Protein AF-0000000073786577 (afdb_homodimer)

Organism: Schistosoma haematobium (NCBI:txid6185)

Sequence (598 aa):
MIIGRLKIETNVPTWDSLMEKYTSSPSQRKIILSKGGNYSQPSLNPVVIHNESISSHNYTDSSEKYVGLWRPNVCDPTEKLAVIVPYRNRDIHLRMFLGHMHAFLRNQLLMYTIFIINQDGETHFNRALLLNVGFIESKRVTNFDCFIFHDVDLLPEDDRNSYRCANHPRHLSVAVDKFNYRLPYLTIFGGAVAFTKKQFEKVGGFSNMYFGWGGEDDDLYARVVYHNYSVMRYPEEIARYRMISHKKDPSNPVNPKRNELLKDASSRFKTDGYWNVNYTLLESYPAHNGLFYWVSITPMIIGRLKIETNVPTWDSLMEKYTSSPSQRKIILSKGGNYSQPSLNPVVIHNESISSHNYTDSSEKYVGLWRPNVCDPTEKLAVIVPYRNRDIHLRMFLGHMHAFLRNQLLMYTIFIINQDGETHFNRALLLNVGFIESKRVTNFDCFIFHDVDLLPEDDRNSYRCANHPRHLSVAVDKFNYRLPYLTIFGGAVAFTKKQFEKVGGFSNMYFGWGGEDDDLYARVVYHNYSVMRYPEEIARYRMISHKKDPSNPVNPKRNELLKDASSRFKTDGYWNVNYTLLESYPAHNGLFYWVSITP

Secondary structure (DSSP, 8-state):
----B-PPP-S---HHHHHHHHTS----------SSS--------------S---SS---SSS---TT-B--SSEEESSEEEEEEEESS-HHHHHHHHHHHHHHHHHTT-EEEEEEEEE-SSSPP-HHHHHHHHHHHHHTT---SEEEEE-TTEEE-BTTS-----SS-EE---EEGGGTTB---TT---SEEEEEHHHHHHHT---TT--SBSSHHHHHHHHHHHTT---EE--TTTSEEEEPP----TTS-B-TTHHHHHHTGGGGTTTSSGGG---EEEEEEEETTTTEEEEEEE-/----B-PPP-SPPPHHHHHHHHTS----------SSS--------------S---SS---SS----TT-B--SSEEESSEEEEEEEESS-HHHHHHHHHHHHHHHHHTT-EEEEEEEEE-SSSPP-HHHHHHHHHHHHHTT---SEEEEE-TTEEE-BTTS-----SS-EE---EEGGGTTB---TT---SEEEEEHHHHHHHT---TT--SBSSHHHHHHHHHHHTT---EE--TTTSEEEEPP----TTS-B-TTHHHHHHTGGGGTTTSSGGG---EEEEEEEETTTTEEEEEEE-

Structure (mmCIF, N/CA/C/O backbone):
data_AF-0000000073786577-model_v1
#
loop_
_entity.id
_entity.type
_entity.pdbx_description
1 polymer 'Beta-1,4-galactosyltransferase 3, variant 2'
#
loop_
_atom_site.group_PDB
_atom_site.id
_atom_site.type_symbol
_atom_site.label_atom_id
_atom_site.label_alt_id
_atom_site.label_comp_id
_atom_site.label_asym_id
_atom_site.label_entity_id
_atom_site.label_seq_id
_atom_site.pdbx_PDB_ins_code
_atom_site.Cartn_x
_atom_site.Cartn_y
_atom_site.Cartn_z
_atom_site.occupancy
_atom_site.B_iso_or_equiv
_atom_site.auth_seq_id
_atom_site.auth_comp_id
_atom_site.auth_asym_id
_atom_site.auth_atom_id
_atom_site.pdbx_PDB_model_num
ATOM 1 N N . MET A 1 1 ? -11.789 7.363 -8.102 1 28.36 1 MET A N 1
ATOM 2 C CA . MET A 1 1 ? -10.344 7.562 -8.07 1 28.36 1 MET A CA 1
ATOM 3 C C . MET A 1 1 ? -9.625 6.375 -8.695 1 28.36 1 MET A C 1
ATOM 5 O O . MET A 1 1 ? -9.906 5.223 -8.359 1 28.36 1 MET A O 1
ATOM 9 N N . ILE A 1 2 ? -9.406 6.387 -10.133 1 38 2 ILE A N 1
ATOM 10 C CA . ILE A 1 2 ? -8.82 5.219 -10.781 1 38 2 ILE A CA 1
ATOM 11 C C . ILE A 1 2 ? -7.402 4.992 -10.258 1 38 2 ILE A C 1
ATOM 13 O O . ILE A 1 2 ? -6.52 5.836 -10.453 1 38 2 ILE A O 1
ATOM 17 N N . ILE A 1 3 ? -7.207 4.324 -9.047 1 46.53 3 ILE A N 1
ATOM 18 C CA . ILE A 1 3 ? -6.004 3.834 -8.383 1 46.53 3 ILE A CA 1
ATOM 19 C C . ILE A 1 3 ? -5.598 2.486 -8.977 1 46.53 3 ILE A C 1
ATOM 21 O O . ILE A 1 3 ? -6.453 1.702 -9.398 1 46.53 3 ILE A O 1
ATOM 25 N N . GLY A 1 4 ? -4.312 2.402 -9.711 1 54.47 4 GLY A N 1
ATOM 26 C CA . GLY A 1 4 ? -3.863 1.019 -9.734 1 54.47 4 GLY A CA 1
ATOM 27 C C . GLY A 1 4 ? -3.213 0.625 -11.047 1 54.47 4 GLY A C 1
ATOM 28 O O . GLY A 1 4 ? -2.561 -0.417 -11.141 1 54.47 4 GLY A O 1
ATOM 29 N N . ARG A 1 5 ? -3.275 1.494 -12.102 1 65.25 5 ARG A N 1
ATOM 30 C CA . ARG A 1 5 ? -2.699 0.991 -13.344 1 65.25 5 ARG A CA 1
ATOM 31 C C . ARG A 1 5 ? -1.18 1.109 -13.336 1 65.25 5 ARG A C 1
ATOM 33 O O . ARG A 1 5 ? -0.633 2.104 -12.852 1 65.25 5 ARG A O 1
ATOM 40 N N . LEU A 1 6 ? -0.546 0.028 -13.805 1 74.88 6 LEU A N 1
ATOM 41 C CA . LEU A 1 6 ? 0.911 -0.05 -13.82 1 74.88 6 LEU A CA 1
ATOM 42 C C . LEU A 1 6 ? 1.441 0.004 -15.25 1 74.88 6 LEU A C 1
ATOM 44 O O . LEU A 1 6 ? 0.846 -0.578 -16.156 1 74.88 6 LEU A O 1
ATOM 48 N N . LYS A 1 7 ? 2.377 0.832 -15.398 1 72.62 7 LYS A N 1
ATOM 49 C CA . LYS A 1 7 ? 3.074 0.816 -16.688 1 72.62 7 LYS A CA 1
ATOM 50 C C . LYS A 1 7 ? 4.062 -0.345 -16.75 1 72.62 7 LYS A C 1
ATOM 52 O O . LYS A 1 7 ? 4.891 -0.521 -15.859 1 72.62 7 LYS A O 1
ATOM 57 N N . ILE A 1 8 ? 3.91 -1.159 -17.828 1 80.38 8 ILE A N 1
ATOM 58 C CA . ILE A 1 8 ? 4.84 -2.262 -18.031 1 80.38 8 ILE A CA 1
ATOM 59 C C . ILE A 1 8 ? 6.035 -1.778 -18.859 1 80.38 8 ILE A C 1
ATOM 61 O O . ILE A 1 8 ? 5.863 -1.253 -19.969 1 80.38 8 ILE A O 1
ATOM 65 N N . GLU A 1 9 ? 7.16 -1.923 -18.281 1 76.31 9 GLU A N 1
ATOM 66 C CA . GLU A 1 9 ? 8.375 -1.517 -18.984 1 76.31 9 GLU A CA 1
ATOM 67 C C . GLU A 1 9 ? 8.703 -2.48 -20.125 1 76.31 9 GLU A C 1
ATOM 69 O O . GLU A 1 9 ? 8.57 -3.697 -19.969 1 76.31 9 GLU A O 1
ATOM 74 N N . THR A 1 10 ? 9.094 -1.938 -21.234 1 80.56 10 THR A N 1
ATOM 75 C CA . THR A 1 10 ? 9.398 -2.777 -22.391 1 80.56 10 THR A CA 1
ATOM 76 C C . THR A 1 10 ? 10.891 -3.088 -22.469 1 80.56 10 THR A C 1
ATOM 78 O O . THR A 1 10 ? 11.297 -4.066 -23.094 1 80.56 10 THR A O 1
ATOM 81 N N . ASN A 1 11 ? 11.633 -2.26 -21.812 1 87.88 11 ASN A N 1
ATOM 82 C CA . ASN A 1 11 ? 13.07 -2.512 -21.812 1 87.88 11 ASN A CA 1
ATOM 83 C C . ASN A 1 11 ? 13.438 -3.678 -20.906 1 87.88 11 ASN A C 1
ATOM 85 O O . ASN A 1 11 ? 12.883 -3.818 -19.812 1 87.88 11 ASN A O 1
ATOM 89 N N . VAL A 1 12 ? 14.359 -4.488 -21.422 1 92.94 12 VAL A N 1
ATOM 90 C CA . VAL A 1 12 ? 14.836 -5.621 -20.641 1 92.94 12 VAL A CA 1
ATOM 91 C C . VAL A 1 12 ? 15.938 -5.168 -19.672 1 92.94 12 VAL A C 1
ATOM 93 O O . VAL A 1 12 ? 17 -4.738 -20.109 1 92.94 12 VAL A O 1
ATOM 96 N N . PRO A 1 13 ? 15.734 -5.25 -18.438 1 94.25 13 PRO A N 1
ATOM 97 C CA . PRO A 1 13 ? 16.781 -4.832 -17.5 1 94.25 13 PRO A CA 1
ATOM 98 C C . PRO A 1 13 ? 17.969 -5.793 -17.469 1 94.25 13 PRO A C 1
ATOM 100 O O . PRO A 1 13 ? 17.844 -6.953 -17.875 1 94.25 13 PRO A O 1
ATOM 103 N N . THR A 1 14 ? 19.125 -5.301 -17.078 1 96.69 14 THR A N 1
ATOM 104 C CA . THR A 1 14 ? 20.281 -6.152 -16.828 1 96.69 14 THR A CA 1
ATOM 105 C C . THR A 1 14 ? 20.25 -6.715 -15.414 1 96.69 14 THR A C 1
ATOM 107 O O . THR A 1 14 ? 19.562 -6.18 -14.539 1 96.69 14 THR A O 1
ATOM 110 N N . TRP A 1 15 ? 20.969 -7.805 -15.266 1 96.56 15 TRP A N 1
ATOM 111 C CA . TRP A 1 15 ? 21.078 -8.375 -13.922 1 96.56 15 TRP A CA 1
ATOM 112 C C . TRP A 1 15 ? 21.656 -7.363 -12.945 1 96.56 15 TRP A C 1
ATOM 114 O O . TRP A 1 15 ? 21.188 -7.238 -11.812 1 96.56 15 TRP A O 1
ATOM 124 N N . ASP A 1 16 ? 22.625 -6.598 -13.359 1 95.19 16 ASP A N 1
ATOM 125 C CA . ASP A 1 16 ? 23.281 -5.594 -12.508 1 95.19 16 ASP A CA 1
ATOM 126 C C . ASP A 1 16 ? 22.281 -4.504 -12.102 1 95.19 16 ASP A C 1
ATOM 128 O O . ASP A 1 16 ? 22.266 -4.078 -10.945 1 95.19 16 ASP A O 1
ATOM 132 N N . SER A 1 17 ? 21.562 -4.105 -13.047 1 94.19 17 SER A N 1
ATOM 133 C CA . SER A 1 17 ? 20.594 -3.051 -12.75 1 94.19 17 SER A CA 1
ATOM 134 C C . SER A 1 17 ? 19.531 -3.535 -11.766 1 94.19 17 SER A C 1
ATOM 136 O O . SER A 1 17 ? 19.109 -2.787 -10.891 1 94.19 17 SER A O 1
ATOM 138 N N . LEU A 1 18 ? 19.125 -4.781 -11.883 1 94.69 18 LEU A N 1
ATOM 139 C CA . LEU A 1 18 ? 18.141 -5.355 -10.977 1 94.69 18 LEU A CA 1
ATOM 140 C C . LEU A 1 18 ? 18.703 -5.457 -9.562 1 94.69 18 LEU A C 1
ATOM 142 O O . LEU A 1 18 ? 18.031 -5.094 -8.594 1 94.69 18 LEU A O 1
ATOM 146 N N . MET A 1 19 ? 19.922 -5.945 -9.484 1 93.12 19 MET A N 1
ATOM 147 C CA . MET A 1 19 ? 20.547 -6.086 -8.172 1 93.12 19 MET A CA 1
ATOM 148 C C . MET A 1 19 ? 20.734 -4.727 -7.516 1 93.12 19 MET A C 1
ATOM 150 O O . MET A 1 19 ? 20.484 -4.57 -6.316 1 93.12 19 MET A O 1
ATOM 154 N N . GLU A 1 20 ? 21.141 -3.766 -8.266 1 90.5 20 GLU A N 1
ATOM 155 C CA . GLU A 1 20 ? 21.312 -2.412 -7.742 1 90.5 20 GLU A CA 1
ATOM 156 C C . GLU A 1 20 ? 19.984 -1.861 -7.219 1 90.5 20 GLU A C 1
ATOM 158 O O . GLU A 1 20 ? 19.953 -1.226 -6.164 1 90.5 20 GLU A O 1
ATOM 163 N N . LYS A 1 21 ? 19.031 -2.203 -7.914 1 88.31 21 LYS A N 1
ATOM 164 C CA . LYS A 1 21 ? 17.719 -1.635 -7.602 1 88.31 21 LYS A CA 1
ATOM 165 C C . LYS A 1 21 ? 17.078 -2.348 -6.414 1 88.31 21 LYS A C 1
ATOM 167 O O . LYS A 1 21 ? 16.422 -1.715 -5.586 1 88.31 21 LYS A O 1
ATOM 172 N N . TYR A 1 22 ? 17.312 -3.66 -6.277 1 90.06 22 TYR A N 1
ATOM 173 C CA . TYR A 1 22 ? 16.438 -4.387 -5.359 1 90.06 22 TYR A CA 1
ATOM 174 C C . TYR A 1 22 ? 17.25 -5.066 -4.266 1 90.06 22 TYR A C 1
ATOM 176 O O . TYR A 1 22 ? 16.688 -5.527 -3.264 1 90.06 22 TYR A O 1
ATOM 184 N N . THR A 1 23 ? 18.5 -5.211 -4.375 1 85.44 23 THR A N 1
ATOM 185 C CA . THR A 1 23 ? 19.25 -5.957 -3.365 1 85.44 23 THR A CA 1
ATOM 186 C C . THR A 1 23 ? 20.344 -5.094 -2.76 1 85.44 23 THR A C 1
ATOM 188 O O . THR A 1 23 ? 21.031 -5.512 -1.82 1 85.44 23 THR A O 1
ATOM 191 N N . SER A 1 24 ? 20.719 -4.055 -3.396 1 69.31 24 SER A N 1
ATOM 192 C CA . SER A 1 24 ? 21.766 -3.191 -2.838 1 69.31 24 SER A CA 1
ATOM 193 C C . SER A 1 24 ? 21.312 -2.57 -1.52 1 69.31 24 SER A C 1
ATOM 195 O O . SER A 1 24 ? 20.109 -2.352 -1.307 1 69.31 24 SER A O 1
ATOM 197 N N . SER A 1 25 ? 22.125 -2.832 -0.408 1 54.91 25 SER A N 1
ATOM 198 C CA . SER A 1 25 ? 21.906 -2.377 0.961 1 54.91 25 SER A CA 1
ATOM 199 C C . SER A 1 25 ? 21.219 -1.017 0.989 1 54.91 25 SER A C 1
ATOM 201 O O . SER A 1 25 ? 21.562 -0.123 0.214 1 54.91 25 SER A O 1
ATOM 203 N N . PRO A 1 26 ? 20.141 -1.048 1.488 1 44.19 26 PRO A N 1
ATOM 204 C CA . PRO A 1 26 ? 19.516 0.269 1.651 1 44.19 26 PRO A CA 1
ATOM 205 C C . PRO A 1 26 ? 20.516 1.336 2.113 1 44.19 26 PRO A C 1
ATOM 207 O O . PRO A 1 26 ? 21.047 1.244 3.217 1 44.19 26 PRO A O 1
ATOM 210 N N . SER A 1 27 ? 21.734 1.631 1.584 1 34.19 27 SER A N 1
ATOM 211 C CA . SER A 1 27 ? 22.188 2.92 2.107 1 34.19 27 SER A CA 1
ATOM 212 C C . SER A 1 27 ? 21 3.795 2.494 1 34.19 27 SER A C 1
ATOM 214 O O . SER A 1 27 ? 19.906 3.68 1.91 1 34.19 27 SER A O 1
ATOM 216 N N . GLN A 1 28 ? 20.984 4.289 3.764 1 30.88 28 GLN A N 1
ATOM 217 C CA . GLN A 1 28 ? 20.141 5.363 4.297 1 30.88 28 GLN A CA 1
ATOM 218 C C . GLN A 1 28 ? 19.719 6.328 3.193 1 30.88 28 GLN A C 1
ATOM 220 O O . GLN A 1 28 ? 20.562 6.973 2.568 1 30.88 28 GLN A O 1
ATOM 225 N N . ARG A 1 29 ? 19.062 5.973 2.312 1 29.94 29 ARG A N 1
ATOM 226 C CA . ARG A 1 29 ? 18.625 6.996 1.369 1 29.94 29 ARG A CA 1
ATOM 227 C C . ARG A 1 29 ? 18.531 8.359 2.043 1 29.94 29 ARG A C 1
ATOM 229 O O . ARG A 1 29 ? 17.766 8.547 2.984 1 29.94 29 ARG A O 1
ATOM 236 N N . LYS A 1 30 ? 19.547 9.039 2.109 1 28.81 30 LYS A N 1
ATOM 237 C CA . LYS A 1 30 ? 19.516 10.5 2.117 1 28.81 30 LYS A CA 1
ATOM 238 C C . LYS A 1 30 ? 18.516 11.031 1.092 1 28.81 30 LYS A C 1
ATOM 240 O O . LYS A 1 30 ? 18.609 10.727 -0.097 1 28.81 30 LYS A O 1
ATOM 245 N N . ILE A 1 31 ? 17.312 11.102 1.429 1 28.06 31 ILE A N 1
ATOM 246 C CA . ILE A 1 31 ? 16.438 12.008 0.696 1 28.06 31 ILE A CA 1
ATOM 247 C C . ILE A 1 31 ? 17.25 13.156 0.111 1 28.06 31 ILE A C 1
ATOM 249 O O . ILE A 1 31 ? 17.797 13.984 0.851 1 28.06 31 ILE A O 1
ATOM 253 N N . ILE A 1 32 ? 18.234 12.891 -0.726 1 25.98 32 ILE A N 1
ATOM 254 C CA . ILE A 1 32 ? 18.875 14.039 -1.341 1 25.98 32 ILE A CA 1
ATOM 255 C C . ILE A 1 32 ? 17.859 14.844 -2.146 1 25.98 32 ILE A C 1
ATOM 257 O O . ILE A 1 32 ? 17.25 14.32 -3.082 1 25.98 32 ILE A O 1
ATOM 261 N N . LEU A 1 33 ? 17.359 15.883 -1.616 1 27.36 33 LEU A N 1
ATOM 262 C CA . LEU A 1 33 ? 16.688 17.094 -2.068 1 27.36 33 LEU A CA 1
ATOM 263 C C . LEU A 1 33 ? 17.375 17.688 -3.295 1 27.36 33 LEU A C 1
ATOM 265 O O . LEU A 1 33 ? 17.172 18.844 -3.631 1 27.36 33 LEU A O 1
ATOM 269 N N . SER A 1 34 ? 18.375 17.078 -4.062 1 25.03 34 SER A N 1
ATOM 270 C CA . SER A 1 34 ? 18.922 18 -5.055 1 25.03 34 SER A CA 1
ATOM 271 C C . SER A 1 34 ? 17.906 18.266 -6.164 1 25.03 34 SER A C 1
ATOM 273 O O . SER A 1 34 ? 16.984 17.484 -6.375 1 25.03 34 SER A O 1
ATOM 275 N N . LYS A 1 35 ? 18.203 19.266 -7.195 1 26.5 35 LYS A N 1
ATOM 276 C CA . LYS A 1 35 ? 17.547 19.859 -8.359 1 26.5 35 LYS A CA 1
ATOM 277 C C . LYS A 1 35 ? 16.969 18.781 -9.273 1 26.5 35 LYS A C 1
ATOM 279 O O . LYS A 1 35 ? 16.094 19.062 -10.102 1 26.5 35 LYS A O 1
ATOM 284 N N . GLY A 1 36 ? 17.781 17.906 -9.906 1 25.39 36 GLY A N 1
ATOM 285 C CA . GLY A 1 36 ? 17.484 17.156 -11.125 1 25.39 36 GLY A CA 1
ATOM 286 C C . GLY A 1 36 ? 16.406 16.109 -10.938 1 25.39 36 GLY A C 1
ATOM 287 O O . GLY A 1 36 ? 16.016 15.82 -9.805 1 25.39 36 GLY A O 1
ATOM 288 N N . GLY A 1 37 ? 15.93 15.273 -12.117 1 25.36 37 GLY A N 1
ATOM 289 C CA . GLY A 1 37 ? 14.859 14.445 -12.664 1 25.36 37 GLY A CA 1
ATOM 290 C C . GLY A 1 37 ? 14.602 13.188 -11.859 1 25.36 37 GLY A C 1
ATOM 291 O O . GLY A 1 37 ? 13.555 12.555 -12.008 1 25.36 37 GLY A O 1
ATOM 292 N N . ASN A 1 38 ? 15.602 12.336 -11.586 1 25.12 38 ASN A N 1
ATOM 293 C CA . ASN A 1 38 ? 15.234 10.93 -11.453 1 25.12 38 ASN A CA 1
ATOM 294 C C . ASN A 1 38 ? 14.562 10.648 -10.109 1 25.12 38 ASN A C 1
ATOM 296 O O . ASN A 1 38 ? 15.164 10.852 -9.055 1 25.12 38 ASN A O 1
ATOM 300 N N . TYR A 1 39 ? 13.344 10.945 -9.961 1 27.14 39 TYR A N 1
ATOM 301 C CA . TYR A 1 39 ? 12.438 10.727 -8.844 1 27.14 39 TYR A CA 1
ATOM 302 C C . TYR A 1 39 ? 12.586 9.32 -8.281 1 27.14 39 TYR A C 1
ATOM 304 O O . TYR A 1 39 ? 12.219 8.336 -8.93 1 27.14 39 TYR A O 1
ATOM 312 N N . SER A 1 40 ? 13.789 9.078 -7.621 1 26.58 40 SER A N 1
ATOM 313 C CA . SER A 1 40 ? 13.844 7.754 -7.016 1 26.58 40 SER A CA 1
ATOM 314 C C . SER A 1 40 ? 12.633 7.5 -6.129 1 26.58 40 SER A C 1
ATOM 316 O O . SER A 1 40 ? 12.148 8.414 -5.457 1 26.58 40 SER A O 1
ATOM 318 N N . GLN A 1 41 ? 11.766 6.641 -6.457 1 27.81 41 GLN A N 1
ATOM 319 C CA . GLN A 1 41 ? 10.672 6.023 -5.707 1 27.81 41 GLN A CA 1
ATOM 320 C C . GLN A 1 41 ? 11.023 5.906 -4.227 1 27.81 41 GLN A C 1
ATOM 322 O O . GLN A 1 41 ? 12.195 5.727 -3.871 1 27.81 41 GLN A O 1
ATOM 327 N N . PRO A 1 42 ? 10.266 6.496 -3.383 1 29.98 42 PRO A N 1
ATOM 328 C CA . PRO A 1 42 ? 10.555 6.25 -1.968 1 29.98 42 PRO A CA 1
ATOM 329 C C . PRO A 1 42 ? 11.172 4.875 -1.724 1 29.98 42 PRO A C 1
ATOM 331 O O . PRO A 1 42 ? 10.68 3.869 -2.242 1 29.98 42 PRO A O 1
ATOM 334 N N . SER A 1 43 ? 12.492 4.875 -1.702 1 28.11 43 SER A N 1
ATOM 335 C CA . SER A 1 43 ? 13.258 3.662 -1.418 1 28.11 43 SER A CA 1
ATOM 336 C C . SER A 1 43 ? 12.68 2.918 -0.218 1 28.11 43 SER A C 1
ATOM 338 O O . SER A 1 43 ? 12.664 3.445 0.896 1 28.11 43 SER A O 1
ATOM 340 N N . LEU A 1 44 ? 11.539 2.338 -0.375 1 28.33 44 LEU A N 1
ATOM 341 C CA . LEU A 1 44 ? 11.242 1.25 0.5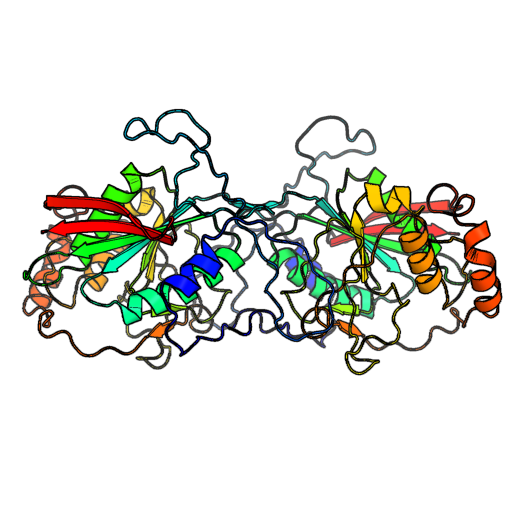51 1 28.33 44 LEU A CA 1
ATOM 342 C C . LEU A 1 44 ? 12.484 0.397 0.802 1 28.33 44 LEU A C 1
ATOM 344 O O . LEU A 1 44 ? 12.883 -0.396 -0.055 1 28.33 44 LEU A O 1
ATOM 348 N N . ASN A 1 45 ? 13.484 1.068 1.351 1 27.14 45 ASN A N 1
ATOM 349 C CA . ASN A 1 45 ? 14.711 0.298 1.542 1 27.14 45 ASN A CA 1
ATOM 350 C C . ASN A 1 45 ? 14.438 -1.002 2.295 1 27.14 45 ASN A C 1
ATOM 352 O O . ASN A 1 45 ? 13.773 -0.999 3.33 1 27.14 45 ASN A O 1
ATOM 356 N N . PRO A 1 46 ? 14.672 -2.062 1.58 1 25.2 46 PRO A N 1
ATOM 357 C CA . PRO A 1 46 ? 14.734 -3.318 2.332 1 25.2 46 PRO A CA 1
ATOM 358 C C . PRO A 1 46 ? 15.812 -3.309 3.412 1 25.2 46 PRO A C 1
ATOM 360 O O . PRO A 1 46 ? 16.922 -2.848 3.17 1 25.2 46 PRO A O 1
ATOM 363 N N . VAL A 1 47 ? 15.531 -2.953 4.566 1 25.97 47 VAL A N 1
ATOM 364 C CA . VAL A 1 47 ? 16.562 -3.297 5.531 1 25.97 47 VAL A CA 1
ATOM 365 C C . VAL A 1 47 ? 17.016 -4.738 5.309 1 25.97 47 VAL A C 1
ATOM 367 O O . VAL A 1 47 ? 16.234 -5.676 5.48 1 25.97 47 VAL A O 1
ATOM 370 N N . VAL A 1 48 ? 17.969 -4.762 4.305 1 26.75 48 VAL A N 1
ATOM 371 C CA . VAL A 1 48 ? 18.609 -6.07 4.234 1 26.75 48 VAL A CA 1
ATOM 372 C C . VAL A 1 48 ? 19.438 -6.305 5.492 1 26.75 48 VAL A C 1
ATOM 374 O O . VAL A 1 48 ? 20.328 -5.516 5.816 1 26.75 48 VAL A O 1
ATOM 377 N N . ILE A 1 49 ? 18.922 -6.969 6.434 1 26.03 49 ILE A N 1
ATOM 378 C CA . ILE A 1 49 ? 19.75 -7.445 7.527 1 26.03 49 ILE A CA 1
ATOM 379 C C . ILE A 1 49 ? 20.828 -8.383 6.98 1 26.03 49 ILE A C 1
ATOM 381 O O . ILE A 1 49 ? 20.516 -9.414 6.387 1 26.03 49 ILE A O 1
ATOM 385 N N . HIS A 1 50 ? 21.891 -7.746 6.676 1 25.98 50 HIS A N 1
ATOM 386 C CA . HIS A 1 50 ? 23.031 -8.586 6.348 1 25.98 50 HIS A CA 1
ATOM 387 C C . HIS A 1 50 ? 23.469 -9.422 7.547 1 25.98 50 HIS A C 1
ATOM 389 O O . HIS A 1 50 ? 23.891 -8.883 8.57 1 25.98 50 HIS A O 1
ATOM 395 N N . ASN A 1 51 ? 22.75 -10.438 7.93 1 26.2 51 ASN A N 1
ATOM 396 C CA . ASN A 1 51 ? 23.469 -11.344 8.805 1 26.2 51 ASN A CA 1
ATOM 397 C C . ASN A 1 51 ? 24.672 -11.977 8.094 1 26.2 51 ASN A C 1
ATOM 399 O O . ASN A 1 51 ? 24.516 -12.555 7.016 1 26.2 51 ASN A O 1
ATOM 403 N N . GLU A 1 52 ? 25.844 -11.523 8.406 1 26.84 52 GLU A N 1
ATOM 404 C CA . GLU A 1 52 ? 27.094 -12.18 8.016 1 26.84 52 GLU A CA 1
ATOM 405 C C . GLU A 1 52 ? 26.969 -13.695 8.078 1 26.84 52 GLU A C 1
ATOM 407 O O . GLU A 1 52 ? 27.422 -14.398 7.168 1 26.84 52 GLU A O 1
ATOM 412 N N . SER A 1 53 ? 26.938 -14.305 9.422 1 25.66 53 SER A N 1
ATOM 413 C CA . SER A 1 53 ? 27.406 -15.672 9.602 1 25.66 53 SER A CA 1
ATOM 414 C C . SER A 1 53 ? 26.344 -16.672 9.172 1 25.66 53 SER A C 1
ATOM 416 O O . SER A 1 53 ? 25.797 -17.406 10.008 1 25.66 53 SER A O 1
ATOM 418 N N . ILE A 1 54 ? 25.266 -16.5 8.469 1 29.02 54 ILE A N 1
ATOM 419 C CA . ILE A 1 54 ? 24.438 -17.688 8.344 1 29.02 54 ILE A CA 1
ATOM 420 C C . ILE A 1 54 ? 25.219 -18.797 7.645 1 29.02 54 ILE A C 1
ATOM 422 O O . ILE A 1 54 ? 25.594 -18.656 6.477 1 29.02 54 ILE A O 1
ATOM 426 N N . SER A 1 55 ? 25.875 -19.672 8.414 1 27.23 55 SER A N 1
ATOM 427 C CA . SER A 1 55 ? 26.25 -21.031 8 1 27.23 55 SER A CA 1
ATOM 428 C C . SER A 1 55 ? 25.094 -21.719 7.27 1 27.23 55 SER A C 1
ATOM 430 O O . SER A 1 55 ? 23.953 -21.281 7.355 1 27.23 55 SER A O 1
ATOM 432 N N . SER A 1 56 ? 25.156 -23.156 6.805 1 28.33 56 SER A N 1
ATOM 433 C CA . SER A 1 56 ? 24.391 -24.25 6.199 1 28.33 56 SER A CA 1
ATOM 434 C C . SER A 1 56 ? 22.969 -24.297 6.758 1 28.33 56 SER A C 1
ATOM 436 O O . SER A 1 56 ? 22 -24.141 6.016 1 28.33 56 SER A O 1
ATOM 438 N N . HIS A 1 57 ? 22.344 -25.641 7.328 1 29.86 57 HIS A N 1
ATOM 439 C CA . HIS A 1 57 ? 21.047 -26.25 7.582 1 29.86 57 HIS A CA 1
ATOM 440 C C . HIS A 1 57 ? 20.312 -25.547 8.719 1 29.86 57 HIS A C 1
ATOM 442 O O . HIS A 1 57 ? 19.078 -25.562 8.766 1 29.86 57 HIS A O 1
ATOM 448 N N . ASN A 1 58 ? 20.766 -25.547 9.961 1 31.05 58 ASN A N 1
ATOM 449 C CA . ASN A 1 58 ? 20 -25.641 11.203 1 31.05 58 ASN A CA 1
ATOM 450 C C . ASN A 1 58 ? 19.203 -24.359 11.469 1 31.05 58 ASN A C 1
ATOM 452 O O . ASN A 1 58 ? 19.719 -23.406 12.07 1 31.05 58 ASN A O 1
ATOM 456 N N . TYR A 1 59 ? 18.156 -24.047 10.688 1 32.91 59 TYR A N 1
ATOM 457 C CA . TYR A 1 59 ? 17.312 -22.859 10.766 1 32.91 59 TYR A CA 1
ATOM 458 C C . TYR A 1 59 ? 16.656 -22.734 12.133 1 32.91 59 TYR A C 1
ATOM 460 O O . TYR A 1 59 ? 15.438 -22.875 12.258 1 32.91 59 TYR A O 1
ATOM 468 N N . THR A 1 60 ? 17.156 -23.328 13.188 1 31.77 60 THR A N 1
ATOM 469 C CA . THR A 1 60 ? 16.438 -23.391 14.453 1 31.77 60 THR A CA 1
ATOM 470 C C . THR A 1 60 ? 16.016 -22 14.922 1 31.77 60 THR A C 1
ATOM 472 O O . THR A 1 60 ? 14.984 -21.859 15.578 1 31.77 60 THR A O 1
ATOM 475 N N . ASP A 1 61 ? 16.953 -21.125 15.5 1 32.75 61 ASP A N 1
ATOM 476 C CA . ASP A 1 61 ? 16.75 -20.25 16.656 1 32.75 61 ASP A CA 1
ATOM 477 C C . ASP A 1 61 ? 15.719 -19.172 16.375 1 32.75 61 ASP A C 1
ATOM 479 O O . ASP A 1 61 ? 14.781 -18.984 17.156 1 32.75 61 ASP A O 1
ATOM 483 N N . SER A 1 62 ? 16.125 -17.797 15.992 1 35.44 62 SER A N 1
ATOM 484 C CA . SER A 1 62 ? 16.359 -16.359 15.891 1 35.44 62 SER A CA 1
ATOM 485 C C . SER A 1 62 ? 15.445 -15.719 14.859 1 35.44 62 SER A C 1
ATOM 487 O O . SER A 1 62 ? 14.867 -16.406 14.023 1 35.44 62 SER A O 1
ATOM 489 N N . SER A 1 63 ? 15.367 -14.18 14.531 1 40.31 63 SER A N 1
ATOM 490 C CA . SER A 1 63 ? 14.742 -13.266 13.586 1 40.31 63 SER A CA 1
ATOM 491 C C . SER A 1 63 ? 14.812 -13.812 12.164 1 40.31 63 SER A C 1
ATOM 493 O O . SER A 1 63 ? 15.891 -14.148 11.672 1 40.31 63 SER A O 1
ATOM 495 N N . GLU A 1 64 ? 13.977 -14.688 11.672 1 47.78 64 GLU A N 1
ATOM 496 C CA . GLU A 1 64 ? 13.781 -15.383 10.406 1 47.78 64 GLU A CA 1
ATOM 497 C C . GLU A 1 64 ? 14.352 -14.578 9.242 1 47.78 64 GLU A C 1
ATOM 499 O O . GLU A 1 64 ? 13.609 -13.953 8.484 1 47.78 64 GLU A O 1
ATOM 504 N N . LYS A 1 65 ? 15.555 -13.945 9.312 1 54.88 65 LYS A N 1
ATOM 505 C CA . LYS A 1 65 ? 16.219 -13.125 8.305 1 54.88 65 LYS A CA 1
ATOM 506 C C . LYS A 1 65 ? 16.984 -13.992 7.312 1 54.88 65 LYS A C 1
ATOM 508 O O . LYS A 1 65 ? 17.953 -14.664 7.68 1 54.88 65 LYS A O 1
ATOM 513 N N . TYR A 1 66 ? 16.359 -14.688 6.398 1 61.47 66 TYR A N 1
ATOM 514 C CA . TYR A 1 66 ? 17.156 -15.312 5.348 1 61.47 66 TYR A CA 1
ATOM 515 C C . TYR A 1 66 ? 17.328 -14.367 4.164 1 61.47 66 TYR A C 1
ATOM 517 O O . TYR A 1 66 ? 16.547 -13.438 3.986 1 61.47 66 TYR A O 1
ATOM 525 N N . VAL A 1 67 ? 18.469 -14.547 3.551 1 70.69 67 VAL A N 1
ATOM 526 C CA . VAL A 1 67 ? 18.719 -13.82 2.311 1 70.69 67 VAL A CA 1
ATOM 527 C C . VAL A 1 67 ? 17.625 -14.148 1.29 1 70.69 67 VAL A C 1
ATOM 529 O O . VAL A 1 67 ? 17.297 -15.32 1.081 1 70.69 67 VAL A O 1
ATOM 532 N N . GLY A 1 68 ? 16.938 -13.102 0.934 1 80.62 68 GLY A N 1
ATOM 533 C CA . GLY A 1 68 ? 15.945 -13.289 -0.111 1 80.62 68 GLY A CA 1
ATOM 534 C C . GLY A 1 68 ? 14.531 -13.016 0.358 1 80.62 68 GLY A C 1
ATOM 535 O O . GLY A 1 68 ? 13.609 -12.891 -0.458 1 80.62 68 GLY A O 1
ATOM 536 N N . LEU A 1 69 ? 14.445 -12.977 1.678 1 87.56 69 LEU A N 1
ATOM 537 C CA . LEU A 1 69 ? 13.141 -12.562 2.18 1 87.56 69 LEU A CA 1
ATOM 538 C C . LEU A 1 69 ? 13.047 -11.039 2.264 1 87.56 69 LEU A C 1
ATOM 540 O O . LEU A 1 69 ? 13.812 -10.406 2.988 1 87.56 69 LEU A O 1
ATOM 544 N N . TRP A 1 70 ? 12.18 -10.516 1.479 1 90.25 70 TRP A N 1
ATOM 545 C CA . TRP A 1 70 ? 11.953 -9.078 1.553 1 90.25 70 TRP A CA 1
ATOM 546 C C . TRP A 1 70 ? 10.789 -8.758 2.486 1 90.25 70 TRP A C 1
ATOM 548 O O . TRP A 1 70 ? 9.773 -9.461 2.484 1 90.25 70 TRP A O 1
ATOM 558 N N . ARG A 1 71 ? 10.953 -7.711 3.236 1 89.56 71 ARG A N 1
ATOM 559 C CA . ARG A 1 71 ? 9.906 -7.195 4.117 1 89.56 71 ARG A CA 1
ATOM 560 C C . ARG A 1 71 ? 9.922 -5.672 4.152 1 89.56 71 ARG A C 1
ATOM 562 O O . ARG A 1 71 ? 10.992 -5.055 4.117 1 89.56 71 ARG A O 1
ATOM 569 N N . PRO A 1 72 ? 8.688 -5.09 4.168 1 87.94 72 PRO A N 1
ATOM 570 C CA . PRO A 1 72 ? 8.664 -3.631 4.305 1 87.94 72 PRO A CA 1
ATOM 571 C C . PRO A 1 72 ? 9.148 -3.156 5.672 1 87.94 72 PRO A C 1
ATOM 573 O O . PRO A 1 72 ? 9.078 -3.904 6.648 1 87.94 72 PRO A O 1
ATOM 576 N N . ASN A 1 73 ? 9.625 -1.953 5.738 1 84 73 ASN A N 1
ATOM 577 C CA . ASN A 1 73 ? 10.102 -1.401 7 1 84 73 ASN A CA 1
ATOM 578 C C . ASN A 1 73 ? 9.062 -0.498 7.648 1 84 73 ASN A C 1
ATOM 580 O O . ASN A 1 73 ? 9.227 -0.065 8.789 1 84 73 ASN A O 1
ATOM 584 N N . VAL A 1 74 ? 7.953 -0.273 6.941 1 87.38 74 VAL A N 1
ATOM 585 C CA . VAL A 1 74 ? 6.988 0.694 7.453 1 87.38 74 VAL A CA 1
ATOM 586 C C . VAL A 1 74 ? 5.75 -0.035 7.969 1 87.38 74 VAL A C 1
ATOM 588 O O . VAL A 1 74 ? 4.852 0.583 8.547 1 87.38 74 VAL A O 1
ATOM 591 N N . CYS A 1 75 ? 5.707 -1.308 7.688 1 88.19 75 CYS A N 1
ATOM 592 C CA . CYS A 1 75 ? 4.566 -2.127 8.086 1 88.19 75 CYS A CA 1
ATOM 593 C C . CYS A 1 75 ? 4.961 -3.594 8.195 1 88.19 75 CYS A C 1
ATOM 595 O O . CYS A 1 75 ? 5.773 -4.086 7.406 1 88.19 75 CYS A O 1
ATOM 597 N N . ASP A 1 76 ? 4.375 -4.293 9.164 1 90.25 76 ASP A N 1
ATOM 598 C CA . ASP A 1 76 ? 4.621 -5.727 9.312 1 90.25 76 ASP A CA 1
ATOM 599 C C . ASP A 1 76 ? 3.461 -6.543 8.75 1 90.25 76 ASP A C 1
ATOM 601 O O . ASP A 1 76 ? 2.393 -6.621 9.367 1 90.25 76 ASP A O 1
ATOM 605 N N . PRO A 1 77 ? 3.646 -7.113 7.562 1 90.56 77 PRO A N 1
ATOM 606 C CA . PRO A 1 77 ? 2.557 -7.875 6.949 1 90.56 77 PRO A CA 1
ATOM 607 C C . PRO A 1 77 ? 2.125 -9.07 7.797 1 90.56 77 PRO A C 1
ATOM 609 O O . PRO A 1 77 ? 2.938 -9.633 8.531 1 90.56 77 PRO A O 1
ATOM 612 N N . THR A 1 78 ? 0.882 -9.477 7.641 1 90.44 78 THR A N 1
ATOM 613 C CA . THR A 1 78 ? 0.33 -10.57 8.438 1 90.44 78 THR A CA 1
ATOM 614 C C . THR A 1 78 ? 0.636 -11.914 7.789 1 90.44 78 THR A C 1
ATOM 616 O O . THR A 1 78 ? 0.484 -12.961 8.422 1 90.44 78 THR A O 1
ATOM 619 N N . GLU A 1 79 ? 1.077 -11.883 6.586 1 93.88 79 GLU A N 1
ATOM 620 C CA . GLU A 1 79 ? 1.383 -13.141 5.91 1 93.88 79 GLU A CA 1
ATOM 621 C C . GLU A 1 79 ? 2.729 -13.07 5.195 1 93.88 79 GLU A C 1
ATOM 623 O O . GLU A 1 79 ? 3.168 -11.992 4.793 1 93.88 79 GLU A O 1
ATOM 628 N N . LYS A 1 80 ? 3.336 -14.25 5.094 1 94.69 80 LYS A N 1
ATOM 629 C CA . LYS A 1 80 ? 4.547 -14.461 4.305 1 94.69 80 LYS A CA 1
ATOM 630 C C . LYS A 1 80 ? 4.23 -15.156 2.986 1 94.69 80 LYS A C 1
ATOM 632 O O . LYS A 1 80 ? 3.586 -16.203 2.971 1 94.69 80 LYS A O 1
ATOM 637 N N . LEU A 1 81 ? 4.723 -14.539 1.94 1 97.56 81 LEU A N 1
ATOM 638 C CA . LEU A 1 81 ? 4.32 -14.984 0.612 1 97.56 81 LEU A CA 1
ATOM 639 C C . LEU A 1 81 ? 5.473 -15.68 -0.102 1 97.56 81 LEU A C 1
ATOM 641 O O . LEU A 1 81 ? 6.602 -15.18 -0.095 1 97.56 81 LEU A O 1
ATOM 645 N N . ALA A 1 82 ? 5.219 -16.859 -0.645 1 98.5 82 ALA A N 1
ATOM 646 C CA . ALA A 1 82 ? 6.117 -17.5 -1.6 1 98.5 82 ALA A CA 1
ATOM 647 C C . ALA A 1 82 ? 5.594 -17.375 -3.025 1 98.5 82 ALA A C 1
ATOM 649 O O . ALA A 1 82 ? 4.516 -17.875 -3.346 1 98.5 82 ALA A O 1
ATOM 650 N N . VAL A 1 83 ? 6.289 -16.656 -3.824 1 98.81 83 VAL A N 1
ATOM 651 C CA . VAL A 1 83 ? 5.98 -16.625 -5.25 1 98.81 83 VAL A CA 1
ATOM 652 C C . VAL A 1 83 ? 6.805 -17.688 -5.984 1 98.81 83 VAL A C 1
ATOM 654 O O . VAL A 1 83 ? 8.031 -17.594 -6.023 1 98.81 83 VAL A O 1
ATOM 657 N N . ILE A 1 84 ? 6.148 -18.656 -6.559 1 98.88 84 ILE A N 1
ATOM 658 C CA . ILE A 1 84 ? 6.809 -19.812 -7.16 1 98.88 84 ILE A CA 1
ATOM 659 C C . ILE A 1 84 ? 6.66 -19.75 -8.68 1 98.88 84 ILE A C 1
ATOM 661 O O . ILE A 1 84 ? 5.543 -19.75 -9.203 1 98.88 84 ILE A O 1
ATOM 665 N N . VAL A 1 85 ? 7.781 -19.812 -9.383 1 98.81 85 VAL A N 1
ATOM 666 C CA . VAL A 1 85 ? 7.809 -19.594 -10.82 1 98.81 85 VAL A CA 1
ATOM 667 C C . VAL A 1 85 ? 8.516 -20.766 -11.508 1 98.81 85 VAL A C 1
ATOM 669 O O . VAL A 1 85 ? 9.719 -20.953 -11.328 1 98.81 85 VAL A O 1
ATOM 672 N N . PRO A 1 86 ? 7.766 -21.547 -12.258 1 97.81 86 PRO A N 1
ATOM 673 C CA . PRO A 1 86 ? 8.445 -22.547 -13.094 1 97.81 86 PRO A CA 1
ATOM 674 C C . PRO A 1 86 ? 9.266 -21.922 -14.211 1 97.81 86 PRO A C 1
ATOM 676 O O . PRO A 1 86 ? 8.867 -20.922 -14.789 1 97.81 86 PRO A O 1
ATOM 679 N N . TYR A 1 87 ? 10.352 -22.562 -14.531 1 96.69 87 TYR A N 1
ATOM 680 C CA . TYR A 1 87 ? 11.289 -21.844 -15.391 1 96.69 87 TYR A CA 1
ATOM 681 C C . TYR A 1 87 ? 12.125 -22.828 -16.203 1 96.69 87 TYR A C 1
ATOM 683 O O . TYR A 1 87 ? 12.531 -23.875 -15.711 1 96.69 87 TYR A O 1
ATOM 691 N N . ARG A 1 88 ? 12.344 -22.5 -17.422 1 94.38 88 ARG A N 1
ATOM 692 C CA . ARG A 1 88 ? 13.344 -23.172 -18.25 1 94.38 88 ARG A CA 1
ATOM 693 C C . ARG A 1 88 ? 13.75 -22.281 -19.422 1 94.38 88 ARG A C 1
ATOM 695 O O . ARG A 1 88 ? 12.93 -21.969 -20.297 1 94.38 88 ARG A O 1
ATOM 702 N N . ASN A 1 89 ? 14.914 -21.828 -19.469 1 90.56 89 ASN A N 1
ATOM 703 C CA . ASN A 1 89 ? 15.555 -21.141 -20.578 1 90.56 89 ASN A CA 1
ATOM 704 C C . ASN A 1 89 ? 14.758 -19.922 -21.031 1 90.56 89 ASN A C 1
ATOM 706 O O . ASN A 1 89 ? 14.438 -19.781 -22.219 1 90.56 89 ASN A O 1
ATOM 710 N N . ARG A 1 90 ? 14.477 -19.016 -20.172 1 92 90 ARG A N 1
ATOM 711 C CA . ARG A 1 90 ? 13.711 -17.797 -20.422 1 92 90 ARG A CA 1
ATOM 712 C C . ARG A 1 90 ? 14.336 -16.594 -19.719 1 92 90 ARG A C 1
ATOM 714 O O . ARG A 1 90 ? 13.648 -15.859 -19.016 1 92 90 ARG A O 1
ATOM 721 N N . ASP A 1 91 ? 15.523 -16.375 -20.078 1 94.5 91 ASP A N 1
ATOM 722 C CA . ASP A 1 91 ? 16.297 -15.375 -19.344 1 94.5 91 ASP A CA 1
ATOM 723 C C . ASP A 1 91 ? 15.68 -13.984 -19.469 1 94.5 91 ASP A C 1
ATOM 725 O O . ASP A 1 91 ? 15.508 -13.281 -18.469 1 94.5 91 ASP A O 1
ATOM 729 N N . ILE A 1 92 ? 15.328 -13.617 -20.703 1 93.56 92 ILE A N 1
ATOM 730 C CA . ILE A 1 92 ? 14.75 -12.305 -20.938 1 93.56 92 ILE A CA 1
ATOM 731 C C . ILE A 1 92 ? 13.453 -12.156 -20.141 1 93.56 92 ILE A C 1
ATOM 733 O O . ILE A 1 92 ? 13.25 -11.148 -19.469 1 93.56 92 ILE A O 1
ATOM 737 N N . HIS A 1 93 ? 12.617 -13.172 -20.188 1 95 93 HIS A N 1
ATOM 738 C CA . HIS A 1 93 ? 11.352 -13.156 -19.469 1 95 93 HIS A CA 1
ATOM 739 C C . HIS A 1 93 ? 11.57 -13.062 -17.969 1 95 93 HIS A C 1
ATOM 741 O O . HIS A 1 93 ? 10.852 -12.328 -17.266 1 95 93 HIS A O 1
ATOM 747 N N . LEU A 1 94 ? 12.562 -13.773 -17.531 1 97.56 94 LEU A N 1
ATOM 748 C CA . LEU A 1 94 ? 12.828 -13.789 -16.094 1 97.56 94 LEU A CA 1
ATOM 749 C C . LEU A 1 94 ? 13.258 -12.406 -15.602 1 97.56 94 LEU A C 1
ATOM 751 O O . LEU A 1 94 ? 12.758 -11.922 -14.578 1 97.56 94 LEU A O 1
ATOM 755 N N . ARG A 1 95 ? 14.117 -11.789 -16.328 1 96.81 95 ARG A N 1
ATOM 756 C CA . ARG A 1 95 ? 14.594 -10.469 -15.93 1 96.81 95 ARG A CA 1
ATOM 757 C C . ARG A 1 95 ? 13.461 -9.453 -15.953 1 96.81 95 ARG A C 1
ATOM 759 O O . ARG A 1 95 ? 13.344 -8.625 -15.039 1 96.81 95 ARG A O 1
ATOM 766 N N . MET A 1 96 ? 12.656 -9.5 -16.938 1 95.31 96 MET A N 1
ATOM 767 C CA . MET A 1 96 ? 11.508 -8.609 -17.016 1 95.31 96 MET A CA 1
ATOM 768 C C . MET A 1 96 ? 10.531 -8.883 -15.875 1 95.31 96 MET A C 1
ATOM 770 O O . MET A 1 96 ? 10.016 -7.949 -15.25 1 95.31 96 MET A O 1
ATOM 774 N N . PHE A 1 97 ? 10.32 -10.148 -15.68 1 97 97 PHE A N 1
ATOM 775 C CA . PHE A 1 97 ? 9.438 -10.578 -14.602 1 97 97 PHE A CA 1
ATOM 776 C C . PHE A 1 97 ? 9.922 -10.039 -13.258 1 97 97 PHE A C 1
ATOM 778 O O . PHE A 1 97 ? 9.156 -9.406 -12.523 1 97 97 PHE A O 1
ATOM 785 N N . LEU A 1 98 ? 11.156 -10.25 -12.945 1 96.81 98 LEU A N 1
ATOM 786 C CA . LEU A 1 98 ? 11.711 -9.828 -11.664 1 96.81 98 LEU A CA 1
ATOM 787 C C . LEU A 1 98 ? 11.664 -8.312 -11.531 1 96.81 98 LEU A C 1
ATOM 789 O O . LEU A 1 98 ? 11.312 -7.789 -10.469 1 96.81 98 LEU A O 1
ATOM 793 N N . GLY A 1 99 ? 12.016 -7.652 -12.594 1 93.62 99 GLY A N 1
ATOM 794 C CA . GLY A 1 99 ? 11.961 -6.199 -12.57 1 93.62 99 GLY A CA 1
ATOM 795 C C . GLY A 1 99 ? 10.578 -5.664 -12.25 1 93.62 99 GLY A C 1
ATOM 796 O O . GLY A 1 99 ? 10.438 -4.715 -11.477 1 93.62 99 GLY A O 1
ATOM 797 N N . HIS A 1 100 ? 9.625 -6.258 -12.781 1 92.94 100 HIS A N 1
ATOM 798 C CA . HIS A 1 100 ? 8.25 -5.82 -12.602 1 92.94 100 HIS A CA 1
ATOM 799 C C . HIS A 1 100 ? 7.688 -6.285 -11.266 1 92.94 100 HIS A C 1
ATOM 801 O O . HIS A 1 100 ? 7.102 -5.492 -10.523 1 92.94 100 HIS A O 1
ATOM 807 N N . MET A 1 101 ? 7.953 -7.492 -10.906 1 95.88 101 MET A N 1
ATOM 808 C CA . MET A 1 101 ? 7.273 -8.109 -9.773 1 95.88 101 MET A CA 1
ATOM 809 C C . MET A 1 101 ? 7.824 -7.578 -8.453 1 95.88 101 MET A C 1
ATOM 811 O O . MET A 1 101 ? 7.078 -7.418 -7.484 1 95.88 101 MET A O 1
ATOM 815 N N . HIS A 1 102 ? 9.102 -7.352 -8.367 1 93.44 102 HIS A N 1
ATOM 816 C CA . HIS A 1 102 ? 9.625 -6.766 -7.141 1 93.44 102 HIS A CA 1
ATOM 817 C C . HIS A 1 102 ? 8.984 -5.414 -6.855 1 93.44 102 HIS A C 1
ATOM 819 O O . HIS A 1 102 ? 8.578 -5.141 -5.727 1 93.44 102 HIS A O 1
ATOM 825 N N . ALA A 1 103 ? 8.891 -4.613 -7.863 1 88.06 103 ALA A N 1
ATOM 826 C CA . ALA A 1 103 ? 8.242 -3.316 -7.68 1 88.06 103 ALA A CA 1
ATOM 827 C C . ALA A 1 103 ? 6.781 -3.486 -7.277 1 88.06 103 ALA A C 1
ATOM 829 O O . ALA A 1 103 ? 6.305 -2.83 -6.352 1 88.06 103 ALA A O 1
ATOM 830 N N . PHE A 1 104 ? 6.156 -4.336 -7.949 1 90.12 104 PHE A N 1
ATOM 831 C CA . PHE A 1 104 ? 4.734 -4.598 -7.754 1 90.12 104 PHE A CA 1
ATOM 832 C C . PHE A 1 104 ? 4.465 -5.094 -6.34 1 90.12 104 PHE A C 1
ATOM 834 O O . PHE A 1 104 ? 3.58 -4.578 -5.652 1 90.12 104 PHE A O 1
ATOM 841 N N . LEU A 1 105 ? 5.215 -6.066 -5.891 1 93.44 105 LEU A N 1
ATOM 842 C CA . LEU A 1 105 ? 5.023 -6.676 -4.578 1 93.44 105 LEU A CA 1
ATOM 843 C C . LEU A 1 105 ? 5.402 -5.699 -3.467 1 93.44 105 LEU A C 1
ATOM 845 O O . LEU A 1 105 ? 4.723 -5.625 -2.441 1 93.44 105 LEU A O 1
ATOM 849 N N . ARG A 1 106 ? 6.426 -4.984 -3.648 1 87.88 106 ARG A N 1
ATOM 850 C CA . ARG A 1 106 ? 6.887 -4.043 -2.637 1 87.88 106 ARG A CA 1
ATOM 851 C C . ARG A 1 106 ? 5.91 -2.881 -2.484 1 87.88 106 ARG A C 1
ATOM 853 O O . ARG A 1 106 ? 5.707 -2.375 -1.378 1 87.88 106 ARG A O 1
ATOM 860 N N . ASN A 1 107 ? 5.336 -2.508 -3.553 1 83.69 107 ASN A N 1
ATOM 861 C CA . ASN A 1 107 ? 4.336 -1.445 -3.498 1 83.69 107 ASN A CA 1
ATOM 862 C C . ASN A 1 107 ? 3.135 -1.847 -2.646 1 83.69 107 ASN A C 1
ATOM 864 O O . ASN A 1 107 ? 2.484 -0.993 -2.043 1 83.69 107 ASN A O 1
ATOM 868 N N . GLN A 1 108 ? 2.885 -3.084 -2.578 1 88.38 108 GLN A N 1
ATOM 869 C CA . GLN A 1 108 ? 1.764 -3.584 -1.79 1 88.38 108 GLN A CA 1
ATOM 870 C C . GLN A 1 108 ? 2.189 -3.877 -0.354 1 88.38 108 GLN A C 1
ATOM 872 O O . GLN A 1 108 ? 1.396 -4.383 0.443 1 88.38 108 GLN A O 1
ATOM 877 N N . LEU A 1 109 ? 3.451 -3.621 -0.036 1 88.88 109 LEU A N 1
ATOM 878 C CA . LEU A 1 109 ? 4.02 -3.811 1.294 1 88.88 109 LEU A CA 1
ATOM 879 C C . LEU A 1 109 ? 3.881 -5.262 1.742 1 88.88 109 LEU A C 1
ATOM 881 O O . LEU A 1 109 ? 3.451 -5.531 2.865 1 88.88 109 LEU A O 1
ATOM 885 N N . LEU A 1 110 ? 4.234 -6.148 0.845 1 92.69 110 LEU A N 1
ATOM 886 C CA . LEU A 1 110 ? 4.168 -7.574 1.135 1 92.69 110 LEU A CA 1
ATOM 887 C C . LEU A 1 110 ? 5.508 -8.086 1.649 1 92.69 110 LEU A C 1
ATOM 889 O O . LEU A 1 110 ? 6.551 -7.477 1.401 1 92.69 110 LEU A O 1
ATOM 893 N N . MET A 1 111 ? 5.48 -9.109 2.461 1 93.88 111 MET A N 1
ATOM 894 C CA . MET A 1 111 ? 6.645 -9.914 2.811 1 93.88 111 MET A CA 1
ATOM 895 C C . MET A 1 111 ? 6.727 -11.164 1.933 1 93.88 111 MET A C 1
ATOM 897 O O . MET A 1 111 ? 5.809 -11.984 1.924 1 93.88 111 MET A O 1
ATOM 901 N N . TYR A 1 112 ? 7.902 -11.242 1.172 1 96.5 112 TYR A N 1
ATOM 902 C CA . TYR A 1 112 ? 7.84 -12.297 0.161 1 96.5 112 TYR A CA 1
ATOM 903 C C . TYR A 1 112 ? 9.234 -12.789 -0.204 1 96.5 112 TYR A C 1
ATOM 905 O O . TYR A 1 112 ? 10.234 -12.117 0.091 1 96.5 112 TYR A O 1
ATOM 913 N N . THR A 1 113 ? 9.273 -13.969 -0.78 1 96.94 113 THR A N 1
ATOM 914 C CA . THR A 1 113 ? 10.391 -14.531 -1.531 1 96.94 113 THR A CA 1
ATOM 915 C C . THR A 1 113 ? 9.93 -15.039 -2.895 1 96.94 113 THR A C 1
ATOM 917 O O . THR A 1 113 ? 8.867 -15.664 -3.002 1 96.94 113 THR A O 1
ATOM 920 N N . ILE A 1 114 ? 10.695 -14.703 -3.924 1 98.44 114 ILE A N 1
ATOM 921 C CA . ILE A 1 114 ? 10.43 -15.266 -5.246 1 98.44 114 ILE A CA 1
ATOM 922 C C . ILE A 1 114 ? 11.312 -16.484 -5.469 1 98.44 114 ILE A C 1
ATOM 924 O O . ILE A 1 114 ? 12.539 -16.406 -5.363 1 98.44 114 ILE A O 1
ATOM 928 N N . PHE A 1 115 ? 10.664 -17.609 -5.746 1 98.56 115 PHE A N 1
ATOM 929 C CA . PHE A 1 115 ? 11.352 -18.875 -6.047 1 98.56 115 PHE A CA 1
ATOM 930 C C . PHE A 1 115 ? 11.312 -19.172 -7.539 1 98.56 115 PHE A C 1
ATOM 932 O O . PHE A 1 115 ? 10.242 -19.172 -8.148 1 98.56 115 PHE A O 1
ATOM 939 N N . ILE A 1 116 ? 12.469 -19.375 -8.094 1 98.75 116 ILE A N 1
ATOM 940 C CA . ILE A 1 116 ? 12.562 -19.812 -9.477 1 98.75 116 ILE A CA 1
ATOM 941 C C . ILE A 1 116 ? 12.922 -21.297 -9.523 1 98.75 116 ILE A C 1
ATOM 943 O O . ILE A 1 116 ? 14 -21.688 -9.07 1 98.75 116 ILE A O 1
ATOM 947 N N . ILE A 1 117 ? 11.984 -22.094 -9.992 1 98.69 117 ILE A N 1
ATOM 948 C CA . ILE A 1 117 ? 12.172 -23.531 -10.055 1 98.69 117 ILE A CA 1
ATOM 949 C C . ILE A 1 117 ? 12.57 -23.953 -11.469 1 98.69 117 ILE A C 1
ATOM 951 O O . ILE A 1 117 ? 11.719 -24.078 -12.352 1 98.69 117 ILE A O 1
ATOM 955 N N . ASN A 1 118 ? 13.812 -24.219 -11.664 1 98.12 118 ASN A N 1
ATOM 956 C CA . ASN A 1 118 ? 14.383 -24.531 -12.969 1 98.12 118 ASN A CA 1
ATOM 957 C C . ASN A 1 118 ? 14.359 -26.031 -13.258 1 98.12 118 ASN A C 1
ATOM 959 O O . ASN A 1 118 ? 14.781 -26.828 -12.43 1 98.12 118 ASN A O 1
ATOM 963 N N . GLN A 1 119 ? 13.797 -26.359 -14.391 1 96.31 119 GLN A N 1
ATOM 964 C CA . GLN A 1 119 ? 13.914 -27.734 -14.883 1 96.31 119 GLN A CA 1
ATOM 965 C C . GLN A 1 119 ? 15.188 -27.906 -15.719 1 96.31 119 GLN A C 1
ATOM 967 O O . GLN A 1 119 ? 15.266 -27.406 -16.844 1 96.31 119 GLN A O 1
ATOM 972 N N . ASP A 1 120 ? 16.062 -28.609 -15.148 1 94.69 120 ASP A N 1
ATOM 973 C CA . ASP A 1 120 ? 17.297 -28.906 -15.867 1 94.69 120 ASP A CA 1
ATOM 974 C C . ASP A 1 120 ? 17.125 -30.109 -16.781 1 94.69 120 ASP A C 1
ATOM 976 O O . ASP A 1 120 ? 16.172 -30.875 -16.625 1 94.69 120 ASP A O 1
ATOM 980 N N . GLY A 1 121 ? 17.953 -30.203 -17.812 1 88.06 121 GLY A N 1
ATOM 981 C CA . GLY A 1 121 ? 17.938 -31.344 -18.719 1 88.06 121 GLY A CA 1
ATOM 982 C C . GLY A 1 121 ? 17.109 -31.109 -19.969 1 88.06 121 GLY A C 1
ATOM 983 O O . GLY A 1 121 ? 16.766 -29.953 -20.281 1 88.06 121 GLY A O 1
ATOM 984 N N . GLU A 1 122 ? 16.766 -32.219 -20.688 1 83.69 122 GLU A N 1
ATOM 985 C CA . GLU A 1 122 ? 16.125 -32.094 -22 1 83.69 122 GLU A CA 1
ATOM 986 C C . GLU A 1 122 ? 14.75 -32.75 -22 1 83.69 122 GLU A C 1
ATOM 988 O O . GLU A 1 122 ? 14.086 -32.781 -23.031 1 83.69 122 GLU A O 1
ATOM 993 N N . THR A 1 123 ? 14.398 -33.25 -20.859 1 83.19 123 THR A N 1
ATOM 994 C CA . THR A 1 123 ? 13.07 -33.844 -20.781 1 83.19 123 THR A CA 1
ATOM 995 C C . THR A 1 123 ? 11.984 -32.812 -21.031 1 83.19 123 THR A C 1
ATOM 997 O O . THR A 1 123 ? 12.234 -31.609 -20.922 1 83.19 123 THR A O 1
ATOM 1000 N N . HIS A 1 124 ? 10.812 -33.281 -21.422 1 87.12 124 HIS A N 1
ATOM 1001 C CA . HIS A 1 124 ? 9.703 -32.375 -21.688 1 87.12 124 HIS A CA 1
ATOM 1002 C C . HIS A 1 124 ? 9.383 -31.547 -20.438 1 87.12 124 HIS A C 1
ATOM 1004 O O . HIS A 1 124 ? 9.43 -32.062 -19.312 1 87.12 124 HIS A O 1
ATOM 1010 N N . PHE A 1 125 ? 9.102 -30.391 -20.703 1 90.44 125 PHE A N 1
ATOM 1011 C CA . PHE A 1 125 ? 8.781 -29.453 -19.641 1 90.44 125 PHE A CA 1
ATOM 1012 C C . PHE A 1 125 ? 7.508 -29.859 -18.906 1 90.44 125 PHE A C 1
ATOM 1014 O O . PHE A 1 125 ? 6.508 -30.203 -19.547 1 90.44 125 PHE A O 1
ATOM 1021 N N . ASN A 1 126 ? 7.531 -29.969 -17.609 1 92.69 126 ASN A N 1
ATOM 1022 C CA . ASN A 1 126 ? 6.367 -30.25 -16.781 1 92.69 126 ASN A CA 1
ATOM 1023 C C . ASN A 1 126 ? 6.098 -29.125 -15.781 1 92.69 126 ASN A C 1
ATOM 1025 O O . ASN A 1 126 ? 6.605 -29.156 -14.656 1 92.69 126 ASN A O 1
ATOM 1029 N N . ARG A 1 127 ? 5.312 -28.188 -16.172 1 94.81 127 ARG A N 1
ATOM 1030 C CA . ARG A 1 127 ? 4.988 -27 -15.383 1 94.81 127 ARG A CA 1
ATOM 1031 C C . ARG A 1 127 ? 4.398 -27.375 -14.031 1 94.81 127 ARG A C 1
ATOM 1033 O O . ARG A 1 127 ? 4.828 -26.859 -12.992 1 94.81 127 ARG A O 1
ATOM 1040 N N . ALA A 1 128 ? 3.447 -28.25 -14.016 1 96.25 128 ALA A N 1
ATOM 1041 C CA . ALA A 1 128 ? 2.732 -28.641 -12.805 1 96.25 128 ALA A CA 1
ATOM 1042 C C . ALA A 1 128 ? 3.678 -29.297 -11.797 1 96.25 128 ALA A C 1
ATOM 1044 O O . ALA A 1 128 ? 3.627 -28.984 -10.602 1 96.25 128 ALA A O 1
ATOM 1045 N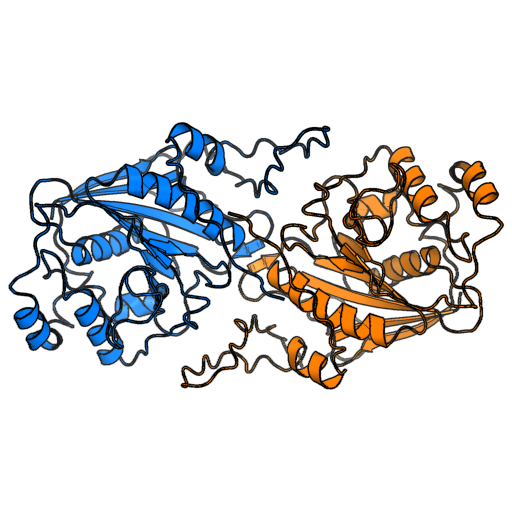 N . LEU A 1 129 ? 4.508 -30.156 -12.289 1 96.31 129 LEU A N 1
ATOM 1046 C CA . LEU A 1 129 ? 5.504 -30.797 -11.445 1 96.31 129 LEU A CA 1
ATOM 1047 C C . LEU A 1 129 ? 6.426 -29.766 -10.805 1 96.31 129 LEU A C 1
ATOM 1049 O O . LEU A 1 129 ? 6.707 -29.844 -9.602 1 96.31 129 LEU A O 1
ATOM 1053 N N . LEU A 1 130 ? 6.875 -28.812 -11.523 1 97.81 130 LEU A N 1
ATOM 1054 C CA . LEU A 1 130 ? 7.77 -27.781 -11.016 1 97.81 130 LEU A CA 1
ATOM 1055 C C . LEU A 1 130 ? 7.09 -26.969 -9.922 1 97.81 130 LEU A C 1
ATOM 1057 O O . LEU A 1 130 ? 7.73 -26.578 -8.945 1 97.81 130 LEU A O 1
ATOM 1061 N N . LEU A 1 131 ? 5.836 -26.672 -10.117 1 98.56 131 LEU A N 1
ATOM 1062 C CA . LEU A 1 131 ? 5.098 -25.891 -9.133 1 98.56 131 LEU A CA 1
ATOM 1063 C C . LEU A 1 131 ? 4.938 -26.656 -7.832 1 98.56 131 LEU A C 1
ATOM 1065 O O . LEU A 1 131 ? 5.062 -26.094 -6.742 1 98.56 131 LEU A O 1
ATOM 1069 N N . ASN A 1 132 ? 4.715 -27.953 -7.938 1 98.56 132 ASN A N 1
ATOM 1070 C CA . ASN A 1 132 ? 4.719 -28.812 -6.754 1 98.56 132 ASN A CA 1
ATOM 1071 C C . ASN A 1 132 ? 6.07 -28.797 -6.051 1 98.56 132 ASN A C 1
ATOM 1073 O O . ASN A 1 132 ? 6.137 -28.672 -4.824 1 98.56 132 ASN A O 1
ATOM 1077 N N . VAL A 1 133 ? 7.117 -28.891 -6.824 1 98.38 133 VAL A N 1
ATOM 1078 C CA . VAL A 1 133 ? 8.469 -28.844 -6.27 1 98.38 133 VAL A CA 1
ATOM 1079 C C . VAL A 1 133 ? 8.695 -27.516 -5.555 1 98.38 133 VAL A C 1
ATOM 1081 O O . VAL A 1 133 ? 9.258 -27.484 -4.461 1 98.38 133 VAL A O 1
ATOM 1084 N N . GLY A 1 134 ? 8.281 -26.469 -6.219 1 98.75 134 GLY A N 1
ATOM 1085 C CA . GLY A 1 134 ? 8.398 -25.172 -5.59 1 98.75 134 GLY A CA 1
ATOM 1086 C C . GLY A 1 134 ? 7.727 -25.094 -4.23 1 98.75 134 GLY A C 1
ATOM 1087 O O . GLY A 1 134 ? 8.273 -24.516 -3.293 1 98.75 134 GLY A O 1
ATOM 1088 N N . PHE A 1 135 ? 6.566 -25.672 -4.137 1 98.69 135 PHE A N 1
ATOM 1089 C CA . PHE A 1 135 ? 5.855 -25.719 -2.865 1 98.69 135 PHE A CA 1
ATOM 1090 C C . PHE A 1 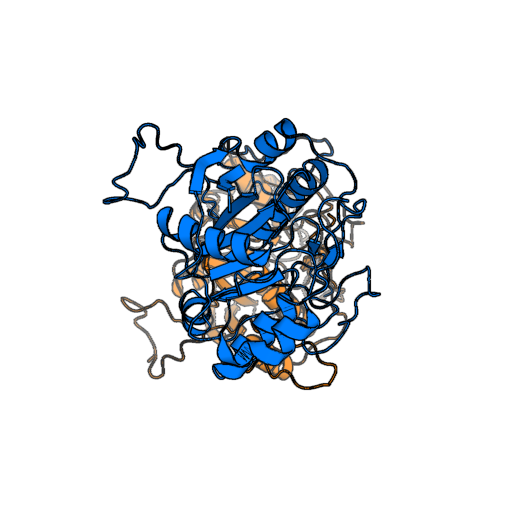135 ? 6.672 -26.438 -1.81 1 98.69 135 PHE A C 1
ATOM 1092 O O . PHE A 1 135 ? 6.852 -25.938 -0.696 1 98.69 135 PHE A O 1
ATOM 1099 N N . ILE A 1 136 ? 7.207 -27.531 -2.174 1 97.75 136 ILE A N 1
ATOM 1100 C CA . ILE A 1 136 ? 7.965 -28.359 -1.25 1 97.75 136 ILE A CA 1
ATOM 1101 C C . ILE A 1 136 ? 9.258 -27.656 -0.847 1 97.75 136 ILE A C 1
ATOM 1103 O O . ILE A 1 136 ? 9.547 -27.516 0.343 1 97.75 136 ILE A O 1
ATOM 1107 N N . GLU A 1 137 ? 10 -27.203 -1.782 1 96.5 137 GLU A N 1
ATOM 1108 C CA . GLU A 1 137 ? 11.32 -26.641 -1.525 1 96.5 137 GLU A CA 1
ATOM 1109 C C . GLU A 1 137 ? 11.211 -25.297 -0.795 1 96.5 137 GLU A C 1
ATOM 1111 O O . GLU A 1 137 ? 12.078 -24.953 0.012 1 96.5 137 GLU A O 1
ATOM 1116 N N . SER A 1 138 ? 10.148 -24.531 -1.085 1 96.31 138 SER A N 1
ATOM 1117 C CA . SER A 1 138 ? 9.977 -23.266 -0.381 1 96.31 138 SER A CA 1
ATOM 1118 C C . SER A 1 138 ? 9.758 -23.484 1.111 1 96.31 138 SER A C 1
ATOM 1120 O O . SER A 1 138 ? 10.195 -22.672 1.936 1 96.31 138 SER A O 1
ATOM 1122 N N . LYS A 1 139 ? 9.109 -24.562 1.459 1 93.44 139 LYS A N 1
ATOM 1123 C CA . LYS A 1 139 ? 8.836 -24.875 2.859 1 93.44 139 LYS A CA 1
ATOM 1124 C C . LYS A 1 139 ? 10.117 -25.172 3.623 1 93.44 139 LYS A C 1
ATOM 1126 O O . LYS A 1 139 ? 10.148 -25.109 4.855 1 93.44 139 LYS A O 1
ATOM 1131 N N . ARG A 1 140 ? 11.102 -25.516 2.873 1 90.19 140 ARG A N 1
ATOM 1132 C CA . ARG A 1 140 ? 12.391 -25.797 3.498 1 90.19 140 ARG A CA 1
ATOM 1133 C C . ARG A 1 140 ? 13.109 -24.5 3.854 1 90.19 140 ARG A C 1
ATOM 1135 O O . ARG A 1 140 ? 14.062 -24.5 4.637 1 90.19 140 ARG A O 1
ATOM 1142 N N . VAL A 1 141 ? 12.75 -23.453 3.242 1 89.62 141 VAL A N 1
ATOM 1143 C CA . VAL A 1 141 ? 13.391 -22.172 3.461 1 89.62 141 VAL A CA 1
ATOM 1144 C C . VAL A 1 141 ? 12.766 -21.469 4.664 1 89.62 141 VAL A C 1
ATOM 1146 O O . VAL A 1 141 ? 13.469 -21.047 5.586 1 89.62 141 VAL A O 1
ATOM 1149 N N . THR A 1 142 ? 11.484 -21.312 4.734 1 89.5 142 THR A N 1
ATOM 1150 C CA . THR A 1 142 ? 10.734 -20.75 5.852 1 89.5 142 THR A CA 1
ATOM 1151 C C . THR A 1 142 ? 9.266 -21.156 5.77 1 89.5 142 THR A C 1
ATOM 1153 O O . THR A 1 142 ? 8.836 -21.781 4.793 1 89.5 142 THR A O 1
ATOM 1156 N N . ASN A 1 143 ? 8.617 -20.844 6.852 1 92.19 143 ASN A N 1
ATOM 1157 C CA . ASN A 1 143 ? 7.184 -21.125 6.867 1 92.19 143 ASN A CA 1
ATOM 1158 C C . ASN A 1 143 ? 6.387 -20.016 6.176 1 92.19 143 ASN A C 1
ATOM 1160 O O . ASN A 1 143 ? 6.207 -18.938 6.734 1 92.19 143 ASN A O 1
ATOM 1164 N N . PHE A 1 144 ? 5.965 -20.312 5.027 1 96.38 144 PHE A N 1
ATOM 1165 C CA . PHE A 1 144 ? 5.137 -19.375 4.281 1 96.38 144 PHE A CA 1
ATOM 1166 C C . PHE A 1 144 ? 3.656 -19.641 4.527 1 96.38 144 PHE A C 1
ATOM 1168 O O . PHE A 1 144 ? 3.262 -20.766 4.801 1 96.38 144 PHE A O 1
ATOM 1175 N N . ASP A 1 145 ? 2.861 -18.562 4.41 1 96.94 145 ASP A N 1
ATOM 1176 C CA . ASP A 1 145 ? 1.424 -18.641 4.652 1 96.94 145 ASP A CA 1
ATOM 1177 C C . ASP A 1 145 ? 0.648 -18.688 3.338 1 96.94 145 ASP A C 1
ATOM 1179 O O . ASP A 1 145 ? -0.432 -19.281 3.271 1 96.94 145 ASP A O 1
ATOM 1183 N N . CYS A 1 146 ? 1.159 -18.062 2.387 1 98.12 146 CYS A N 1
ATOM 1184 C CA . CYS A 1 146 ? 0.5 -17.875 1.098 1 98.12 146 CYS A CA 1
ATOM 1185 C C . CYS A 1 146 ? 1.443 -18.234 -0.047 1 98.12 146 CYS A C 1
ATOM 1187 O O . CYS A 1 146 ? 2.602 -17.812 -0.054 1 98.12 146 CYS A O 1
ATOM 1189 N N . PHE A 1 147 ? 0.937 -19.031 -0.959 1 98.81 147 PHE A N 1
ATOM 1190 C CA . PHE A 1 147 ? 1.706 -19.484 -2.113 1 98.81 147 PHE A CA 1
ATOM 1191 C C . PHE A 1 147 ? 1.071 -18.984 -3.41 1 98.81 147 PHE A C 1
ATOM 1193 O O . PHE A 1 147 ? -0.099 -19.266 -3.678 1 98.81 147 PHE A O 1
ATOM 1200 N N . ILE A 1 148 ? 1.858 -18.25 -4.152 1 98.81 148 ILE A N 1
ATOM 1201 C CA . ILE A 1 148 ? 1.404 -17.797 -5.461 1 98.81 148 ILE A CA 1
ATOM 1202 C C . ILE A 1 148 ? 2.203 -18.484 -6.562 1 98.81 148 ILE A C 1
ATOM 1204 O O . ILE A 1 148 ? 3.422 -18.328 -6.648 1 98.81 148 ILE A O 1
ATOM 1208 N N . PHE A 1 149 ? 1.52 -19.266 -7.32 1 98.81 149 PHE A N 1
ATOM 1209 C CA . PHE A 1 149 ? 2.1 -19.953 -8.469 1 98.81 149 PHE A CA 1
ATOM 1210 C C . PHE A 1 149 ? 1.935 -19.125 -9.734 1 98.81 149 PHE A C 1
ATOM 1212 O O . PHE A 1 149 ? 0.812 -18.797 -10.133 1 98.81 149 PHE A O 1
ATOM 1219 N N . HIS A 1 150 ? 3.012 -18.797 -10.344 1 98.62 150 HIS A N 1
ATOM 1220 C CA . HIS A 1 150 ? 2.988 -17.672 -11.273 1 98.62 150 HIS A CA 1
ATOM 1221 C C . HIS A 1 150 ? 3.836 -17.953 -12.508 1 98.62 150 HIS A C 1
ATOM 1223 O O . HIS A 1 150 ? 5.027 -18.266 -12.391 1 98.62 150 HIS A O 1
ATOM 1229 N N . ASP A 1 151 ? 3.242 -17.828 -13.695 1 96.81 151 ASP A N 1
ATOM 1230 C CA . ASP A 1 151 ? 4.008 -17.953 -14.93 1 96.81 151 ASP A CA 1
ATOM 1231 C C . ASP A 1 151 ? 4.977 -16.781 -15.102 1 96.81 151 ASP A C 1
ATOM 1233 O O . ASP A 1 151 ? 4.629 -15.641 -14.805 1 96.81 151 ASP A O 1
ATOM 1237 N N . VAL A 1 152 ? 6.113 -17.062 -15.656 1 97.25 152 VAL A N 1
ATOM 1238 C CA . VAL A 1 152 ? 7.195 -16.094 -15.727 1 97.25 152 VAL A CA 1
ATOM 1239 C C . VAL A 1 152 ? 6.859 -15.023 -16.766 1 97.25 152 VAL A C 1
ATOM 1241 O O . VAL A 1 152 ? 7.383 -13.906 -16.719 1 97.25 152 VAL A O 1
ATOM 1244 N N . ASP A 1 153 ? 5.949 -15.328 -17.672 1 95.06 153 ASP A N 1
ATOM 1245 C CA . ASP A 1 153 ? 5.727 -14.414 -18.797 1 95.06 153 ASP A CA 1
ATOM 1246 C C . ASP A 1 153 ? 4.461 -13.586 -18.578 1 95.06 153 ASP A C 1
ATOM 1248 O O . ASP A 1 153 ? 3.98 -12.93 -19.516 1 95.06 153 ASP A O 1
ATOM 1252 N N . LEU A 1 154 ? 3.898 -13.617 -17.438 1 96.44 154 LEU A N 1
ATOM 1253 C CA . LEU A 1 154 ? 2.713 -12.82 -17.141 1 96.44 154 LEU A CA 1
ATOM 1254 C C . LEU A 1 154 ? 3.043 -11.711 -16.141 1 96.44 154 LEU A C 1
ATOM 1256 O O . LEU A 1 154 ? 3.664 -11.953 -15.109 1 96.44 154 LEU A O 1
ATOM 1260 N N . LEU A 1 155 ? 2.631 -10.516 -16.484 1 95.69 155 LEU A N 1
ATOM 1261 C CA . LEU A 1 155 ? 2.867 -9.359 -15.633 1 95.69 155 LEU A CA 1
ATOM 1262 C C . LEU A 1 155 ? 1.556 -8.664 -15.281 1 95.69 155 LEU A C 1
ATOM 1264 O O . LEU A 1 155 ? 0.801 -8.273 -16.172 1 95.69 155 LEU A O 1
ATOM 1268 N N . PRO A 1 156 ? 1.271 -8.547 -13.984 1 95 156 PRO A N 1
ATOM 1269 C CA . PRO A 1 156 ? 0.059 -7.816 -13.617 1 95 156 PRO A CA 1
ATOM 1270 C C . PRO A 1 156 ? 0.12 -6.34 -14.008 1 95 156 PRO A C 1
ATOM 1272 O O . PRO A 1 156 ? 1.182 -5.719 -13.922 1 95 156 PRO A O 1
ATOM 1275 N N . GLU A 1 157 ? -1.09 -5.77 -14.344 1 91.12 157 GLU A N 1
ATOM 1276 C CA . GLU A 1 157 ? -1.129 -4.41 -14.875 1 91.12 157 GLU A CA 1
ATOM 1277 C C . GLU A 1 157 ? -1.856 -3.467 -13.914 1 91.12 157 GLU A C 1
ATOM 1279 O O . GLU A 1 157 ? -1.995 -2.275 -14.195 1 91.12 157 GLU A O 1
ATOM 1284 N N . ASP A 1 158 ? -2.326 -4 -12.82 1 85.69 158 ASP A N 1
ATOM 1285 C CA . ASP A 1 158 ? -3.123 -3.207 -11.891 1 85.69 158 ASP A CA 1
ATOM 1286 C C . ASP A 1 158 ? -2.777 -3.543 -10.445 1 85.69 158 ASP A C 1
ATOM 1288 O O . ASP A 1 158 ? -2.893 -4.695 -10.023 1 85.69 158 ASP A O 1
ATOM 1292 N N . ASP A 1 159 ? -2.402 -2.586 -9.664 1 82 159 ASP A N 1
ATOM 1293 C CA . ASP A 1 159 ? -1.917 -2.824 -8.312 1 82 159 ASP A CA 1
ATOM 1294 C C . ASP A 1 159 ? -3.076 -3.047 -7.34 1 82 159 ASP A C 1
ATOM 1296 O O . ASP A 1 159 ? -2.865 -3.41 -6.184 1 82 159 ASP A O 1
ATOM 1300 N N . ARG A 1 160 ? -4.316 -2.869 -7.797 1 82.88 160 ARG A N 1
ATOM 1301 C CA . ARG A 1 160 ? -5.469 -3.229 -6.98 1 82.88 160 ARG A CA 1
ATOM 1302 C C . ARG A 1 160 ? -5.625 -4.742 -6.887 1 82.88 160 ARG A C 1
ATOM 1304 O O . ARG A 1 160 ? -6.359 -5.242 -6.035 1 82.88 160 ARG A O 1
ATOM 1311 N N . ASN A 1 161 ? -4.945 -5.391 -7.844 1 90.06 161 ASN A N 1
ATOM 1312 C CA . ASN A 1 161 ? -4.887 -6.848 -7.742 1 90.06 161 ASN A CA 1
ATOM 1313 C C . ASN A 1 161 ? -4.016 -7.293 -6.57 1 90.06 161 ASN A C 1
ATOM 1315 O O . ASN A 1 161 ? -2.801 -7.438 -6.715 1 90.06 161 ASN A O 1
ATOM 1319 N N . SER A 1 162 ? -4.609 -7.582 -5.492 1 89.44 162 SER A N 1
ATOM 1320 C CA . SER A 1 162 ? -3.891 -7.891 -4.262 1 89.44 162 SER A CA 1
ATOM 1321 C C . SER A 1 162 ? -3.236 -9.266 -4.336 1 89.44 162 SER A C 1
ATOM 1323 O O . SER A 1 162 ? -3.9 -10.266 -4.637 1 89.44 162 SER A O 1
ATOM 1325 N N . TYR A 1 163 ? -1.978 -9.258 -4.098 1 95.12 163 TYR A N 1
ATOM 1326 C CA . TYR A 1 163 ? -1.258 -10.531 -4.082 1 95.12 163 TYR A CA 1
ATOM 1327 C C . TYR A 1 163 ? -1.238 -11.125 -2.68 1 95.12 163 TYR A C 1
ATOM 1329 O O . TYR A 1 163 ? -0.171 -11.305 -2.088 1 95.12 163 TYR A O 1
ATOM 1337 N N . ARG A 1 164 ? -2.355 -11.398 -2.195 1 94 164 ARG A N 1
ATOM 1338 C CA . ARG A 1 164 ? -2.611 -12.047 -0.912 1 94 164 ARG A CA 1
ATOM 1339 C C . ARG A 1 164 ? -3.572 -13.219 -1.072 1 94 164 ARG A C 1
ATOM 1341 O O . ARG A 1 164 ? -4.301 -13.297 -2.062 1 94 164 ARG A O 1
ATOM 1348 N N . CYS A 1 165 ? -3.459 -14.133 -0.148 1 96.25 165 CYS A N 1
ATOM 1349 C CA . CYS A 1 165 ? -4.375 -15.266 -0.161 1 96.25 165 CYS A CA 1
ATOM 1350 C C . CYS A 1 165 ? -5.703 -14.898 0.493 1 96.25 165 CYS A C 1
ATOM 1352 O O . CYS A 1 165 ? -5.809 -13.867 1.16 1 96.25 165 CYS A O 1
ATOM 1354 N N . ALA A 1 166 ? -6.703 -15.672 0.146 1 93 166 ALA A N 1
ATOM 1355 C CA . ALA A 1 166 ? -8.047 -15.484 0.681 1 93 166 ALA A CA 1
ATOM 1356 C C . ALA A 1 166 ? -8.602 -16.797 1.238 1 93 166 ALA A C 1
ATOM 1358 O O . ALA A 1 166 ? -7.863 -17.766 1.408 1 93 166 ALA A O 1
ATOM 1359 N N . ASN A 1 167 ? -9.906 -16.703 1.579 1 91.88 167 ASN A N 1
ATOM 1360 C CA . ASN A 1 167 ? -10.531 -17.875 2.18 1 91.88 167 ASN A CA 1
ATOM 1361 C C . ASN A 1 167 ? -10.75 -18.984 1.156 1 91.88 167 ASN A C 1
ATOM 1363 O O . ASN A 1 167 ? -10.984 -20.141 1.523 1 91.88 167 ASN A O 1
ATOM 1367 N N . HIS A 1 168 ? -10.633 -18.641 -0.099 1 95.94 168 HIS A N 1
ATOM 1368 C CA . HIS A 1 168 ? -10.641 -19.578 -1.218 1 95.94 168 HIS A CA 1
ATOM 1369 C C . HIS A 1 168 ? -9.477 -19.312 -2.164 1 95.94 168 HIS A C 1
ATOM 137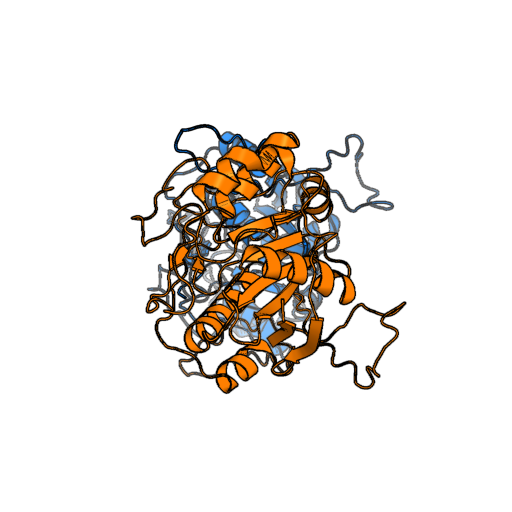1 O O . HIS A 1 168 ? -8.914 -18.219 -2.176 1 95.94 168 HIS A O 1
ATOM 1377 N N . PRO A 1 169 ? -9.117 -20.391 -2.895 1 97.81 169 PRO A N 1
ATOM 1378 C CA . PRO A 1 169 ? -8.07 -20.156 -3.893 1 97.81 169 PRO A CA 1
ATOM 1379 C C . PRO A 1 169 ? -8.422 -19.031 -4.859 1 97.81 169 PRO A C 1
ATOM 1381 O O . PRO A 1 169 ? -9.586 -18.875 -5.238 1 97.81 169 PRO A O 1
ATOM 1384 N N . ARG A 1 170 ? -7.383 -18.266 -5.25 1 97.94 170 ARG A N 1
ATOM 1385 C CA . ARG A 1 170 ? -7.625 -17.094 -6.082 1 97.94 170 ARG A CA 1
ATOM 1386 C C . ARG A 1 170 ? -7.004 -17.266 -7.465 1 97.94 170 ARG A C 1
ATOM 1388 O O . ARG A 1 170 ? -5.867 -17.719 -7.586 1 97.94 170 ARG A O 1
ATOM 1395 N N . HIS A 1 171 ? -7.816 -17 -8.43 1 97.94 171 HIS A N 1
ATOM 1396 C CA . HIS A 1 171 ? -7.309 -16.812 -9.781 1 97.94 171 HIS A CA 1
ATOM 1397 C C . HIS A 1 171 ? -6.891 -15.367 -10.031 1 97.94 171 HIS A C 1
ATOM 1399 O O . HIS A 1 171 ? -7.738 -14.508 -10.273 1 97.94 171 HIS A O 1
ATOM 1405 N N . LEU A 1 172 ? -5.656 -15.102 -10.008 1 97.69 172 LEU A N 1
ATOM 1406 C CA . LEU A 1 172 ? -5.16 -13.734 -10.07 1 97.69 172 LEU A CA 1
ATOM 1407 C C . LEU A 1 172 ? -5.16 -13.219 -11.508 1 97.69 172 LEU A C 1
ATOM 1409 O O . LEU A 1 172 ? -5.547 -12.078 -11.766 1 97.69 172 LEU A O 1
ATOM 1413 N N . SER A 1 173 ? -4.711 -14.07 -12.406 1 97.38 173 SER A N 1
ATOM 1414 C CA . SER A 1 173 ? -4.605 -13.664 -13.812 1 97.38 173 SER A CA 1
ATOM 1415 C C . SER A 1 173 ? -5.867 -14.031 -14.586 1 97.38 173 SER A C 1
ATOM 1417 O O . SER A 1 173 ? -5.809 -14.789 -15.555 1 97.38 173 SER A O 1
ATOM 1419 N N . VAL A 1 174 ? -6.93 -13.32 -14.289 1 95.69 174 VAL A N 1
ATOM 1420 C CA . VAL A 1 174 ? -8.242 -13.594 -14.852 1 95.69 174 VAL A CA 1
ATOM 1421 C C . VAL A 1 174 ? -8.273 -13.172 -16.312 1 95.69 174 VAL A C 1
ATOM 1423 O O . VAL A 1 174 ? -8.781 -13.898 -17.172 1 95.69 174 VAL A O 1
ATOM 1426 N N . ALA A 1 175 ? -7.727 -12.023 -16.578 1 95.19 175 ALA A N 1
ATOM 1427 C CA . ALA A 1 175 ? -7.762 -11.422 -17.922 1 95.19 175 ALA A CA 1
ATOM 1428 C C . ALA A 1 175 ? -6.352 -11.164 -18.438 1 95.19 175 ALA A C 1
ATOM 1430 O O . ALA A 1 175 ? -5.586 -10.414 -17.828 1 95.19 175 ALA A O 1
ATOM 1431 N N . VAL A 1 176 ? -6.137 -11.766 -19.578 1 94.88 176 VAL A N 1
ATOM 1432 C CA . VAL A 1 176 ? -4.816 -11.633 -20.188 1 94.88 176 VAL A CA 1
ATOM 1433 C C . VAL A 1 176 ? -4.949 -10.961 -21.562 1 94.88 176 VAL A C 1
ATOM 1435 O O . VAL A 1 176 ? -5.91 -11.211 -22.297 1 94.88 176 VAL A O 1
ATOM 1438 N N . ASP A 1 177 ? -4.043 -10.148 -21.891 1 92.81 177 ASP A N 1
ATOM 1439 C CA . ASP A 1 177 ? -4.102 -9.367 -23.125 1 92.81 177 ASP A CA 1
ATOM 1440 C C . ASP A 1 177 ? -4.238 -10.273 -24.344 1 92.81 177 ASP A C 1
ATOM 1442 O O . ASP A 1 177 ? -4.977 -9.961 -25.281 1 92.81 177 ASP A O 1
ATOM 1446 N N . LYS A 1 178 ? -3.59 -11.375 -24.328 1 90.44 178 LYS A N 1
ATOM 1447 C CA . LYS A 1 178 ? -3.643 -12.328 -25.438 1 90.44 178 LYS A CA 1
ATOM 1448 C C . LYS A 1 178 ? -5.078 -12.766 -25.719 1 90.44 178 LYS A C 1
ATOM 1450 O O . LYS A 1 178 ? -5.41 -13.133 -26.844 1 90.44 178 LYS A O 1
ATOM 1455 N N . PHE A 1 179 ? -5.871 -12.672 -24.766 1 92 179 PHE A N 1
ATOM 1456 C CA . PHE A 1 179 ? -7.273 -13.055 -24.906 1 92 179 PHE A CA 1
ATOM 1457 C C . PHE A 1 179 ? -8.18 -11.836 -24.797 1 92 179 PHE A C 1
ATOM 1459 O O . PHE A 1 179 ? -9.289 -11.922 -24.266 1 92 179 PHE A O 1
ATOM 1466 N N . ASN A 1 180 ? -7.652 -10.719 -25.094 1 92.75 180 ASN A N 1
ATOM 1467 C CA . ASN A 1 180 ? -8.375 -9.453 -25.109 1 92.75 180 ASN A CA 1
ATOM 1468 C C . ASN A 1 180 ? -8.867 -9.062 -23.719 1 92.75 180 ASN A C 1
ATOM 1470 O O . ASN A 1 180 ? -9.977 -8.531 -23.578 1 92.75 180 ASN A O 1
ATOM 1474 N N . TYR A 1 181 ? -8.164 -9.547 -22.797 1 94.44 181 TYR A N 1
ATOM 1475 C CA . TYR A 1 181 ? -8.43 -9.195 -21.406 1 94.44 181 TYR A CA 1
ATOM 1476 C C . TYR A 1 181 ? -9.805 -9.688 -20.969 1 94.44 181 TYR A C 1
ATOM 1478 O O . TYR A 1 181 ? -10.555 -8.953 -20.328 1 94.44 181 TYR A O 1
ATOM 1486 N N . ARG A 1 182 ? -10.023 -10.898 -21.406 1 93.12 182 ARG A N 1
ATOM 1487 C CA . ARG A 1 182 ? -11.219 -11.617 -20.984 1 93.12 182 ARG A CA 1
ATOM 1488 C C . ARG A 1 182 ? -10.875 -13.016 -20.484 1 93.12 182 ARG A C 1
ATOM 1490 O O . ARG A 1 182 ? -9.891 -13.609 -20.938 1 93.12 182 ARG A O 1
ATOM 1497 N N . LEU A 1 183 ? -11.695 -13.438 -19.594 1 92.31 183 LEU A N 1
ATOM 1498 C CA . LEU A 1 183 ? -11.555 -14.828 -19.188 1 92.31 183 LEU A CA 1
ATOM 1499 C C . LEU A 1 183 ? -11.859 -15.766 -20.344 1 92.31 183 LEU A C 1
ATOM 1501 O O . LEU A 1 183 ? -12.953 -15.727 -20.922 1 92.31 183 LEU A O 1
ATOM 1505 N N . PRO A 1 184 ? -10.961 -16.609 -20.656 1 90.38 184 PRO A N 1
ATOM 1506 C CA . PRO A 1 184 ? -11.188 -17.453 -21.828 1 90.38 184 PRO A CA 1
ATOM 1507 C C . PRO A 1 184 ? -12.344 -18.438 -21.641 1 90.38 184 PRO A C 1
ATOM 1509 O O . PRO A 1 184 ? -13.164 -18.625 -22.531 1 90.38 184 PRO A O 1
ATOM 1512 N N . TYR A 1 185 ? -12.328 -19.156 -20.547 1 90.88 185 TYR A N 1
ATOM 1513 C CA . TYR A 1 185 ? -13.406 -20.062 -20.172 1 90.88 185 TYR A CA 1
ATOM 1514 C C . TYR A 1 185 ? -13.43 -20.281 -18.656 1 90.88 185 TYR A C 1
ATOM 1516 O O . TYR A 1 185 ? -12.43 -20.062 -17.969 1 90.88 185 TYR A O 1
ATOM 1524 N N . LEU A 1 186 ? -14.398 -20.703 -18.125 1 90 186 LEU A N 1
ATOM 1525 C CA . LEU A 1 186 ? -14.703 -20.656 -16.703 1 90 186 LEU A CA 1
ATOM 1526 C C . LEU A 1 186 ? -13.75 -21.562 -15.922 1 90 186 LEU A C 1
ATOM 1528 O O . LEU A 1 186 ? -13.391 -21.25 -14.781 1 90 186 LEU A O 1
ATOM 1532 N N . THR A 1 187 ? -13.344 -22.656 -16.484 1 92.94 187 THR A N 1
ATOM 1533 C CA . THR A 1 187 ? -12.617 -23.656 -15.703 1 92.94 187 THR A CA 1
ATOM 1534 C C . THR A 1 187 ? -11.117 -23.422 -15.789 1 92.94 187 THR A C 1
ATOM 1536 O O . THR A 1 187 ? -10.328 -24.156 -15.18 1 92.94 187 THR A O 1
ATOM 1539 N N . ILE A 1 188 ? -10.773 -22.375 -16.484 1 93.56 188 ILE A N 1
ATOM 1540 C CA . ILE A 1 188 ? -9.344 -22.078 -16.562 1 93.56 188 ILE A CA 1
ATOM 1541 C C . ILE A 1 188 ? -8.844 -21.594 -15.203 1 93.56 188 ILE A C 1
ATOM 1543 O O . ILE A 1 188 ? -9.422 -20.672 -14.609 1 93.56 188 ILE A O 1
ATOM 1547 N N . PHE A 1 189 ? -7.863 -22.219 -14.672 1 95.88 189 PHE A N 1
ATOM 1548 C CA . PHE A 1 189 ? -7.262 -21.875 -13.383 1 95.88 189 PHE A CA 1
ATOM 1549 C C . PHE A 1 189 ? -5.746 -22.047 -13.438 1 95.88 189 PHE A C 1
ATOM 1551 O O . PHE A 1 189 ? -5.211 -23.031 -12.922 1 95.88 189 PHE A O 1
ATOM 1558 N N . GLY A 1 190 ? -5.137 -21.062 -14.031 1 95.69 190 GLY A N 1
ATOM 1559 C CA . GLY A 1 190 ? -3.697 -21.047 -14.234 1 95.69 190 GLY A CA 1
ATOM 1560 C C . GLY A 1 190 ? -3.135 -19.656 -14.461 1 95.69 190 GLY A C 1
ATOM 1561 O O . GLY A 1 190 ? -3.777 -18.656 -14.125 1 95.69 190 GLY A O 1
ATOM 1562 N N . GLY A 1 191 ? -1.868 -19.594 -14.922 1 96.19 191 GLY A N 1
ATOM 1563 C CA . GLY A 1 191 ? -1.191 -18.312 -15.078 1 96.19 191 GLY A CA 1
ATOM 1564 C C . GLY A 1 191 ? -0.626 -17.766 -13.781 1 96.19 191 GLY A C 1
ATOM 1565 O O . GLY A 1 191 ? 0.583 -17.828 -13.555 1 96.19 191 GLY A O 1
ATOM 1566 N N . ALA A 1 192 ? -1.473 -17.234 -12.977 1 98.38 192 ALA A N 1
ATOM 1567 C CA . ALA A 1 192 ? -1.172 -16.844 -11.602 1 98.38 192 ALA A CA 1
ATOM 1568 C C . ALA A 1 192 ? -2.32 -17.203 -10.664 1 98.38 192 ALA A C 1
ATOM 1570 O O . ALA A 1 192 ? -3.451 -16.75 -10.852 1 98.38 192 ALA A O 1
ATOM 1571 N N . VAL A 1 193 ? -2.018 -18.078 -9.742 1 98.62 193 VAL A N 1
ATOM 1572 C CA . VAL A 1 193 ? -3.039 -18.531 -8.805 1 98.62 193 VAL A CA 1
ATOM 1573 C C . VAL A 1 193 ? -2.484 -18.5 -7.383 1 98.62 193 VAL A C 1
ATOM 1575 O O . VAL A 1 193 ? -1.275 -18.625 -7.18 1 98.62 193 VAL A O 1
ATOM 1578 N N . ALA A 1 194 ? -3.371 -18.297 -6.445 1 98.69 194 ALA A N 1
ATOM 1579 C CA . ALA A 1 194 ? -2.959 -18.172 -5.051 1 98.69 194 ALA A CA 1
ATOM 1580 C C . ALA A 1 194 ? -3.674 -19.188 -4.172 1 98.69 194 ALA A C 1
ATOM 1582 O O . ALA A 1 194 ? -4.871 -19.438 -4.336 1 98.69 194 ALA A O 1
ATOM 1583 N N . PHE A 1 195 ? -2.883 -19.828 -3.291 1 98.69 195 PHE A N 1
ATOM 1584 C CA . PHE A 1 195 ? -3.377 -20.766 -2.281 1 98.69 195 PHE A CA 1
ATOM 1585 C C . PHE A 1 195 ? -2.76 -20.469 -0.921 1 98.69 195 PHE A C 1
ATOM 1587 O O . PHE A 1 195 ? -1.563 -20.188 -0.825 1 98.69 195 PHE A O 1
ATOM 1594 N N . THR A 1 196 ? -3.586 -20.547 0.088 1 98.31 196 THR A N 1
ATOM 1595 C CA . THR A 1 196 ? -2.969 -20.734 1.397 1 98.31 196 THR A CA 1
ATOM 1596 C C . THR A 1 196 ? -2.287 -22.094 1.495 1 98.31 196 THR A C 1
ATOM 1598 O O . THR A 1 196 ? -2.566 -22.984 0.7 1 98.31 196 THR A O 1
ATOM 1601 N N . LYS A 1 197 ? -1.445 -22.188 2.469 1 98.12 197 LYS A N 1
ATOM 1602 C CA . LYS A 1 197 ? -0.792 -23.469 2.717 1 98.12 197 LYS A CA 1
ATOM 1603 C C . LYS A 1 197 ? -1.819 -24.578 2.914 1 98.12 197 LYS A C 1
ATOM 1605 O O . LYS A 1 197 ? -1.735 -25.625 2.273 1 98.12 197 LYS A O 1
ATOM 1610 N N . LYS A 1 198 ? -2.803 -24.328 3.699 1 98 198 LYS A N 1
ATOM 1611 C CA . LYS A 1 198 ? -3.83 -25.312 4.016 1 98 198 LYS A CA 1
ATOM 1612 C C . LYS A 1 198 ? -4.637 -25.688 2.775 1 98 198 LYS A C 1
ATOM 1614 O O . LYS A 1 198 ? -4.91 -26.859 2.537 1 98 198 LYS A O 1
ATOM 1619 N N . GLN A 1 199 ? -4.988 -24.719 2.043 1 98.56 199 GLN A N 1
ATOM 1620 C CA . GLN A 1 199 ? -5.758 -24.953 0.826 1 98.56 199 GLN A CA 1
ATOM 1621 C C . GLN A 1 199 ? -4.98 -25.844 -0.146 1 98.56 199 GLN A C 1
ATOM 1623 O O . GLN A 1 199 ? -5.527 -26.812 -0.685 1 98.56 199 GLN A O 1
ATOM 1628 N N . PHE A 1 200 ? -3.744 -25.5 -0.349 1 98.75 200 PHE A N 1
ATOM 1629 C CA . PHE A 1 200 ? -2.936 -26.25 -1.312 1 98.75 200 PHE A CA 1
ATOM 1630 C C . PHE A 1 200 ? -2.736 -27.688 -0.861 1 98.75 200 PHE A C 1
ATOM 1632 O O . PHE A 1 200 ? -2.836 -28.609 -1.667 1 98.75 200 PHE A O 1
ATOM 1639 N N . GLU A 1 201 ? -2.498 -27.844 0.395 1 98.25 201 GLU A N 1
ATOM 1640 C CA . GLU A 1 201 ? -2.346 -29.188 0.951 1 98.25 201 GLU A CA 1
ATOM 1641 C C . GLU A 1 201 ? -3.639 -29.984 0.82 1 98.25 201 GLU A C 1
ATOM 1643 O O . GLU A 1 201 ? -3.609 -31.172 0.467 1 98.25 201 GLU A O 1
ATOM 1648 N N . LYS A 1 202 ? -4.672 -29.328 1.038 1 97.94 202 LYS A N 1
ATOM 1649 C CA . LYS A 1 202 ? -5.969 -30 0.984 1 97.94 202 LYS A CA 1
ATOM 1650 C C . LYS A 1 202 ? -6.281 -30.484 -0.431 1 97.94 202 LYS A C 1
ATOM 1652 O O . LYS A 1 202 ? -6.758 -31.594 -0.624 1 97.94 202 LYS A O 1
ATOM 1657 N N . VAL A 1 203 ? -5.984 -29.688 -1.419 1 97.94 203 VAL A N 1
ATOM 1658 C CA . VAL A 1 203 ? -6.355 -30.047 -2.785 1 97.94 203 VAL A CA 1
ATOM 1659 C C . VAL A 1 203 ? -5.297 -30.969 -3.387 1 97.94 203 VAL A C 1
ATOM 1661 O O . VAL A 1 203 ? -5.473 -31.484 -4.492 1 97.94 203 VAL A O 1
ATOM 1664 N N . GLY A 1 204 ? -4.168 -31.078 -2.76 1 97.69 204 GLY A N 1
ATOM 1665 C CA . GLY A 1 204 ? -3.123 -32 -3.193 1 97.69 204 GLY A CA 1
ATOM 1666 C C . GLY A 1 204 ? -2.18 -31.391 -4.215 1 97.69 204 GLY A C 1
ATOM 1667 O O . GLY A 1 204 ? -1.38 -32.094 -4.828 1 97.69 204 GLY A O 1
ATOM 1668 N N . GLY A 1 205 ? -2.35 -30.109 -4.441 1 98.06 205 GLY A N 1
ATOM 1669 C CA . GLY A 1 205 ? -1.497 -29.438 -5.398 1 98.06 205 GLY A CA 1
ATOM 1670 C C . GLY A 1 205 ? -1.827 -29.766 -6.84 1 98.06 205 GLY A C 1
ATOM 1671 O O . GLY A 1 205 ? -2.996 -29.953 -7.191 1 98.06 205 GLY A O 1
ATOM 1672 N N . PHE A 1 206 ? -0.799 -29.719 -7.656 1 97.75 206 PHE A N 1
ATOM 1673 C CA . PHE A 1 206 ? -0.948 -29.984 -9.078 1 97.75 206 PHE A CA 1
ATOM 1674 C C . PHE A 1 206 ? -0.744 -31.469 -9.375 1 97.75 206 PHE A C 1
ATOM 1676 O O . PHE A 1 206 ? -0.179 -32.188 -8.562 1 97.75 206 PHE A O 1
ATOM 1683 N N . SER A 1 207 ? -1.253 -31.859 -10.555 1 96.38 207 SER A N 1
ATOM 1684 C CA . SER A 1 207 ? -0.94 -33.219 -11.039 1 96.38 207 SER A CA 1
ATOM 1685 C C . SER A 1 207 ? 0.465 -33.25 -11.625 1 96.38 207 SER A C 1
ATOM 1687 O O . SER A 1 207 ? 0.857 -32.375 -12.398 1 96.38 207 SER A O 1
ATOM 1689 N N . ASN A 1 208 ? 1.152 -34.281 -11.305 1 94.69 208 ASN A N 1
ATOM 1690 C CA . ASN A 1 208 ? 2.512 -34.469 -11.805 1 94.69 208 ASN A CA 1
ATOM 1691 C C . ASN A 1 208 ? 2.52 -35.094 -13.195 1 94.69 208 ASN A C 1
ATOM 1693 O O . ASN A 1 208 ? 3.582 -35.281 -13.789 1 94.69 208 ASN A O 1
ATOM 1697 N N . MET A 1 209 ? 1.419 -35.281 -13.773 1 91.38 209 MET A N 1
ATOM 1698 C CA . MET A 1 209 ? 1.32 -36.188 -14.914 1 91.38 209 MET A CA 1
ATOM 1699 C C . MET A 1 209 ? 1.347 -35.406 -16.234 1 91.38 209 MET A C 1
ATOM 1701 O O . MET A 1 209 ? 1.435 -36 -17.297 1 91.38 209 MET A O 1
ATOM 1705 N N . TYR A 1 210 ? 1.272 -34.156 -16.141 1 89.31 210 TYR A N 1
ATOM 1706 C CA . TYR A 1 210 ? 1.099 -33.375 -17.359 1 89.31 210 TYR A CA 1
ATOM 1707 C C . TYR A 1 210 ? 2.445 -32.938 -17.922 1 89.31 210 TYR A C 1
ATOM 1709 O O . TYR A 1 210 ? 2.932 -31.859 -17.594 1 89.31 210 TYR A O 1
ATOM 1717 N N . PHE A 1 211 ? 3.016 -33.719 -18.734 1 81.94 211 PHE A N 1
ATOM 1718 C CA . PHE A 1 211 ? 4.199 -33.344 -19.5 1 81.94 211 PHE A CA 1
ATOM 1719 C C . PHE A 1 211 ? 3.805 -32.688 -20.812 1 81.94 211 PHE A C 1
ATOM 1721 O O . PHE A 1 211 ? 3.008 -33.25 -21.578 1 81.94 211 PHE A O 1
ATOM 1728 N N . GLY A 1 212 ? 4.336 -31.516 -21.031 1 77.75 212 GLY A N 1
ATOM 1729 C CA . GLY A 1 212 ? 3.889 -30.703 -22.156 1 77.75 212 GLY A CA 1
ATOM 1730 C C . GLY A 1 212 ? 2.842 -29.672 -21.781 1 77.75 212 GLY A C 1
ATOM 1731 O O . GLY A 1 212 ? 2.51 -29.531 -20.594 1 77.75 212 GLY A O 1
ATOM 1732 N N . TRP A 1 213 ? 2.381 -28.969 -22.828 1 74.19 213 TRP A N 1
ATOM 1733 C CA . TRP A 1 213 ? 1.496 -27.859 -22.531 1 74.19 213 TRP A CA 1
ATOM 1734 C C . TRP A 1 213 ? 0.037 -28.297 -22.531 1 74.19 213 TRP A C 1
ATOM 1736 O O . TRP A 1 213 ? -0.391 -29.062 -23.406 1 74.19 213 TRP A O 1
ATOM 1746 N N . GLY A 1 214 ? -0.621 -27.969 -21.391 1 79.31 214 GLY A N 1
ATOM 1747 C CA . GLY A 1 214 ? -2.07 -28.062 -21.469 1 79.31 214 GLY A CA 1
ATOM 1748 C C . GLY A 1 214 ? -2.652 -29.047 -20.469 1 79.31 214 GLY A C 1
ATOM 1749 O O . GLY A 1 214 ? -2.051 -30.078 -20.188 1 79.31 214 GLY A O 1
ATOM 1750 N N . GLY A 1 215 ? -3.785 -28.672 -19.906 1 88.06 215 GLY A N 1
ATOM 1751 C CA . GLY A 1 215 ? -4.613 -29.562 -19.109 1 88.06 215 GLY A CA 1
ATOM 1752 C C . GLY A 1 215 ? -4.387 -29.406 -17.625 1 88.06 215 GLY A C 1
ATOM 1753 O O . GLY A 1 215 ? -5.277 -29.703 -16.828 1 88.06 215 GLY A O 1
ATOM 1754 N N . GLU A 1 216 ? -3.205 -29.062 -17.25 1 90.94 216 GLU A N 1
ATOM 1755 C CA . GLU A 1 216 ? -2.859 -28.984 -15.836 1 90.94 216 GLU A CA 1
ATOM 1756 C C . GLU A 1 216 ? -3.703 -27.938 -15.117 1 90.94 216 GLU A C 1
ATOM 1758 O O . GLU A 1 216 ? -4.031 -28.109 -13.938 1 90.94 216 GLU A O 1
ATOM 1763 N N . ASP A 1 217 ? -4.078 -26.891 -15.836 1 92.75 217 ASP A N 1
ATOM 1764 C CA . ASP A 1 217 ? -4.875 -25.828 -15.227 1 92.75 217 ASP A CA 1
ATOM 1765 C C . ASP A 1 217 ? -6.289 -26.312 -14.922 1 92.75 217 ASP A C 1
ATOM 1767 O O . ASP A 1 217 ? -6.828 -26.031 -13.844 1 92.75 217 ASP A O 1
ATOM 1771 N N . ASP A 1 218 ? -6.828 -27.016 -15.883 1 93.81 218 ASP A N 1
ATOM 1772 C CA . ASP A 1 218 ? -8.18 -27.531 -15.719 1 93.81 218 ASP A CA 1
ATOM 1773 C C . ASP A 1 218 ? -8.211 -28.625 -14.648 1 93.81 218 ASP A C 1
ATOM 1775 O O . ASP A 1 218 ? -9.195 -28.766 -13.922 1 93.81 218 ASP A O 1
ATOM 1779 N N . ASP A 1 219 ? -7.168 -29.391 -14.633 1 95.81 219 ASP A N 1
ATOM 1780 C CA . ASP A 1 219 ? -7.051 -30.391 -13.586 1 95.81 219 ASP A CA 1
ATOM 1781 C C . ASP A 1 219 ? -7.047 -29.75 -12.203 1 95.81 219 ASP A C 1
ATOM 1783 O O . ASP A 1 219 ? -7.777 -30.172 -11.305 1 95.81 219 ASP A O 1
ATOM 1787 N N . LEU A 1 220 ? -6.258 -28.688 -12.031 1 97.25 220 LEU A N 1
ATOM 1788 C CA . LEU A 1 220 ? -6.191 -27.984 -10.758 1 97.25 220 LEU A CA 1
ATOM 1789 C C . LEU A 1 220 ? -7.555 -27.422 -10.375 1 97.25 220 LEU A C 1
ATOM 1791 O O . LEU A 1 220 ? -7.957 -27.484 -9.211 1 97.25 220 LEU A O 1
ATOM 1795 N N . TYR A 1 221 ? -8.25 -26.859 -11.367 1 96.75 221 TYR A N 1
ATOM 1796 C CA . TYR A 1 221 ? -9.594 -26.344 -11.125 1 96.75 221 TYR A CA 1
ATOM 1797 C C . TYR A 1 221 ? -10.5 -27.438 -10.57 1 96.75 221 TYR A C 1
ATOM 1799 O O . TYR A 1 221 ? -11.211 -27.234 -9.586 1 96.75 221 TYR A O 1
ATOM 1807 N N . ALA A 1 222 ? -10.438 -28.562 -11.203 1 96.56 222 ALA A N 1
ATOM 1808 C CA . ALA A 1 222 ? -11.273 -29.688 -10.781 1 96.56 222 ALA A CA 1
ATOM 1809 C C . ALA A 1 222 ? -10.938 -30.125 -9.359 1 96.56 222 ALA A C 1
ATOM 1811 O O . ALA A 1 222 ? -11.836 -30.484 -8.586 1 96.56 222 ALA A O 1
ATOM 1812 N N . ARG A 1 223 ? -9.688 -30.125 -9.008 1 97.62 223 ARG A N 1
ATOM 1813 C CA . ARG A 1 223 ? -9.273 -30.469 -7.656 1 97.62 223 ARG A CA 1
ATOM 1814 C C . ARG A 1 223 ? -9.859 -29.484 -6.637 1 97.62 223 ARG A C 1
ATOM 1816 O O . ARG A 1 223 ? -10.32 -29.906 -5.574 1 97.62 223 ARG A O 1
ATOM 1823 N N . VAL A 1 224 ? -9.852 -28.234 -6.945 1 97.81 224 VAL A N 1
ATOM 1824 C CA . VAL A 1 224 ? -10.367 -27.188 -6.07 1 97.81 224 VAL A CA 1
ATOM 1825 C C . VAL A 1 224 ? -11.852 -27.406 -5.82 1 97.81 224 VAL A C 1
ATOM 1827 O O . VAL A 1 224 ? -12.305 -27.406 -4.672 1 97.81 224 VAL A O 1
ATOM 1830 N N . VAL A 1 225 ? -12.555 -27.688 -6.883 1 96.44 225 VAL A N 1
ATOM 1831 C CA . VAL A 1 225 ? -14 -27.891 -6.793 1 96.44 225 VAL A CA 1
ATOM 1832 C C . VAL A 1 225 ? -14.297 -29.188 -6.039 1 96.44 225 VAL A C 1
ATOM 1834 O O . VAL A 1 225 ? -15.195 -29.234 -5.195 1 96.44 225 VAL A O 1
ATOM 1837 N N . TYR A 1 226 ? -13.562 -30.141 -6.312 1 96.75 226 TYR A N 1
ATOM 1838 C CA . TYR A 1 226 ? -13.734 -31.453 -5.68 1 96.75 226 TYR A CA 1
ATOM 1839 C C . TYR A 1 226 ? -13.625 -31.344 -4.164 1 96.75 226 TYR A C 1
ATOM 1841 O O . TYR A 1 226 ? -14.328 -32.031 -3.43 1 96.75 226 TYR A O 1
ATOM 1849 N N . HIS A 1 227 ? -12.828 -30.5 -3.684 1 97 227 HIS A N 1
ATOM 1850 C CA . HIS A 1 227 ? -12.586 -30.359 -2.252 1 97 227 HIS A CA 1
ATOM 1851 C C . HIS A 1 227 ? -13.422 -29.234 -1.656 1 97 227 HIS A C 1
ATOM 1853 O O . HIS A 1 227 ? -13.07 -28.688 -0.607 1 97 227 HIS A O 1
ATOM 1859 N N . ASN A 1 228 ? -14.359 -28.766 -2.377 1 96.5 228 ASN A N 1
ATOM 1860 C CA . ASN A 1 228 ? -15.422 -27.891 -1.914 1 96.5 228 ASN A CA 1
ATOM 1861 C C . ASN A 1 228 ? -14.922 -26.453 -1.753 1 96.5 228 ASN A C 1
ATOM 1863 O O . ASN A 1 228 ? -15.352 -25.75 -0.838 1 96.5 228 ASN A O 1
ATOM 1867 N N . TYR A 1 229 ? -13.922 -26.172 -2.5 1 97.19 229 TYR A N 1
ATOM 1868 C CA . TYR A 1 229 ? -13.539 -24.781 -2.639 1 97.19 229 TYR A CA 1
ATOM 1869 C C . TYR A 1 229 ? -14.141 -24.172 -3.902 1 97.19 229 TYR A C 1
ATOM 1871 O O . TYR A 1 229 ? -14.586 -24.891 -4.793 1 97.19 229 TYR A O 1
ATOM 1879 N N . SER A 1 230 ? -14.234 -22.844 -3.885 1 95.81 230 SER A N 1
ATOM 1880 C CA . SER A 1 230 ? -14.523 -22.078 -5.09 1 95.81 230 SER A CA 1
ATOM 1881 C C . SER A 1 230 ? -13.328 -21.219 -5.5 1 95.81 230 SER A C 1
ATOM 1883 O O . SER A 1 230 ? -12.477 -20.906 -4.672 1 95.81 230 SER A O 1
ATOM 1885 N N . VAL A 1 231 ? -13.305 -20.984 -6.758 1 95.62 231 VAL A N 1
ATOM 1886 C CA . VAL A 1 231 ? -12.242 -20.125 -7.258 1 95.62 231 VAL A CA 1
ATOM 1887 C C . VAL A 1 231 ? -12.688 -18.656 -7.168 1 95.62 231 VAL A C 1
ATOM 1889 O O . VAL A 1 231 ? -13.742 -18.297 -7.68 1 95.62 231 VAL A O 1
ATOM 1892 N N . MET A 1 232 ? -11.891 -17.875 -6.484 1 94.12 232 MET A N 1
ATOM 1893 C CA . MET A 1 232 ? -12.172 -16.453 -6.367 1 94.12 232 MET A CA 1
ATOM 1894 C C . MET A 1 232 ? -11.461 -15.664 -7.461 1 94.12 232 MET A C 1
ATOM 1896 O O . MET A 1 232 ? -10.258 -15.82 -7.66 1 94.12 232 MET A O 1
ATOM 1900 N N . ARG A 1 233 ? -12.242 -14.781 -8.148 1 93.88 233 ARG A N 1
ATOM 1901 C CA . ARG A 1 233 ? -11.711 -13.953 -9.227 1 93.88 233 ARG A CA 1
ATOM 1902 C C . ARG A 1 233 ? -12.102 -12.492 -9.031 1 93.88 233 ARG A C 1
ATOM 1904 O O . ARG A 1 233 ? -13.273 -12.188 -8.781 1 93.88 233 ARG A O 1
ATOM 1911 N N . TYR A 1 234 ? -11.07 -11.609 -9.109 1 90.38 234 TYR A N 1
ATOM 1912 C CA . TYR A 1 234 ? -11.398 -10.188 -9.18 1 90.38 234 TYR A CA 1
ATOM 1913 C C . TYR A 1 234 ? -11.906 -9.82 -10.57 1 90.38 234 TYR A C 1
ATOM 1915 O O . TYR A 1 234 ? -11.734 -10.578 -11.523 1 90.38 234 TYR A O 1
ATOM 1923 N N . PRO A 1 235 ? -12.531 -8.602 -10.633 1 88 235 PRO A N 1
ATOM 1924 C CA . PRO A 1 235 ? -12.969 -8.148 -11.953 1 88 235 PRO A CA 1
ATOM 1925 C C . PRO A 1 235 ? -11.828 -8.07 -12.969 1 88 235 PRO A C 1
ATOM 1927 O O . PRO A 1 235 ? -10.688 -7.789 -12.594 1 88 235 PRO A O 1
ATOM 1930 N N . GLU A 1 236 ? -12.188 -8.297 -14.195 1 91.38 236 GLU A N 1
ATOM 1931 C CA . GLU A 1 236 ? -11.211 -8.352 -15.281 1 91.38 236 GLU A CA 1
ATOM 1932 C C . GLU A 1 236 ? -10.43 -7.043 -15.391 1 91.38 236 GLU A C 1
ATOM 1934 O O . GLU A 1 236 ? -9.273 -7.043 -15.805 1 91.38 236 GLU A O 1
ATOM 1939 N N . GLU A 1 237 ? -11.016 -5.98 -14.977 1 85.5 237 GLU A N 1
ATOM 1940 C CA . GLU A 1 237 ? -10.352 -4.68 -15.055 1 85.5 237 GLU A CA 1
ATOM 1941 C C . GLU A 1 237 ? -9.188 -4.594 -14.07 1 85.5 237 GLU A C 1
ATOM 1943 O O . GLU A 1 237 ? -8.258 -3.809 -14.273 1 85.5 237 GLU A O 1
ATOM 1948 N N . ILE A 1 238 ? -9.266 -5.441 -13.039 1 86.88 238 ILE A N 1
ATOM 1949 C CA . ILE A 1 238 ? -8.258 -5.426 -11.977 1 86.88 238 ILE A CA 1
ATOM 1950 C C . ILE A 1 238 ? -7.297 -6.594 -12.172 1 86.88 238 ILE A C 1
ATOM 1952 O O . ILE A 1 238 ? -6.078 -6.406 -12.18 1 86.88 238 ILE A O 1
ATOM 1956 N N . ALA A 1 239 ? -7.906 -7.738 -12.336 1 93.31 239 ALA A N 1
ATOM 1957 C CA . ALA A 1 239 ? -7.117 -8.961 -12.484 1 93.31 239 ALA A CA 1
ATOM 1958 C C . ALA A 1 239 ? -6.641 -9.133 -13.922 1 93.31 239 ALA A C 1
ATOM 1960 O O . ALA A 1 239 ? -6.867 -10.172 -14.539 1 93.31 239 ALA A O 1
ATOM 1961 N N . ARG A 1 240 ? -5.922 -8.125 -14.422 1 93.5 240 ARG A N 1
ATOM 1962 C CA . ARG A 1 240 ? -5.492 -8.117 -15.82 1 93.5 240 ARG A CA 1
ATOM 1963 C C . ARG A 1 240 ? -3.973 -8.211 -15.922 1 93.5 240 ARG A C 1
ATOM 1965 O O . ARG A 1 240 ? -3.25 -7.598 -15.133 1 93.5 240 ARG A O 1
ATOM 1972 N N . TYR A 1 241 ? -3.547 -8.93 -16.938 1 95.56 241 TYR A N 1
ATOM 1973 C CA . TYR A 1 241 ? -2.131 -9.234 -17.109 1 95.56 241 TYR A CA 1
ATOM 1974 C C . TYR A 1 241 ? -1.689 -9.031 -18.547 1 95.56 241 TYR A C 1
ATOM 1976 O O . TYR A 1 241 ? -2.471 -9.234 -19.484 1 95.56 241 TYR A O 1
ATOM 1984 N N . ARG A 1 242 ? -0.455 -8.633 -18.656 1 94.31 242 ARG A N 1
ATOM 1985 C CA . ARG A 1 242 ? 0.236 -8.625 -19.938 1 94.31 242 ARG A CA 1
ATOM 1986 C C . ARG A 1 242 ? 1.125 -9.852 -20.094 1 94.31 242 ARG A C 1
ATOM 1988 O O . ARG A 1 242 ? 1.887 -10.195 -19.188 1 94.31 242 ARG A O 1
ATOM 1995 N N . MET A 1 243 ? 0.999 -10.469 -21.188 1 94.06 243 MET A N 1
ATOM 1996 C CA . MET A 1 243 ? 1.873 -11.602 -21.5 1 94.06 243 MET A CA 1
ATOM 1997 C C . MET A 1 243 ? 3.07 -11.156 -22.328 1 94.06 243 MET A C 1
ATOM 1999 O O . MET A 1 243 ? 2.902 -10.547 -23.391 1 94.06 243 MET A O 1
ATOM 2003 N N . ILE A 1 244 ? 4.191 -11.406 -21.766 1 91 244 ILE A N 1
ATOM 2004 C CA . ILE A 1 244 ? 5.398 -11.148 -22.547 1 91 244 ILE A CA 1
ATOM 2005 C C . ILE A 1 244 ? 5.523 -12.188 -23.672 1 91 244 ILE A C 1
ATOM 2007 O O . ILE A 1 244 ? 5.5 -13.391 -23.406 1 91 244 ILE A O 1
ATOM 2011 N N . SER A 1 245 ? 5.633 -11.68 -24.859 1 83.31 245 SER A N 1
ATOM 2012 C CA . SER A 1 245 ? 5.676 -12.578 -26.016 1 83.31 245 SER A CA 1
ATOM 2013 C C . SER A 1 245 ? 6.945 -13.422 -26 1 83.31 245 SER A C 1
ATOM 2015 O O . SER A 1 245 ? 8 -12.961 -25.578 1 83.31 245 SER A O 1
ATOM 2017 N N . HIS A 1 246 ? 6.719 -14.617 -26.281 1 74.25 246 HIS A N 1
ATOM 2018 C CA . HIS A 1 246 ? 7.859 -15.508 -26.469 1 74.25 246 HIS A CA 1
ATOM 2019 C C . HIS A 1 246 ? 7.621 -16.484 -27.625 1 74.25 246 HIS A C 1
ATOM 2021 O O . HIS A 1 246 ? 6.477 -16.75 -27.984 1 74.25 246 HIS A O 1
ATOM 2027 N N . LYS A 1 247 ? 8.75 -16.844 -28.219 1 67.69 247 LYS A N 1
ATOM 2028 C CA . LYS A 1 247 ? 8.68 -17.875 -29.266 1 67.69 247 LYS A CA 1
ATOM 2029 C C . LYS A 1 247 ? 8.344 -19.234 -28.672 1 67.69 247 LYS A C 1
ATOM 2031 O O . LYS A 1 247 ? 8.688 -19.516 -27.516 1 67.69 247 LYS A O 1
ATOM 2036 N N . LYS A 1 248 ? 7.586 -19.953 -29.438 1 65.12 248 LYS A N 1
ATOM 2037 C CA . LYS A 1 248 ? 7.258 -21.312 -29 1 65.12 248 LYS A CA 1
ATOM 2038 C C . LYS A 1 248 ? 8.523 -22.141 -28.797 1 65.12 248 LYS A C 1
ATOM 2040 O O . LYS A 1 248 ? 9.469 -22.047 -29.578 1 65.12 248 LYS A O 1
ATOM 2045 N N . ASP A 1 249 ? 8.523 -22.672 -27.625 1 63.84 249 ASP A N 1
ATOM 2046 C CA . ASP A 1 249 ? 9.625 -23.578 -27.312 1 63.84 249 ASP A CA 1
ATOM 2047 C C . ASP A 1 249 ? 9.422 -24.938 -27.984 1 63.84 249 ASP A C 1
ATOM 2049 O O . ASP A 1 249 ? 8.477 -25.656 -27.672 1 63.84 249 ASP A O 1
ATOM 2053 N N . PRO A 1 250 ? 10.219 -25.234 -28.906 1 66.06 250 PRO A N 1
ATOM 2054 C CA . PRO A 1 250 ? 10.062 -26.531 -29.594 1 66.06 250 PRO A CA 1
ATOM 2055 C C . PRO A 1 250 ? 10.078 -27.703 -28.625 1 66.06 250 PRO A C 1
ATOM 2057 O O . PRO A 1 250 ? 9.516 -28.766 -28.922 1 66.06 250 PRO A O 1
ATOM 2060 N N . SER A 1 251 ? 10.656 -27.516 -27.562 1 65.25 251 SER A N 1
ATOM 2061 C CA . SER A 1 251 ? 10.789 -28.609 -26.609 1 65.25 251 SER A CA 1
ATOM 2062 C C . SER A 1 251 ? 9.562 -28.703 -25.703 1 65.25 251 SER A C 1
ATOM 2064 O O . SER A 1 251 ? 9.477 -29.609 -24.875 1 65.25 251 SER A O 1
ATOM 2066 N N . ASN A 1 252 ? 8.617 -27.906 -25.953 1 70 252 ASN A N 1
ATOM 2067 C CA . ASN A 1 252 ? 7.395 -27.938 -25.156 1 70 252 ASN A CA 1
ATOM 2068 C C . ASN A 1 252 ? 6.156 -28.016 -26.047 1 70 252 ASN A C 1
ATOM 2070 O O . ASN A 1 252 ? 5.363 -27.078 -26.109 1 70 252 ASN A O 1
ATOM 2074 N N . PRO A 1 253 ? 6.031 -29.188 -26.641 1 74.06 253 PRO A N 1
ATOM 2075 C CA . PRO A 1 253 ? 4.852 -29.359 -27.484 1 74.06 253 PRO A CA 1
ATOM 2076 C C . PRO A 1 253 ? 3.561 -29.516 -26.688 1 74.06 253 PRO A C 1
ATOM 2078 O O . PRO A 1 253 ? 3.605 -29.719 -25.484 1 74.06 253 PRO A O 1
ATOM 2081 N N . VAL A 1 254 ? 2.516 -29.359 -27.422 1 78.31 254 VAL A N 1
ATOM 2082 C CA . VAL A 1 254 ? 1.216 -29.625 -26.812 1 78.31 254 VAL A CA 1
ATOM 2083 C C . VAL A 1 254 ? 1.16 -31.078 -26.328 1 78.31 254 VAL A C 1
ATOM 2085 O O . VAL A 1 254 ? 1.61 -31.984 -27.031 1 78.31 254 VAL A O 1
ATOM 2088 N N . ASN A 1 255 ? 0.634 -31.266 -25.156 1 79.75 255 ASN A N 1
ATOM 2089 C CA . ASN A 1 255 ? 0.457 -32.594 -24.609 1 79.75 255 ASN A CA 1
ATOM 2090 C C . ASN A 1 255 ? -0.65 -33.375 -25.328 1 79.75 255 ASN A C 1
ATOM 2092 O O . ASN A 1 255 ? -1.83 -33.031 -25.188 1 79.75 255 ASN A O 1
ATOM 2096 N N . PRO A 1 256 ? -0.301 -34.312 -26.062 1 78.5 256 PRO A N 1
ATOM 2097 C CA . PRO A 1 256 ? -1.32 -35.031 -26.812 1 78.5 256 PRO A CA 1
ATOM 2098 C C . PRO A 1 256 ? -2.27 -35.812 -25.906 1 78.5 256 PRO A C 1
ATOM 2100 O O . PRO A 1 256 ? -3.373 -36.188 -26.328 1 78.5 256 PRO A O 1
ATOM 2103 N N . LYS A 1 257 ? -1.826 -36.094 -24.75 1 82.88 257 LYS A N 1
ATOM 2104 C CA . LYS A 1 257 ? -2.605 -36.938 -23.844 1 82.88 257 LYS A CA 1
ATOM 2105 C C . LYS A 1 257 ? -3.459 -36.094 -22.906 1 82.88 257 LYS A C 1
ATOM 2107 O O . LYS A 1 257 ? -4.121 -36.625 -22.016 1 82.88 257 LYS A O 1
ATOM 2112 N N . ARG A 1 258 ? -3.506 -34.875 -23.125 1 82.5 258 ARG A N 1
ATOM 2113 C CA . ARG A 1 258 ? -4.117 -33.969 -22.156 1 82.5 258 ARG A CA 1
ATOM 2114 C C . ARG A 1 258 ? -5.598 -34.281 -21.969 1 82.5 258 ARG A C 1
ATOM 2116 O O . ARG A 1 258 ? -6.109 -34.25 -20.844 1 82.5 258 ARG A O 1
ATOM 2123 N N . ASN A 1 259 ? -6.258 -34.562 -23.031 1 84.19 259 ASN A N 1
ATOM 2124 C CA . ASN A 1 259 ? -7.688 -34.812 -22.938 1 84.19 259 ASN A CA 1
ATOM 2125 C C . ASN A 1 259 ? -7.973 -36.125 -22.188 1 84.19 259 ASN A C 1
ATOM 2127 O O . ASN A 1 259 ? -8.906 -36.188 -21.391 1 84.19 259 ASN A O 1
ATOM 2131 N N . GLU A 1 260 ? -7.188 -37.062 -22.484 1 85.62 260 GLU A N 1
ATOM 2132 C CA . GLU A 1 260 ? -7.336 -38.312 -21.766 1 85.62 260 GLU A CA 1
ATOM 2133 C C . GLU A 1 260 ? -7.059 -38.156 -20.281 1 85.62 260 GLU A C 1
ATOM 2135 O O . GLU A 1 260 ? -7.793 -38.688 -19.438 1 85.62 260 GLU A O 1
ATOM 2140 N N . LEU A 1 261 ? -6.059 -37.5 -19.984 1 86.44 261 LEU A N 1
ATOM 2141 C CA . LEU A 1 261 ? -5.684 -37.25 -18.594 1 86.44 261 LEU A CA 1
ATOM 2142 C C . LEU A 1 261 ? -6.777 -36.5 -17.859 1 86.44 261 LEU A C 1
ATOM 2144 O O . LEU A 1 261 ? -7.062 -36.781 -16.688 1 86.44 261 LEU A O 1
ATOM 2148 N N . LEU A 1 262 ? -7.43 -35.594 -18.531 1 89.25 262 LEU A N 1
ATOM 2149 C CA . LEU A 1 262 ? -8.477 -34.781 -17.922 1 89.25 262 LEU A CA 1
ATOM 2150 C C . LEU A 1 262 ? -9.727 -35.625 -17.656 1 89.25 262 LEU A C 1
ATOM 2152 O O . LEU A 1 262 ? -10.391 -35.438 -16.641 1 89.25 262 LEU A O 1
ATOM 2156 N N . LYS A 1 263 ? -9.945 -36.469 -18.594 1 88 263 LYS A N 1
ATOM 2157 C CA . LYS A 1 263 ? -11.125 -37.312 -18.453 1 88 263 LYS A CA 1
ATOM 2158 C C . LYS A 1 263 ? -11.047 -38.156 -17.188 1 88 263 LYS A C 1
ATOM 2160 O O . LYS A 1 263 ? -12.062 -38.375 -16.5 1 88 263 LYS A O 1
ATOM 2165 N N . ASP A 1 264 ? -9.875 -38.562 -16.844 1 89.19 264 ASP A N 1
ATOM 2166 C CA . ASP A 1 264 ? -9.727 -39.438 -15.688 1 89.19 264 ASP A CA 1
ATOM 2167 C C . ASP A 1 264 ? -9.109 -38.688 -14.508 1 89.19 264 ASP A C 1
ATOM 2169 O O . ASP A 1 264 ? -8.555 -39.312 -13.594 1 89.19 264 ASP A O 1
ATOM 2173 N N . ALA A 1 265 ? -9.125 -37.469 -14.484 1 91.5 265 ALA A N 1
ATOM 2174 C CA . ALA A 1 265 ? -8.414 -36.656 -13.508 1 91.5 265 ALA A CA 1
ATOM 2175 C C . ALA A 1 265 ? -8.891 -36.969 -12.086 1 91.5 265 ALA A C 1
ATOM 2177 O O . ALA A 1 265 ? -8.078 -37.062 -11.164 1 91.5 265 ALA A O 1
ATOM 2178 N N . SER A 1 266 ? -10.164 -37.156 -11.891 1 92.5 266 SER A N 1
ATOM 2179 C CA . SER A 1 266 ? -10.75 -37.312 -10.562 1 92.5 266 SER A CA 1
ATOM 2180 C C . SER A 1 266 ? -10.219 -38.562 -9.867 1 92.5 266 SER A C 1
ATOM 2182 O O . SER A 1 266 ? -10.125 -38.594 -8.633 1 92.5 266 SER A O 1
ATOM 2184 N N . SER A 1 267 ? -9.859 -39.5 -10.648 1 92.75 267 SER A N 1
ATOM 2185 C CA . SER A 1 267 ? -9.344 -40.719 -10.086 1 92.75 267 SER A CA 1
ATOM 2186 C C . SER A 1 267 ? -7.953 -40.531 -9.492 1 92.75 267 SER A C 1
ATOM 2188 O O . SER A 1 267 ? -7.48 -41.375 -8.711 1 92.75 267 SER A O 1
ATOM 2190 N N . ARG A 1 268 ? -7.328 -39.438 -9.773 1 93.5 268 ARG A N 1
ATOM 2191 C CA . ARG A 1 268 ? -5.938 -39.219 -9.375 1 93.5 268 ARG A CA 1
ATOM 2192 C C . ARG A 1 268 ? -5.828 -38.125 -8.32 1 93.5 268 ARG A C 1
ATOM 2194 O O . ARG A 1 268 ? -4.738 -37.844 -7.82 1 93.5 268 ARG A O 1
ATOM 2201 N N . PHE A 1 269 ? -6.906 -37.625 -7.875 1 94.56 269 PHE A N 1
ATOM 2202 C CA . PHE A 1 269 ? -6.871 -36.5 -6.949 1 94.56 269 PHE A CA 1
ATOM 2203 C C . PHE A 1 269 ? -6.254 -36.906 -5.617 1 94.56 269 PHE A C 1
ATOM 2205 O O . PHE A 1 269 ? -5.609 -36.094 -4.949 1 94.56 269 PHE A O 1
ATOM 2212 N N . LYS A 1 270 ? -6.355 -38.125 -5.285 1 93.25 270 LYS A N 1
ATOM 2213 C CA . LYS A 1 270 ? -5.879 -38.594 -3.988 1 93.25 270 LYS A CA 1
ATOM 2214 C C . LYS A 1 270 ? -4.562 -39.375 -4.121 1 93.25 270 LYS A C 1
ATOM 2216 O O . LYS A 1 270 ? -3.926 -39.688 -3.121 1 93.25 270 LYS A O 1
ATOM 2221 N N . THR A 1 271 ? -4.18 -39.625 -5.355 1 94.19 271 THR A N 1
ATOM 2222 C CA . THR A 1 271 ? -3.012 -40.469 -5.52 1 94.19 271 THR A CA 1
ATOM 2223 C C . THR A 1 271 ? -1.885 -39.719 -6.227 1 94.19 271 THR A C 1
ATOM 2225 O O . THR A 1 271 ? -0.743 -40.188 -6.25 1 94.19 271 THR A O 1
ATOM 2228 N N . ASP A 1 272 ? -2.225 -38.625 -6.828 1 96.25 272 ASP A N 1
ATOM 2229 C CA . ASP A 1 272 ? -1.259 -37.812 -7.535 1 96.25 272 ASP A CA 1
ATOM 2230 C C . ASP A 1 272 ? -1.302 -36.375 -7.031 1 96.25 272 ASP A C 1
ATOM 2232 O O . ASP A 1 272 ? -2.342 -35.688 -7.105 1 96.25 272 ASP A O 1
ATOM 2236 N N . GLY A 1 273 ? -0.19 -35.906 -6.504 1 96.75 273 GLY A N 1
ATOM 2237 C CA . GLY A 1 273 ? -0.134 -34.562 -5.969 1 96.75 273 GLY A CA 1
ATOM 2238 C C . GLY A 1 273 ? 1.258 -34.156 -5.523 1 96.75 273 GLY A C 1
ATOM 2239 O O . GLY A 1 273 ? 2.248 -34.75 -5.926 1 96.75 273 GLY A O 1
ATOM 2240 N N . TYR A 1 274 ? 1.334 -33 -4.805 1 97.75 274 TYR A N 1
ATOM 2241 C CA . TYR A 1 274 ? 2.623 -32.438 -4.43 1 97.75 274 TYR A CA 1
ATOM 2242 C C . TYR A 1 274 ? 3.418 -33.406 -3.566 1 97.75 274 TYR A C 1
ATOM 2244 O O . TYR A 1 274 ? 4.652 -33.406 -3.582 1 97.75 274 TYR A O 1
ATOM 2252 N N . TRP A 1 275 ? 2.797 -34.344 -2.809 1 96.06 275 TRP A N 1
ATOM 2253 C CA . TRP A 1 275 ? 3.441 -35.188 -1.814 1 96.06 275 TRP A CA 1
ATOM 2254 C C . TRP A 1 275 ? 4.129 -36.375 -2.48 1 96.06 275 TRP A C 1
ATOM 2256 O O . TRP A 1 275 ? 4.914 -37.094 -1.843 1 96.06 275 TRP A O 1
ATOM 2266 N N . ASN A 1 276 ? 3.92 -36.656 -3.725 1 95.19 276 ASN A N 1
ATOM 2267 C CA . ASN A 1 276 ? 4.582 -37.812 -4.352 1 95.19 276 ASN A CA 1
ATOM 2268 C C . ASN A 1 276 ? 5.316 -37.406 -5.625 1 95.19 276 ASN A C 1
ATOM 2270 O O . ASN A 1 276 ? 5.52 -38.219 -6.523 1 95.19 276 ASN A O 1
ATOM 2274 N N . VAL A 1 277 ? 5.562 -36.156 -5.73 1 96.44 277 VAL A N 1
ATOM 2275 C CA . VAL A 1 277 ? 6.363 -35.688 -6.859 1 96.44 277 VAL A CA 1
ATOM 2276 C C . VAL A 1 277 ? 7.762 -36.312 -6.785 1 96.44 277 VAL A C 1
ATOM 2278 O O . VAL A 1 277 ? 8.359 -36.375 -5.707 1 96.44 277 VAL A O 1
ATOM 2281 N N . ASN A 1 278 ? 8.219 -36.844 -7.906 1 94.75 278 ASN A N 1
ATOM 2282 C CA . ASN A 1 278 ? 9.562 -37.406 -7.992 1 94.75 278 ASN A CA 1
ATOM 2283 C C . ASN A 1 278 ? 10.516 -36.469 -8.734 1 94.75 278 ASN A C 1
ATOM 2285 O O . ASN A 1 278 ? 10.25 -36.094 -9.875 1 94.75 278 ASN A O 1
ATOM 2289 N N . TYR A 1 279 ? 11.609 -36.125 -8.094 1 95.94 279 TYR A N 1
ATOM 2290 C CA . TYR A 1 279 ? 12.609 -35.25 -8.711 1 95.94 279 TYR A CA 1
ATOM 2291 C C . TYR A 1 279 ? 13.953 -35.375 -8 1 95.94 279 TYR A C 1
ATOM 2293 O O . TYR A 1 279 ? 14.023 -35.906 -6.887 1 95.94 279 TYR A O 1
ATOM 2301 N N . THR A 1 280 ? 15.023 -35 -8.695 1 96.5 280 THR A N 1
ATOM 2302 C CA . THR A 1 280 ? 16.359 -34.875 -8.117 1 96.5 280 THR A CA 1
ATOM 2303 C C . THR A 1 280 ? 16.75 -33.406 -7.973 1 96.5 280 THR A C 1
ATOM 2305 O O . THR A 1 280 ? 16.719 -32.656 -8.945 1 96.5 280 THR A O 1
ATOM 2308 N N . LEU A 1 281 ? 17.062 -33 -6.734 1 96.19 281 LEU A N 1
ATOM 2309 C CA . LEU A 1 281 ? 17.516 -31.625 -6.48 1 96.19 281 LEU A CA 1
ATOM 2310 C C . LEU A 1 281 ? 18.969 -31.453 -6.879 1 96.19 281 LEU A C 1
ATOM 2312 O O . LEU A 1 281 ? 19.844 -32.156 -6.395 1 96.19 281 LEU A O 1
ATOM 2316 N N . LEU A 1 282 ? 19.25 -30.562 -7.762 1 96.06 282 LEU A N 1
ATOM 2317 C CA . LEU A 1 282 ? 20.609 -30.328 -8.227 1 96.06 282 LEU A CA 1
ATOM 2318 C C . LEU A 1 282 ? 21.266 -29.203 -7.434 1 96.06 282 LEU A C 1
ATOM 2320 O O . LEU A 1 282 ? 22.406 -29.344 -6.992 1 96.06 282 LEU A O 1
ATOM 2324 N N . GLU A 1 283 ? 20.625 -28.062 -7.277 1 94.81 283 GLU A N 1
ATOM 2325 C CA . GLU A 1 283 ? 21.109 -26.906 -6.535 1 94.81 283 GLU A CA 1
ATOM 2326 C C . GLU A 1 283 ? 19.953 -26.078 -5.984 1 94.81 283 GLU A C 1
ATOM 2328 O O . GLU A 1 283 ? 18.859 -26.094 -6.535 1 94.81 283 GLU A O 1
ATOM 2333 N N . SER A 1 284 ? 20.141 -25.438 -4.883 1 94.44 284 SER A N 1
ATOM 2334 C CA . SER A 1 284 ? 19.172 -24.547 -4.246 1 94.44 284 SER A CA 1
ATOM 2335 C C . SER A 1 284 ? 19.875 -23.469 -3.416 1 94.44 284 SER A C 1
ATOM 2337 O O . SER A 1 284 ? 20.594 -23.797 -2.463 1 94.44 284 SER A O 1
ATOM 2339 N N . TYR A 1 285 ? 19.703 -22.172 -3.781 1 90.81 285 TYR A N 1
ATOM 2340 C CA . TYR A 1 285 ? 20.406 -21.094 -3.1 1 90.81 285 TYR A CA 1
ATOM 2341 C C . TYR A 1 285 ? 19.812 -19.734 -3.451 1 90.81 285 TYR A C 1
ATOM 2343 O O . TYR A 1 285 ? 19.141 -19.594 -4.477 1 90.81 285 TYR A O 1
ATOM 2351 N N . PRO A 1 286 ? 19.984 -18.75 -2.57 1 92.56 286 PRO A N 1
ATOM 2352 C CA . PRO A 1 286 ? 19.609 -17.391 -2.969 1 92.56 286 PRO A CA 1
ATOM 2353 C C . PRO A 1 286 ? 20.5 -16.844 -4.082 1 92.56 286 PRO A C 1
ATOM 2355 O O . PRO A 1 286 ? 21.703 -16.719 -3.906 1 92.56 286 PRO A O 1
ATOM 2358 N N . ALA A 1 287 ? 19.922 -16.578 -5.141 1 94.75 287 ALA A N 1
ATOM 2359 C CA . ALA A 1 287 ? 20.672 -16.125 -6.305 1 94.75 287 ALA A CA 1
ATOM 2360 C C . ALA A 1 287 ? 20.688 -14.602 -6.402 1 94.75 287 ALA A C 1
ATOM 2362 O O . ALA A 1 287 ? 19.734 -13.938 -5.977 1 94.75 287 ALA A O 1
ATOM 2363 N N . HIS A 1 288 ? 21.797 -14.055 -7 1 94 288 HIS A N 1
ATOM 2364 C CA . HIS A 1 288 ? 21.938 -12.633 -7.277 1 94 288 HIS A CA 1
ATOM 2365 C C . HIS A 1 288 ? 21.656 -11.797 -6.031 1 94 288 HIS A C 1
ATOM 2367 O O . HIS A 1 288 ? 20.844 -10.875 -6.059 1 94 288 HIS A O 1
ATOM 2373 N N . ASN A 1 289 ? 22.266 -12.086 -4.969 1 89.81 289 ASN A N 1
ATOM 2374 C CA . ASN A 1 289 ? 22.188 -11.398 -3.688 1 89.81 289 ASN A CA 1
ATOM 2375 C C . ASN A 1 289 ? 20.766 -11.422 -3.123 1 89.81 289 ASN A C 1
ATOM 2377 O O . ASN A 1 289 ? 20.281 -10.422 -2.594 1 89.81 289 ASN A O 1
ATOM 2381 N N . GLY A 1 290 ? 20.094 -12.555 -3.445 1 91.06 290 GLY A N 1
ATOM 2382 C CA . GLY A 1 290 ? 18.766 -12.734 -2.848 1 91.06 290 GLY A CA 1
ATOM 2383 C C . GLY A 1 290 ? 17.656 -12.172 -3.697 1 91.06 290 GLY A C 1
ATOM 2384 O O . GLY A 1 290 ? 16.5 -12.07 -3.242 1 91.06 290 GLY A O 1
ATOM 2385 N N . LEU A 1 291 ? 18.016 -11.75 -4.91 1 95.25 291 LEU A N 1
ATOM 2386 C CA . LEU A 1 291 ? 16.984 -11.266 -5.812 1 95.25 291 LEU A CA 1
ATOM 2387 C C . LEU A 1 291 ? 15.875 -12.305 -5.984 1 95.25 291 LEU A C 1
ATOM 2389 O O . LEU A 1 291 ? 14.695 -11.953 -6.105 1 95.25 291 LEU A O 1
ATOM 2393 N N . PHE A 1 292 ? 16.266 -13.484 -6.039 1 96.88 292 PHE A N 1
ATOM 2394 C CA . PHE A 1 292 ? 15.359 -14.633 -6.031 1 96.88 292 PHE A CA 1
ATOM 2395 C C . PHE A 1 292 ? 16.047 -15.859 -5.469 1 96.88 292 PHE A C 1
ATOM 2397 O O . PHE A 1 292 ? 17.266 -15.844 -5.23 1 96.88 292 PHE A O 1
ATOM 2404 N N . TYR A 1 293 ? 15.242 -16.859 -5.105 1 96.81 293 TYR A N 1
ATOM 2405 C CA . TYR A 1 293 ? 15.75 -18.141 -4.648 1 96.81 293 TYR A CA 1
ATOM 2406 C C . TYR A 1 293 ? 15.719 -19.172 -5.777 1 96.81 293 TYR A C 1
ATOM 2408 O O . TYR A 1 293 ? 14.656 -19.484 -6.316 1 96.81 293 TYR A O 1
ATOM 2416 N N . TRP A 1 294 ? 16.891 -19.656 -6.125 1 97.19 294 TRP A N 1
ATOM 2417 C CA . TRP A 1 294 ? 17.047 -20.578 -7.246 1 97.19 294 TRP A CA 1
ATOM 2418 C C . TRP A 1 294 ? 16.969 -22.016 -6.785 1 97.19 294 TRP A C 1
ATOM 2420 O O . TRP A 1 294 ? 17.609 -22.406 -5.805 1 97.19 294 TRP A O 1
ATOM 2430 N N . VAL A 1 295 ? 16.125 -22.781 -7.434 1 97.56 295 VAL A N 1
ATOM 2431 C CA . VAL A 1 295 ? 16.047 -24.219 -7.23 1 97.56 295 VAL A CA 1
ATOM 2432 C C . VAL A 1 295 ? 16.125 -24.938 -8.57 1 97.56 295 VAL A C 1
ATOM 2434 O O . VAL A 1 295 ? 15.266 -24.75 -9.438 1 97.56 295 VAL A O 1
ATOM 2437 N N . SER A 1 296 ? 17.125 -25.719 -8.773 1 97.88 296 SER A N 1
ATOM 2438 C CA . SER A 1 296 ? 17.281 -26.484 -10.008 1 97.88 296 SER A CA 1
ATOM 2439 C C . SER A 1 296 ? 17.078 -27.969 -9.766 1 97.88 296 SER A C 1
ATOM 2441 O O . SER A 1 296 ? 17.656 -28.547 -8.844 1 97.88 296 SER A O 1
ATOM 2443 N N . ILE A 1 297 ? 16.234 -28.531 -10.609 1 97.81 297 ILE A N 1
ATOM 2444 C CA . ILE A 1 297 ? 15.922 -29.953 -10.414 1 97.81 297 ILE A CA 1
ATOM 2445 C C . ILE A 1 297 ? 15.891 -30.656 -11.766 1 97.81 297 ILE A C 1
ATOM 2447 O O . ILE A 1 297 ? 15.906 -30.016 -12.812 1 97.81 297 ILE A O 1
ATOM 2451 N N . THR A 1 298 ? 15.883 -31.984 -11.742 1 95.56 298 THR A N 1
ATOM 2452 C CA . THR A 1 298 ? 15.547 -32.844 -12.875 1 95.56 298 THR A CA 1
ATOM 2453 C C . THR A 1 298 ? 14.383 -33.781 -12.516 1 95.56 298 THR A C 1
ATOM 2455 O O . THR A 1 298 ? 14.375 -34.375 -11.438 1 95.56 298 THR A O 1
ATOM 2458 N N . PRO A 1 299 ? 13.414 -33.719 -13.414 1 91.56 299 PRO A N 1
ATOM 2459 C CA . PRO A 1 299 ? 12.289 -34.625 -13.133 1 91.56 299 PRO A CA 1
ATOM 2460 C C . PRO A 1 299 ? 12.641 -36.094 -13.336 1 91.56 299 PRO A C 1
ATOM 2462 O O . PRO A 1 299 ? 13.539 -36.406 -14.109 1 91.56 299 PRO A O 1
ATOM 2465 N N . MET B 1 1 ? 6.559 2.496 -15.039 1 28.06 1 MET B N 1
ATOM 2466 C CA . MET B 1 1 ? 5.242 2.074 -14.57 1 28.06 1 MET B CA 1
ATOM 2467 C C . MET B 1 1 ? 4.555 3.193 -13.789 1 28.06 1 MET B C 1
ATOM 2469 O O . MET B 1 1 ? 5.152 3.783 -12.891 1 28.06 1 MET B O 1
ATOM 2473 N N . ILE B 1 2 ? 3.789 4.176 -14.531 1 38.03 2 ILE B N 1
ATOM 2474 C CA . ILE B 1 2 ? 3.229 5.332 -13.844 1 38.03 2 ILE B CA 1
ATOM 2475 C C . ILE B 1 2 ? 2.209 4.867 -12.805 1 38.03 2 ILE B C 1
ATOM 2477 O O . ILE B 1 2 ? 1.174 4.297 -13.148 1 38.03 2 ILE B O 1
ATOM 2481 N N . ILE B 1 3 ? 2.646 4.414 -11.555 1 46.69 3 ILE B N 1
ATOM 2482 C CA . ILE B 1 3 ? 1.947 4.051 -10.328 1 46.69 3 ILE B CA 1
ATOM 2483 C C . ILE B 1 3 ? 1.577 5.312 -9.547 1 46.69 3 ILE B C 1
ATOM 2485 O O . ILE B 1 3 ? 2.299 6.312 -9.602 1 46.69 3 ILE B O 1
ATOM 2489 N N . GLY B 1 4 ? 0.132 5.637 -9.383 1 54.34 4 GLY B N 1
ATOM 2490 C CA . GLY B 1 4 ? -0.076 6.508 -8.242 1 54.34 4 GLY B CA 1
ATOM 2491 C C . GLY B 1 4 ? -1.098 7.598 -8.492 1 54.34 4 GLY B C 1
ATOM 2492 O O . GLY B 1 4 ? -1.542 8.273 -7.562 1 54.34 4 GLY B O 1
ATOM 2493 N N . ARG B 1 5 ? -1.589 7.754 -9.773 1 65.62 5 ARG B N 1
ATOM 2494 C CA . ARG B 1 5 ? -2.508 8.875 -9.945 1 65.62 5 ARG B CA 1
ATOM 2495 C C . ARG B 1 5 ? -3.9 8.523 -9.438 1 65.62 5 ARG B C 1
ATOM 2497 O O . ARG B 1 5 ? -4.375 7.406 -9.625 1 65.62 5 ARG B O 1
ATOM 2504 N N . LEU B 1 6 ? -4.48 9.5 -8.727 1 74.56 6 LEU B N 1
ATOM 2505 C CA . LEU B 1 6 ? -5.793 9.328 -8.117 1 74.56 6 LEU B CA 1
ATOM 2506 C C . LEU B 1 6 ? -6.836 10.195 -8.812 1 74.56 6 LEU B C 1
ATOM 2508 O O . LEU B 1 6 ? -6.551 11.328 -9.188 1 74.56 6 LEU B O 1
ATOM 2512 N N . LYS B 1 7 ? -7.883 9.562 -9.102 1 72.38 7 LYS B N 1
ATOM 2513 C CA . LYS B 1 7 ? -9.008 10.352 -9.594 1 72.38 7 LYS B CA 1
ATOM 2514 C C . LYS B 1 7 ? -9.734 11.047 -8.453 1 72.38 7 LYS B C 1
ATOM 2516 O O . LYS B 1 7 ? -10.125 10.406 -7.473 1 72.38 7 LYS B O 1
ATOM 2521 N N . ILE B 1 8 ? -9.867 12.367 -8.586 1 79.81 8 ILE B N 1
ATOM 2522 C CA . ILE B 1 8 ? -10.602 13.133 -7.586 1 79.81 8 ILE B CA 1
ATOM 2523 C C . ILE B 1 8 ? -12.086 13.172 -7.957 1 79.81 8 ILE B C 1
ATOM 2525 O O . ILE B 1 8 ? -12.445 13.602 -9.055 1 79.81 8 ILE B O 1
ATOM 2529 N N . GLU B 1 9 ? -12.852 12.703 -7.082 1 76.06 9 GLU B N 1
ATOM 2530 C CA . GLU B 1 9 ? -14.297 12.711 -7.32 1 76.06 9 GLU B CA 1
ATOM 2531 C C . GLU B 1 9 ? -14.867 14.117 -7.207 1 76.06 9 GLU B C 1
ATOM 2533 O O . GLU B 1 9 ? -14.477 14.883 -6.316 1 76.06 9 GLU B O 1
ATOM 2538 N N . THR B 1 10 ? -15.75 14.445 -8.102 1 80.38 10 THR B N 1
ATOM 2539 C CA . THR B 1 10 ? -16.328 15.789 -8.094 1 80.38 10 THR B CA 1
ATOM 2540 C C . THR B 1 10 ? -17.656 15.812 -7.352 1 80.38 10 THR B C 1
ATOM 2542 O O . THR B 1 10 ? -18.094 16.859 -6.895 1 80.38 10 THR B O 1
ATOM 2545 N N . ASN B 1 11 ? -18.219 14.648 -7.234 1 87.5 11 ASN B N 1
ATOM 2546 C CA . ASN B 1 11 ? -19.484 14.602 -6.512 1 87.5 11 ASN B CA 1
ATOM 2547 C C . ASN B 1 11 ? -19.281 14.711 -5.004 1 87.5 11 ASN B C 1
ATOM 2549 O O . ASN B 1 11 ? -18.328 14.141 -4.461 1 87.5 11 ASN B O 1
ATOM 2553 N N . VAL B 1 12 ? -20.172 15.477 -4.406 1 92.69 12 VAL B N 1
ATOM 2554 C CA . VAL B 1 12 ? -20.109 15.633 -2.955 1 92.69 12 VAL B CA 1
ATOM 2555 C C . VAL B 1 12 ? -20.812 14.461 -2.277 1 92.69 12 VAL B C 1
ATOM 2557 O O . VAL B 1 12 ? -22.031 14.289 -2.434 1 92.69 12 VAL B O 1
ATOM 2560 N N . PRO B 1 13 ? -20.156 13.695 -1.55 1 93.94 13 PRO B N 1
ATOM 2561 C CA . PRO B 1 13 ? -20.812 12.57 -0.881 1 93.94 13 PRO B CA 1
ATOM 2562 C C . PRO B 1 13 ? -21.719 13.023 0.261 1 93.94 13 PRO B C 1
ATOM 2564 O O . PRO B 1 13 ? -21.562 14.133 0.78 1 93.94 13 PRO B O 1
ATOM 2567 N N . THR B 1 14 ? -22.688 12.195 0.604 1 96.62 14 THR B N 1
ATOM 2568 C CA . THR B 1 14 ? -23.5 12.422 1.793 1 96.62 14 THR B CA 1
ATOM 2569 C C . THR B 1 14 ? -22.828 11.836 3.029 1 96.62 14 THR B C 1
ATOM 2571 O O . THR B 1 14 ? -21.969 10.969 2.916 1 96.62 14 THR B O 1
ATOM 2574 N N . TRP B 1 15 ? -23.25 12.367 4.156 1 96.5 15 TRP B N 1
ATOM 2575 C CA . TRP B 1 15 ? -22.719 11.812 5.402 1 96.5 15 TRP B CA 1
ATOM 2576 C C . TRP B 1 15 ? -23.047 10.328 5.52 1 96.5 15 TRP B C 1
ATOM 2578 O O . TRP B 1 15 ? -22.203 9.531 5.93 1 96.5 15 TRP B O 1
ATOM 2588 N N . ASP B 1 16 ? -24.219 9.914 5.109 1 95.06 16 ASP B N 1
ATOM 2589 C CA . ASP B 1 16 ? -24.641 8.516 5.172 1 95.06 16 ASP B CA 1
ATOM 2590 C C . ASP B 1 16 ? -23.766 7.641 4.273 1 95.06 16 ASP B C 1
ATOM 2592 O O . ASP B 1 16 ? -23.375 6.539 4.664 1 95.06 16 ASP B O 1
ATOM 2596 N N . SER B 1 17 ? -23.547 8.148 3.146 1 93.94 17 SER B N 1
ATOM 2597 C CA . SER B 1 17 ? -22.734 7.375 2.215 1 93.94 17 SER B CA 1
ATOM 2598 C C . SER B 1 17 ? -21.312 7.199 2.736 1 93.94 17 SER B C 1
ATOM 2600 O O . SER B 1 17 ? -20.719 6.133 2.578 1 93.94 17 SER B O 1
ATOM 2602 N N . LEU B 1 18 ? -20.781 8.219 3.373 1 94.38 18 LEU B N 1
ATOM 2603 C CA . LEU B 1 18 ? -19.438 8.141 3.943 1 94.38 18 LEU B CA 1
ATOM 2604 C C . LEU B 1 18 ? -19.391 7.129 5.082 1 94.38 18 LEU B C 1
ATOM 2606 O O . LEU B 1 18 ? -18.469 6.309 5.148 1 94.38 18 LEU B O 1
ATOM 2610 N N . MET B 1 19 ? -20.391 7.199 5.926 1 92.62 19 MET B N 1
ATOM 2611 C CA . MET B 1 19 ? -20.422 6.273 7.055 1 92.62 19 MET B CA 1
ATOM 2612 C C . MET B 1 19 ? -20.578 4.836 6.57 1 92.62 19 MET B C 1
ATOM 2614 O O . MET B 1 19 ? -19.922 3.93 7.086 1 92.62 19 MET B O 1
ATOM 2618 N N . GLU B 1 20 ? -21.406 4.621 5.617 1 89.81 20 GLU B N 1
ATOM 2619 C CA . GLU B 1 20 ? -21.578 3.287 5.051 1 89.81 20 GLU B CA 1
ATOM 2620 C C . GLU B 1 20 ? -20.266 2.758 4.469 1 89.81 20 GLU B C 1
ATOM 2622 O O . GLU B 1 20 ? -19.938 1.583 4.645 1 89.81 20 GLU B O 1
ATOM 2627 N N . LYS B 1 21 ? -19.609 3.65 3.926 1 87.69 21 LYS B N 1
ATOM 2628 C CA . LYS B 1 21 ? -18.391 3.258 3.211 1 87.69 21 LYS B CA 1
ATOM 2629 C C . LYS B 1 21 ? -17.234 3.025 4.176 1 87.69 21 LYS B C 1
ATOM 2631 O O . LYS B 1 21 ? -16.422 2.121 3.975 1 87.69 21 LYS B O 1
ATOM 2636 N N . TYR B 1 22 ? -17.188 3.803 5.273 1 89.38 22 TYR B N 1
ATOM 2637 C CA . TYR B 1 22 ? -15.914 3.805 6.004 1 89.38 22 TYR B CA 1
ATOM 2638 C C . TYR B 1 22 ? -16.125 3.373 7.449 1 89.38 22 TYR B C 1
ATOM 2640 O O . TYR B 1 22 ? -15.156 3.07 8.156 1 89.38 22 TYR B O 1
ATOM 2648 N N . THR B 1 23 ? -17.281 3.338 7.973 1 84.69 23 THR B N 1
ATOM 2649 C CA . THR B 1 23 ? -17.453 3.025 9.383 1 84.69 23 THR B CA 1
ATOM 2650 C C . THR B 1 23 ? -18.375 1.826 9.57 1 84.69 23 THR B C 1
ATOM 2652 O O . THR B 1 23 ? -18.578 1.358 10.695 1 84.69 23 THR B O 1
ATOM 2655 N N . SER B 1 24 ? -19.172 1.437 8.617 1 69.12 24 SER B N 1
ATOM 2656 C CA . SER B 1 24 ? -20.047 0.279 8.758 1 69.12 24 SER B CA 1
ATOM 2657 C C . SER B 1 24 ? -19.25 -1.001 8.969 1 69.12 24 SER B C 1
ATOM 2659 O O . SER B 1 24 ? -18.094 -1.102 8.531 1 69.12 24 SER B O 1
ATOM 2661 N N . SER B 1 25 ? -19.656 -1.852 10.055 1 54.5 25 SER B N 1
ATOM 2662 C CA . SER B 1 25 ? -19.031 -3.092 10.492 1 54.5 25 SER B CA 1
ATOM 2663 C C . SER B 1 25 ? -18.547 -3.918 9.305 1 54.5 25 SER B C 1
ATOM 2665 O O . SER B 1 25 ? -19.25 -4.047 8.305 1 54.5 25 SER B O 1
ATOM 2667 N N . PRO B 1 26 ? -17.484 -4.141 9.344 1 43.75 26 PRO B N 1
ATOM 2668 C CA . PRO B 1 26 ? -16.891 -4.988 8.305 1 43.75 26 PRO B CA 1
ATOM 2669 C C . PRO B 1 26 ? -17.656 -6.301 8.109 1 43.75 26 PRO B C 1
ATOM 2671 O O . PRO B 1 26 ? -17.438 -7.258 8.867 1 43.75 26 PRO B O 1
ATOM 2674 N N . SER B 1 27 ? -19.109 -6.465 8.359 1 35.47 27 SER B N 1
ATOM 2675 C CA . SER B 1 27 ? -19.422 -7.785 7.816 1 35.47 27 SER B CA 1
ATOM 2676 C C . SER B 1 27 ? -18.734 -8.008 6.477 1 35.47 27 SER B C 1
ATOM 2678 O O . SER B 1 27 ? -19.328 -7.828 5.418 1 35.47 27 SER B O 1
ATOM 2680 N N . GLN B 1 28 ? -17.969 -7.336 6.176 1 31.31 28 GLN B N 1
ATOM 2681 C CA . GLN B 1 28 ? -17.469 -7.191 4.812 1 31.31 28 GLN B CA 1
ATOM 2682 C C . GLN B 1 28 ? -17.391 -8.547 4.113 1 31.31 28 GLN B C 1
ATOM 2684 O O . GLN B 1 28 ? -17.906 -8.711 3.006 1 31.31 28 GLN B O 1
ATOM 2689 N N . ARG B 1 29 ? -16.203 -9.258 3.898 1 30.03 29 ARG B N 1
ATOM 2690 C CA . ARG B 1 29 ? -15.852 -9.695 2.553 1 30.03 29 ARG B CA 1
ATOM 2691 C C . ARG B 1 29 ? -16.719 -10.867 2.109 1 30.03 29 ARG B C 1
ATOM 2693 O O . ARG B 1 29 ? -16.422 -12.023 2.41 1 30.03 29 ARG B O 1
ATOM 2700 N N . LYS B 1 30 ? -17.969 -10.891 2.225 1 26.94 30 LYS B N 1
ATOM 2701 C CA . LYS B 1 30 ? -18.422 -11.891 1.264 1 26.94 30 LYS B CA 1
ATOM 2702 C C . LYS B 1 30 ? -18.031 -11.5 -0.161 1 26.94 30 LYS B C 1
ATOM 2704 O O . LYS B 1 30 ? -18.469 -10.461 -0.661 1 26.94 30 LYS B O 1
ATOM 2709 N N . ILE B 1 31 ? -16.812 -11.688 -0.513 1 28.08 31 ILE B N 1
ATOM 2710 C CA . ILE B 1 31 ? -16.5 -11.711 -1.937 1 28.08 31 ILE B CA 1
ATOM 2711 C C . ILE B 1 31 ? -17.656 -12.32 -2.717 1 28.08 31 ILE B C 1
ATOM 2713 O O . ILE B 1 31 ? -17.953 -13.508 -2.574 1 28.08 31 ILE B O 1
ATOM 2717 N N . ILE B 1 32 ? -18.828 -11.711 -2.674 1 26.64 32 ILE B N 1
ATOM 2718 C CA . ILE B 1 32 ? -19.828 -12.297 -3.559 1 26.64 32 ILE B CA 1
ATOM 2719 C C . ILE B 1 32 ? -19.359 -12.203 -5.008 1 26.64 32 ILE B C 1
ATOM 2721 O O . ILE B 1 32 ? -19.125 -11.102 -5.52 1 26.64 32 ILE B O 1
ATOM 2725 N N . LEU B 1 33 ? -18.938 -13.234 -5.613 1 27.42 33 LEU B N 1
ATOM 2726 C CA . LEU B 1 33 ? -18.719 -13.703 -6.977 1 27.42 33 LEU B CA 1
ATOM 2727 C C . LEU B 1 33 ? -19.906 -13.352 -7.871 1 27.42 33 LEU B C 1
ATOM 2729 O O . LEU B 1 33 ? -20.016 -13.867 -8.984 1 27.42 33 LEU B O 1
ATOM 2733 N N . SER B 1 34 ? -21.031 -12.633 -7.523 1 25.28 34 SER B N 1
ATOM 2734 C CA . SER B 1 34 ? -22.047 -12.742 -8.57 1 25.28 34 SER B CA 1
ATOM 2735 C C . SER B 1 34 ? -21.656 -11.93 -9.797 1 25.28 34 SER B C 1
ATOM 2737 O O . SER B 1 34 ? -20.828 -11.023 -9.711 1 25.28 34 SER B O 1
ATOM 2739 N N . LYS B 1 35 ? -22.516 -11.906 -10.992 1 26.09 35 LYS B N 1
ATOM 2740 C CA . LYS B 1 35 ? -22.531 -11.359 -12.344 1 26.09 35 LYS B CA 1
ATOM 2741 C C . LYS B 1 35 ? -22.203 -9.867 -12.336 1 26.09 35 LYS B C 1
ATOM 2743 O O . LYS B 1 35 ? -21.828 -9.305 -13.367 1 26.09 35 LYS B O 1
ATOM 2748 N N . GLY B 1 36 ? -23.016 -8.977 -11.734 1 25.14 36 GLY B N 1
ATOM 2749 C CA . GLY B 1 36 ? -23.156 -7.562 -12.062 1 25.14 36 GLY B CA 1
ATOM 2750 C C . GLY B 1 36 ? -21.938 -6.738 -11.688 1 25.14 36 GLY B C 1
ATOM 2751 O O . GLY B 1 36 ? -21.047 -7.219 -10.992 1 25.14 36 GLY B O 1
ATOM 2752 N N . GLY B 1 37 ? -21.891 -5.238 -11.992 1 25.16 37 GLY B N 1
ATOM 2753 C CA . GLY B 1 37 ? -21.047 -4.07 -12.188 1 25.16 37 GLY B CA 1
ATOM 2754 C C . GLY B 1 37 ? -20.234 -3.709 -10.961 1 25.16 37 GLY B C 1
ATOM 2755 O O . GLY B 1 37 ? -19.25 -2.965 -11.055 1 25.16 37 GLY B O 1
ATOM 2756 N N . ASN B 1 38 ? -20.844 -3.492 -9.758 1 24.89 38 ASN B N 1
ATOM 2757 C CA . ASN B 1 38 ? -20.219 -2.52 -8.875 1 24.89 38 ASN B CA 1
ATOM 2758 C C . ASN B 1 38 ? -18.984 -3.109 -8.188 1 24.89 38 ASN B C 1
ATOM 2760 O O . ASN B 1 38 ? -19.094 -4.102 -7.465 1 24.89 38 ASN B O 1
ATOM 2764 N N . TYR B 1 39 ? -17.891 -3.127 -8.789 1 27.39 39 TYR B N 1
ATOM 2765 C CA . TYR B 1 39 ? -16.547 -3.504 -8.359 1 27.39 39 TYR B CA 1
ATOM 2766 C C . TYR B 1 39 ? -16.25 -2.975 -6.961 1 27.39 39 TYR B C 1
ATOM 2768 O O . TYR B 1 39 ? -16.062 -1.771 -6.773 1 27.39 39 TYR B O 1
ATOM 2776 N N . SER B 1 40 ? -17.031 -3.527 -5.938 1 26.5 40 SER B N 1
ATOM 2777 C CA . SER B 1 40 ? -16.609 -3.037 -4.629 1 26.5 40 SER B CA 1
ATOM 2778 C C . SER B 1 40 ? -15.117 -3.232 -4.422 1 26.5 40 SER B C 1
ATOM 2780 O O . SER B 1 40 ? -14.547 -4.234 -4.863 1 26.5 40 SER B O 1
ATOM 2782 N N . GLN B 1 41 ? -14.344 -2.252 -4.324 1 28.06 41 GLN B N 1
ATOM 2783 C CA . GLN B 1 41 ? -12.953 -2.121 -3.904 1 28.06 41 GLN B CA 1
ATOM 2784 C C . GLN B 1 41 ? -12.594 -3.156 -2.84 1 28.06 41 GLN B C 1
ATOM 2786 O O . GLN B 1 41 ? -13.445 -3.529 -2.023 1 28.06 41 GLN B O 1
ATOM 2791 N N . PRO B 1 42 ? -11.688 -4.016 -3.107 1 29.91 42 PRO B N 1
ATOM 2792 C CA . PRO B 1 42 ? -11.297 -4.891 -2 1 29.91 42 PRO B CA 1
ATOM 2793 C C . PRO B 1 42 ? -11.492 -4.238 -0.634 1 29.91 42 PRO B C 1
ATOM 2795 O O . PRO B 1 42 ? -11.094 -3.092 -0.426 1 29.91 42 PRO B O 1
ATOM 2798 N N . SER B 1 43 ? -12.672 -4.523 -0.044 1 27.84 43 SER B N 1
ATOM 2799 C CA . SER B 1 43 ? -13.039 -4.043 1.282 1 27.84 43 SER B CA 1
ATOM 2800 C C . SER B 1 43 ? -11.898 -4.227 2.275 1 27.84 43 SER B C 1
ATOM 2802 O O . SER B 1 43 ? -11.492 -5.355 2.559 1 27.84 43 SER B O 1
ATOM 2804 N N . LEU B 1 44 ? -10.844 -3.496 2.121 1 28.44 44 LEU B N 1
ATOM 2805 C CA . LEU B 1 44 ? -9.992 -3.311 3.293 1 28.44 44 LEU B CA 1
ATOM 2806 C C . LEU B 1 44 ? -10.836 -3.141 4.555 1 28.44 44 LEU B C 1
ATOM 2808 O O . LEU B 1 44 ? -11.445 -2.088 4.762 1 28.44 44 LEU B O 1
ATOM 2812 N N . ASN B 1 45 ? -11.617 -4.168 4.836 1 26.98 45 ASN B N 1
ATOM 2813 C CA . ASN B 1 45 ? -12.5 -4.02 5.984 1 26.98 45 ASN B CA 1
ATOM 2814 C C . ASN B 1 45 ? -11.727 -3.615 7.238 1 26.98 45 ASN B C 1
ATOM 2816 O O . ASN B 1 45 ? -10.695 -4.215 7.559 1 26.98 45 ASN B O 1
ATOM 2820 N N . PRO B 1 46 ? -12.023 -2.428 7.672 1 25.2 46 PRO B N 1
ATOM 2821 C CA . PRO B 1 46 ? -11.531 -2.1 9.016 1 25.2 46 PRO B CA 1
ATOM 2822 C C . PRO B 1 46 ? -12.023 -3.082 10.078 1 25.2 46 PRO B C 1
ATOM 2824 O O . PRO B 1 46 ? -13.203 -3.449 10.086 1 25.2 46 PRO B O 1
ATOM 2827 N N . VAL B 1 47 ? -11.344 -4.105 10.336 1 26 47 VAL B N 1
ATOM 2828 C CA . VAL B 1 47 ? -11.781 -4.797 11.547 1 26 47 VAL B CA 1
ATOM 2829 C C . VAL B 1 47 ? -12.047 -3.781 12.656 1 26 47 VAL B C 1
ATOM 2831 O O . VAL B 1 47 ? -11.125 -3.1 13.109 1 26 47 VAL B O 1
ATOM 2834 N N . VAL B 1 48 ? -13.273 -3.193 12.461 1 26.42 48 VAL B N 1
ATOM 2835 C CA . VAL B 1 48 ? -13.672 -2.424 13.633 1 26.42 48 VAL B CA 1
ATOM 2836 C C . VAL B 1 48 ? -13.898 -3.365 14.82 1 26.42 48 VAL B C 1
ATOM 2838 O O . VAL B 1 48 ? -14.711 -4.285 14.742 1 26.42 48 VAL B O 1
ATOM 2841 N N . ILE B 1 49 ? -12.922 -3.572 15.609 1 25.97 49 ILE B N 1
ATOM 2842 C CA . ILE B 1 49 ? -13.172 -4.211 16.891 1 25.97 49 ILE B CA 1
ATOM 2843 C C . ILE B 1 49 ? -14.234 -3.426 17.656 1 25.97 49 ILE B C 1
ATOM 2845 O O . ILE B 1 49 ? -14.047 -2.242 17.953 1 25.97 49 ILE B O 1
ATOM 2849 N N . HIS B 1 50 ? -15.43 -3.824 17.375 1 25.95 50 HIS B N 1
ATOM 2850 C CA . HIS B 1 50 ? -16.484 -3.287 18.234 1 25.95 50 HIS B CA 1
ATOM 2851 C C . HIS B 1 50 ? -16.266 -3.688 19.688 1 25.95 50 HIS B C 1
ATOM 2853 O O . HIS B 1 50 ? -16.344 -4.871 20.031 1 25.95 50 HIS B O 1
ATOM 2859 N N . ASN B 1 51 ? -15.281 -3.143 20.359 1 26.19 51 ASN B N 1
ATOM 2860 C CA . ASN B 1 51 ? -15.477 -3.295 21.797 1 26.19 51 ASN B CA 1
ATOM 2861 C C . ASN B 1 51 ? -16.781 -2.666 22.266 1 26.19 51 ASN B C 1
ATOM 2863 O O . ASN B 1 51 ? -17.062 -1.504 21.969 1 26.19 51 ASN B O 1
ATOM 2867 N N . GLU B 1 52 ? -17.797 -3.48 22.594 1 26.75 52 GLU B N 1
ATOM 2868 C CA . GLU B 1 52 ? -19.016 -3.053 23.297 1 26.75 52 GLU B CA 1
ATOM 2869 C C . GLU B 1 52 ? -18.719 -1.911 24.266 1 26.75 52 GLU B C 1
ATOM 2871 O O . GLU B 1 52 ? -19.391 -0.881 24.234 1 26.75 52 GLU B O 1
ATOM 2876 N N . SER B 1 53 ? -18.328 -2.309 25.656 1 25.39 53 SER B N 1
ATOM 2877 C CA . SER B 1 53 ? -18.547 -1.455 26.812 1 25.39 53 SER B CA 1
ATOM 2878 C C . SER B 1 53 ? -17.531 -0.329 26.875 1 25.39 53 SER B C 1
ATOM 2880 O O . SER B 1 53 ? -16.469 -0.476 27.5 1 25.39 53 SER B O 1
ATOM 2882 N N . ILE B 1 54 ? -16.953 0.268 25.875 1 28.59 54 ILE B N 1
ATOM 2883 C CA . ILE B 1 54 ? -16.078 1.377 26.25 1 28.59 54 ILE B CA 1
ATOM 2884 C C . ILE B 1 54 ? -16.891 2.42 27.031 1 28.59 54 ILE B C 1
ATOM 2886 O O . ILE B 1 54 ? -17.797 3.049 26.484 1 28.59 54 ILE B O 1
ATOM 2890 N N . SER B 1 55 ? -16.969 2.244 28.359 1 27.03 55 SER B N 1
ATOM 2891 C CA . SER B 1 55 ? -17.297 3.342 29.266 1 27.03 55 SER B CA 1
ATOM 2892 C C . SER B 1 55 ? -16.484 4.586 28.938 1 27.03 55 SER B C 1
ATOM 2894 O O . SER B 1 55 ? -15.445 4.5 28.281 1 27.03 55 SER B O 1
ATOM 2896 N N . SER B 1 56 ? -16.688 5.914 29.516 1 28.98 56 SER B N 1
ATOM 2897 C CA . SER B 1 56 ? -16.25 7.309 29.547 1 28.98 56 SER B CA 1
ATOM 2898 C C . SER B 1 56 ? -14.734 7.426 29.516 1 28.98 56 SER B C 1
ATOM 2900 O O . SER B 1 56 ? -14.172 8.125 28.672 1 28.98 56 SER B O 1
ATOM 2902 N N . HIS B 1 57 ? -13.914 7.723 30.812 1 28.5 57 HIS B N 1
ATOM 2903 C CA . HIS B 1 57 ? -12.688 8.453 31.109 1 28.5 57 HIS B CA 1
ATOM 2904 C C . HIS B 1 57 ? -11.453 7.664 30.688 1 28.5 57 HIS B C 1
ATOM 2906 O O . HIS B 1 57 ? -10.508 8.234 30.141 1 28.5 57 HIS B O 1
ATOM 2912 N N . ASN B 1 58 ? -10.961 6.668 31.547 1 31.09 58 ASN B N 1
ATOM 2913 C CA . ASN B 1 58 ? -9.633 6.246 31.953 1 31.09 58 ASN B CA 1
ATOM 2914 C C . ASN B 1 58 ? -8.938 5.43 30.859 1 31.09 58 ASN B C 1
ATOM 2916 O O . ASN B 1 58 ? -9.133 4.219 30.766 1 31.09 58 ASN B O 1
ATOM 2920 N N . TYR B 1 59 ? -8.602 5.957 29.688 1 34.12 59 TYR B N 1
ATOM 2921 C CA . TYR B 1 59 ? -8.055 5.312 28.5 1 34.12 59 TYR B CA 1
ATOM 2922 C C . TYR B 1 59 ? -6.77 4.566 28.812 1 34.12 59 TYR B C 1
ATOM 2924 O O . TYR B 1 59 ? -5.707 4.891 28.281 1 34.12 59 TYR B O 1
ATOM 2932 N N . THR B 1 60 ? -6.445 4.18 30.078 1 31.42 60 THR B N 1
ATOM 2933 C CA . THR B 1 60 ? -5.109 3.709 30.422 1 31.42 60 THR B CA 1
ATOM 2934 C C . THR B 1 60 ? -4.727 2.498 29.578 1 31.42 60 THR B C 1
ATOM 2936 O O . THR B 1 60 ? -3.641 2.457 28.984 1 31.42 60 THR B O 1
ATOM 2939 N N . ASP B 1 61 ? -4.777 1.115 30.125 1 34.09 61 ASP B N 1
ATOM 2940 C CA . ASP B 1 61 ? -3.906 -0.041 29.938 1 34.09 61 ASP B CA 1
ATOM 2941 C C . ASP B 1 61 ? -4.062 -0.637 28.547 1 34.09 61 ASP B C 1
ATOM 2943 O O . ASP B 1 61 ? -3.334 -1.557 28.172 1 34.09 61 ASP B O 1
ATOM 2947 N N . SER B 1 62 ? -5.285 -0.913 27.938 1 35.69 62 SER B N 1
ATOM 2948 C CA . SER B 1 62 ? -6.094 -1.807 27.125 1 35.69 62 SER B CA 1
ATOM 2949 C C . SER B 1 62 ? -5.766 -1.651 25.641 1 35.69 62 SER B C 1
ATOM 2951 O O . SER B 1 62 ? -5.227 -0.624 25.219 1 35.69 62 SER B O 1
ATOM 2953 N N . SER B 1 63 ? -5.91 -2.709 24.641 1 40.94 63 SER B N 1
ATOM 2954 C CA . SER B 1 63 ? -5.785 -2.666 23.188 1 40.94 63 SER B CA 1
ATOM 2955 C C . SER B 1 63 ? -6.309 -1.348 22.625 1 40.94 63 SER B C 1
ATOM 2957 O O . SER B 1 63 ? -7.422 -0.927 22.938 1 40.94 63 SER B O 1
ATOM 2959 N N . GLU B 1 64 ? -5.551 -0.261 22.609 1 48.19 64 GLU B N 1
ATOM 2960 C CA . GLU B 1 64 ? -5.715 1.113 22.156 1 48.19 64 GLU B CA 1
ATOM 2961 C C . GLU B 1 64 ? -6.844 1.222 21.125 1 48.19 64 GLU B C 1
ATOM 2963 O O . GLU B 1 64 ? -6.59 1.318 19.922 1 48.19 64 GLU B O 1
ATOM 2968 N N . LYS B 1 65 ? -7.961 0.481 21.312 1 52.97 65 LYS B N 1
ATOM 2969 C CA . LYS B 1 65 ? -9.102 0.462 20.406 1 52.97 65 LYS B CA 1
ATOM 2970 C C . LYS B 1 65 ? -10.016 1.664 20.641 1 52.97 65 LYS B C 1
ATOM 2972 O O . LYS B 1 65 ? -10.82 1.668 21.578 1 52.97 65 LYS B O 1
ATOM 2977 N N . TYR B 1 66 ? -9.602 2.887 20.406 1 60.25 66 TYR B N 1
ATOM 2978 C CA . TYR B 1 66 ? -10.609 3.939 20.453 1 60.25 66 TYR B CA 1
ATOM 2979 C C . TYR B 1 66 ? -11.359 4.039 19.125 1 60.25 66 TYR B C 1
ATOM 2981 O O . TYR B 1 66 ? -10.852 3.605 18.094 1 60.25 66 TYR B O 1
ATOM 2989 N N . VAL B 1 67 ? -12.594 4.391 19.312 1 69.38 67 VAL B N 1
ATOM 2990 C CA . VAL B 1 67 ? -13.406 4.676 18.125 1 69.38 67 VAL B CA 1
ATOM 2991 C C . VAL B 1 67 ? -12.758 5.793 17.312 1 69.38 67 VAL B C 1
ATOM 2993 O O . VAL B 1 67 ? -12.352 6.82 17.859 1 69.38 67 VAL B O 1
ATOM 2996 N N . GLY B 1 68 ? -12.43 5.395 16.125 1 80.25 68 GLY B N 1
ATOM 2997 C CA . GLY B 1 68 ? -11.898 6.406 15.234 1 80.25 68 GLY B CA 1
ATOM 2998 C C . GLY B 1 68 ? -10.484 6.113 14.766 1 80.25 68 GLY B C 1
ATOM 2999 O O . GLY B 1 68 ? -9.992 6.738 13.828 1 80.25 68 GLY B O 1
ATOM 3000 N N . LEU B 1 69 ? -9.922 5.18 15.5 1 87.25 69 LEU B N 1
ATOM 3001 C CA . LEU B 1 69 ? -8.617 4.758 15 1 87.25 69 LEU B CA 1
ATOM 3002 C C . LEU B 1 69 ? -8.766 3.658 13.961 1 87.25 69 LEU B C 1
ATOM 3004 O O . LEU B 1 69 ? -9.281 2.58 14.258 1 87.25 69 LEU B O 1
ATOM 3008 N N . TRP B 1 70 ? -8.375 3.992 12.789 1 90 70 TRP B N 1
ATOM 3009 C CA . TRP B 1 70 ? -8.391 2.98 11.734 1 90 70 TRP B CA 1
ATOM 3010 C C . TRP B 1 70 ? -7.027 2.303 11.617 1 90 70 TRP B C 1
ATOM 3012 O O . TRP B 1 70 ? -5.988 2.959 11.711 1 90 70 TRP B O 1
ATOM 3022 N N . ARG B 1 71 ? -7.055 1.016 11.391 1 88.94 71 ARG B N 1
ATOM 3023 C CA . ARG B 1 71 ? -5.855 0.221 11.148 1 88.94 71 ARG B CA 1
ATOM 3024 C C . ARG B 1 71 ? -6.113 -0.863 10.109 1 88.94 71 ARG B C 1
ATOM 3026 O O . ARG B 1 71 ? -7.199 -1.443 10.07 1 88.94 71 ARG B O 1
ATOM 3033 N N . PRO B 1 72 ? -5.09 -1.078 9.242 1 87.38 72 PRO B N 1
ATOM 3034 C CA . PRO B 1 72 ? -5.262 -2.18 8.289 1 87.38 72 PRO B CA 1
ATOM 3035 C C . PRO B 1 72 ? -5.25 -3.549 8.969 1 87.38 72 PRO B C 1
ATOM 3037 O O . PRO B 1 72 ? -4.691 -3.701 10.055 1 87.38 72 PRO B O 1
ATOM 3040 N N . ASN B 1 73 ? -5.859 -4.508 8.352 1 83.31 73 ASN B N 1
ATOM 3041 C CA . ASN B 1 73 ? -5.898 -5.859 8.906 1 83.31 73 ASN B CA 1
ATOM 3042 C C . ASN B 1 73 ? -4.852 -6.762 8.258 1 83.31 73 ASN B C 1
ATOM 3044 O O . ASN B 1 73 ? -4.633 -7.887 8.711 1 83.31 73 ASN B O 1
ATOM 3048 N N . VAL B 1 74 ? -4.164 -6.238 7.246 1 86.94 74 VAL B N 1
ATOM 3049 C CA . VAL B 1 74 ? -3.254 -7.105 6.504 1 86.94 74 VAL B CA 1
ATOM 3050 C C . VAL B 1 74 ? -1.808 -6.746 6.84 1 86.94 74 VAL B C 1
ATOM 3052 O O . VAL B 1 74 ? -0.876 -7.426 6.406 1 86.94 74 VAL B O 1
ATOM 3055 N N . CYS B 1 75 ? -1.663 -5.664 7.547 1 88.06 75 CYS B N 1
ATOM 3056 C CA . CYS B 1 75 ? -0.337 -5.18 7.914 1 88.06 75 CYS B CA 1
ATOM 3057 C C . CYS B 1 75 ? -0.402 -4.309 9.164 1 88.06 75 CYS B C 1
ATOM 3059 O O . CYS B 1 75 ? -1.356 -3.553 9.352 1 88.06 75 CYS B O 1
ATOM 3061 N N . ASP B 1 76 ? 0.623 -4.402 10.008 1 90.12 76 ASP B N 1
ATOM 3062 C CA . ASP B 1 76 ? 0.703 -3.562 11.203 1 90.12 76 ASP B CA 1
ATOM 3063 C C . ASP B 1 76 ? 1.677 -2.404 10.992 1 90.12 76 ASP B C 1
ATOM 3065 O O . ASP B 1 76 ? 2.895 -2.6 11 1 90.12 76 ASP B O 1
ATOM 3069 N N . PRO B 1 77 ? 1.144 -1.208 10.75 1 90.69 77 PRO B N 1
ATOM 3070 C CA . PRO B 1 77 ? 2.023 -0.066 10.5 1 90.69 77 PRO B CA 1
ATOM 3071 C C . PRO B 1 77 ? 2.939 0.247 11.68 1 90.69 77 PRO B C 1
ATOM 3073 O O . PRO B 1 77 ? 2.578 -0.005 12.828 1 90.69 77 PRO B O 1
ATOM 3076 N N . THR B 1 78 ? 4.074 0.843 11.398 1 90.81 78 THR B N 1
ATOM 3077 C CA . THR B 1 78 ? 5.062 1.138 12.43 1 90.81 78 THR B CA 1
ATOM 3078 C C . THR B 1 78 ? 4.762 2.473 13.102 1 90.81 78 THR B C 1
ATOM 3080 O O . THR B 1 78 ? 5.32 2.783 14.156 1 90.81 78 THR B O 1
ATOM 3083 N N . GLU B 1 79 ? 3.893 3.221 12.516 1 94.06 79 GLU B N 1
ATOM 3084 C CA . GLU B 1 79 ? 3.57 4.516 13.109 1 94.06 79 GLU B CA 1
ATOM 3085 C C . GLU B 1 79 ? 2.062 4.746 13.148 1 94.06 79 GLU B C 1
ATOM 3087 O O . GLU B 1 79 ? 1.326 4.207 12.312 1 94.06 79 GLU B O 1
ATOM 3092 N N . LYS B 1 80 ? 1.672 5.527 14.148 1 94.56 80 LYS B N 1
ATOM 3093 C CA . LYS B 1 80 ? 0.307 6.027 14.281 1 94.56 80 LYS B CA 1
ATOM 3094 C C . LYS B 1 80 ? 0.211 7.488 13.852 1 94.56 80 LYS B C 1
ATOM 3096 O O . LYS B 1 80 ? 0.972 8.336 14.32 1 94.56 80 LYS B O 1
ATOM 3101 N N . LEU B 1 81 ? -0.752 7.711 12.984 1 97.5 81 LEU B N 1
ATOM 3102 C CA . LEU B 1 81 ? -0.82 9.016 12.336 1 97.5 81 LEU B CA 1
ATOM 3103 C C . LEU B 1 81 ? -2.025 9.805 12.828 1 97.5 81 LEU B C 1
ATOM 3105 O O . LEU B 1 81 ? -3.133 9.273 12.914 1 97.5 81 LEU B O 1
ATOM 3109 N N . ALA B 1 82 ? -1.8 11.055 13.234 1 98.5 82 ALA B N 1
ATOM 3110 C CA . ALA B 1 82 ? -2.873 12.023 13.461 1 98.5 82 ALA B CA 1
ATOM 3111 C C . ALA B 1 82 ? -2.965 13.016 12.305 1 98.5 82 ALA B C 1
ATOM 3113 O O . ALA B 1 82 ? -2.021 13.766 12.047 1 98.5 82 ALA B O 1
ATOM 3114 N N . VAL B 1 83 ? -4.027 12.961 11.594 1 98.81 83 VAL B N 1
ATOM 3115 C CA . VAL B 1 83 ? -4.301 13.984 10.586 1 98.81 83 VAL B CA 1
ATOM 3116 C C . VAL B 1 83 ? -5.152 15.094 11.203 1 98.81 83 VAL B C 1
ATOM 3118 O O . VAL B 1 83 ? -6.293 14.867 11.602 1 98.81 83 VAL B O 1
ATOM 3121 N N . ILE B 1 84 ? -4.602 16.297 11.289 1 98.88 84 ILE B N 1
ATOM 3122 C CA . ILE B 1 84 ? -5.234 17.406 11.984 1 98.88 84 ILE B CA 1
ATOM 3123 C C . ILE B 1 84 ? -5.695 18.453 10.977 1 98.88 84 ILE B C 1
ATOM 3125 O O . ILE B 1 84 ? -4.883 19 10.227 1 98.88 84 ILE B O 1
ATOM 3129 N N . VAL B 1 85 ? -6.984 18.797 11.016 1 98.81 85 VAL B N 1
ATOM 3130 C CA . VAL B 1 85 ? -7.602 19.641 10.008 1 98.81 85 VAL B CA 1
ATOM 3131 C C . VAL B 1 85 ? -8.305 20.812 10.688 1 98.81 85 VAL B C 1
ATOM 3133 O O . VAL B 1 85 ? -9.297 20.625 11.391 1 98.81 85 VAL B O 1
ATOM 3136 N N . PRO B 1 86 ? -7.77 22.031 10.508 1 97.88 86 PRO B N 1
ATOM 3137 C CA . PRO B 1 86 ? -8.531 23.188 10.969 1 97.88 86 PRO B CA 1
ATOM 3138 C C . PRO B 1 86 ? -9.82 23.406 10.172 1 97.88 86 PRO B C 1
ATOM 3140 O O . PRO B 1 86 ? -9.844 23.172 8.961 1 97.88 86 PRO B O 1
ATOM 3143 N N . TYR B 1 87 ? -10.836 23.875 10.836 1 96.69 87 TYR B N 1
ATOM 3144 C CA . TYR B 1 87 ? -12.133 23.828 10.18 1 96.69 87 TYR B CA 1
ATOM 3145 C C . TYR B 1 87 ? -13.047 24.938 10.688 1 96.69 87 TYR B C 1
ATOM 3147 O O . TYR B 1 87 ? -13.039 25.266 11.883 1 96.69 87 TYR B O 1
ATOM 3155 N N . ARG B 1 88 ? -13.75 25.531 9.828 1 94.38 88 ARG B N 1
ATOM 3156 C CA . ARG B 1 88 ? -14.859 26.406 10.172 1 94.38 88 ARG B CA 1
ATOM 3157 C C . ARG B 1 88 ? -15.828 26.547 9.008 1 94.38 88 ARG B C 1
ATOM 3159 O O . ARG B 1 88 ? -15.469 27.078 7.953 1 94.38 88 ARG B O 1
ATOM 3166 N N . ASN B 1 89 ? -16.969 26.062 9.102 1 90.5 89 ASN B N 1
ATOM 3167 C CA . ASN B 1 89 ? -18.109 26.266 8.203 1 90.5 89 ASN B CA 1
ATOM 3168 C C . ASN B 1 89 ? -17.766 25.875 6.773 1 90.5 89 ASN B C 1
ATOM 3170 O O . ASN B 1 89 ? -17.953 26.656 5.844 1 90.5 89 ASN B O 1
ATOM 3174 N N . ARG B 1 90 ? -17.328 24.688 6.547 1 92 90 ARG B N 1
ATOM 3175 C CA . ARG B 1 90 ? -16.953 24.156 5.242 1 92 90 ARG B CA 1
ATOM 3176 C C . ARG B 1 90 ? -17.438 22.719 5.078 1 92 90 ARG B C 1
ATOM 3178 O O . ARG B 1 90 ? -16.672 21.828 4.715 1 92 90 ARG B O 1
ATOM 3185 N N . ASP B 1 91 ? -18.688 22.609 5.156 1 94.44 91 ASP B N 1
ATOM 3186 C CA . ASP B 1 91 ? -19.281 21.266 5.203 1 94.44 91 ASP B CA 1
ATOM 3187 C C . ASP B 1 91 ? -19 20.5 3.918 1 94.44 91 ASP B C 1
ATOM 3189 O O . ASP B 1 91 ? -18.578 19.344 3.961 1 94.44 91 ASP B O 1
ATOM 3193 N N . ILE B 1 92 ? -19.219 21.156 2.789 1 93.44 92 ILE B N 1
ATOM 3194 C CA . ILE B 1 92 ? -19.016 20.5 1.501 1 93.44 92 ILE B CA 1
ATOM 3195 C C . ILE B 1 92 ? -17.562 20.062 1.378 1 93.44 92 ILE B C 1
ATOM 3197 O O . ILE B 1 92 ? -17.266 18.922 1.004 1 93.44 92 ILE B O 1
ATOM 3201 N N . HIS B 1 93 ? -16.641 20.938 1.743 1 94.88 93 HIS B N 1
ATOM 3202 C CA . HIS B 1 93 ? -15.219 20.641 1.67 1 94.88 93 HIS B CA 1
ATOM 3203 C C . HIS B 1 93 ? -14.852 19.484 2.596 1 94.88 93 HIS B C 1
ATOM 3205 O O . HIS B 1 93 ? -14.062 18.609 2.225 1 94.88 93 HIS B O 1
ATOM 3211 N N . LEU B 1 94 ? -15.469 19.5 3.738 1 97.56 94 LEU B N 1
ATOM 3212 C CA . LEU B 1 94 ? -15.156 18.469 4.715 1 97.56 94 LEU B CA 1
ATOM 3213 C C . LEU B 1 94 ? -15.586 17.094 4.207 1 97.56 94 LEU B C 1
ATOM 3215 O O . LEU B 1 94 ? -14.828 16.125 4.297 1 97.56 94 LEU B O 1
ATOM 3219 N N . ARG B 1 95 ? -16.75 17.031 3.674 1 96.62 95 ARG B N 1
ATOM 3220 C CA . ARG B 1 95 ? -17.25 15.758 3.174 1 96.62 95 ARG B CA 1
ATOM 3221 C C . ARG B 1 95 ? -16.406 15.25 2.012 1 96.62 95 ARG B C 1
ATOM 3223 O O . ARG B 1 95 ? -16.094 14.062 1.941 1 96.62 95 ARG B O 1
ATOM 3230 N N . MET B 1 96 ? -16.047 16.109 1.141 1 95 96 MET B N 1
ATOM 3231 C CA . MET B 1 96 ? -15.188 15.734 0.027 1 95 96 MET B CA 1
ATOM 3232 C C . MET B 1 96 ? -13.82 15.289 0.529 1 95 96 MET B C 1
ATOM 3234 O O . MET B 1 96 ? -13.273 14.289 0.055 1 95 96 MET B O 1
ATOM 3238 N N . PHE B 1 97 ? -13.336 16.062 1.453 1 96.88 97 PHE B N 1
ATOM 3239 C CA . PHE B 1 97 ? -12.055 15.758 2.066 1 96.88 97 PHE B CA 1
ATOM 3240 C C . PHE B 1 97 ? -12.062 14.367 2.68 1 96.88 97 PHE B C 1
ATOM 3242 O O . PHE B 1 97 ? -11.195 13.547 2.389 1 96.88 97 PHE B O 1
ATOM 3249 N N . LEU B 1 98 ? -13.031 14.086 3.492 1 96.62 98 LEU B N 1
ATOM 3250 C CA . LEU B 1 98 ? -13.117 12.805 4.18 1 96.62 98 LEU B CA 1
ATOM 3251 C C . LEU B 1 98 ? -13.281 11.664 3.182 1 96.62 98 LEU B C 1
ATOM 3253 O O . LEU B 1 98 ? -12.641 10.617 3.32 1 96.62 98 LEU B O 1
ATOM 3257 N N . GLY B 1 99 ? -14.117 11.891 2.227 1 93.19 99 GLY B N 1
ATOM 3258 C CA . GLY B 1 99 ? -14.305 10.883 1.2 1 93.19 99 GLY B CA 1
ATOM 3259 C C . GLY B 1 99 ? -13.008 10.516 0.49 1 93.19 99 GLY B C 1
ATOM 3260 O O . GLY B 1 99 ? -12.75 9.336 0.237 1 93.19 99 GLY B O 1
ATOM 3261 N N . HIS B 1 100 ? -12.258 11.453 0.215 1 92.62 100 HIS B N 1
ATOM 3262 C CA . HIS B 1 100 ? -11.016 11.25 -0.516 1 92.62 100 HIS B CA 1
ATOM 3263 C C . HIS B 1 100 ? -9.914 10.734 0.403 1 92.62 100 HIS B C 1
ATOM 3265 O O . HIS B 1 100 ? -9.227 9.758 0.069 1 92.62 100 HIS B O 1
ATOM 3271 N N . MET B 1 101 ? -9.812 11.266 1.562 1 95.75 101 MET B N 1
ATOM 3272 C CA . MET B 1 101 ? -8.656 11.016 2.418 1 95.75 101 MET B CA 1
ATOM 3273 C C . MET B 1 101 ? -8.734 9.633 3.051 1 95.75 101 MET B C 1
ATOM 3275 O O . MET B 1 101 ? -7.715 8.969 3.234 1 95.75 101 MET B O 1
ATOM 3279 N N . HIS B 1 102 ? -9.906 9.203 3.441 1 93.06 102 HIS B N 1
ATOM 3280 C CA . HIS B 1 102 ? -10 7.852 3.977 1 93.06 102 HIS B CA 1
ATOM 3281 C C . HIS B 1 102 ? -9.539 6.82 2.953 1 93.06 102 HIS B C 1
ATOM 3283 O O . HIS B 1 102 ? -8.781 5.906 3.289 1 93.06 102 HIS B O 1
ATOM 3289 N N . ALA B 1 103 ? -9.977 6.984 1.754 1 87.56 103 ALA B N 1
ATOM 3290 C CA . ALA B 1 103 ? -9.531 6.066 0.708 1 87.56 103 ALA B CA 1
ATOM 3291 C C . ALA B 1 103 ? -8.023 6.148 0.507 1 87.56 103 ALA B C 1
ATOM 3293 O O . ALA B 1 103 ? -7.344 5.121 0.426 1 87.56 103 ALA B O 1
ATOM 3294 N N . PHE B 1 104 ? -7.57 7.305 0.443 1 90 104 PHE B N 1
ATOM 3295 C CA . PHE B 1 104 ? -6.16 7.59 0.196 1 90 104 PHE B CA 1
ATOM 3296 C C . PHE B 1 104 ? -5.289 6.992 1.292 1 90 104 PHE B C 1
ATOM 3298 O O . PHE B 1 104 ? -4.305 6.309 1.005 1 90 104 PHE B O 1
ATOM 3305 N N . LEU B 1 105 ? -5.633 7.227 2.529 1 93.31 105 LEU B N 1
ATOM 3306 C CA . LEU B 1 105 ? -4.852 6.762 3.672 1 93.31 105 LEU B CA 1
ATOM 3307 C C . LEU B 1 105 ? -4.934 5.246 3.805 1 93.31 105 LEU B C 1
ATOM 3309 O O . LEU B 1 105 ? -3.934 4.59 4.109 1 93.31 105 LEU B O 1
ATOM 3313 N N . ARG B 1 106 ? -6.047 4.707 3.592 1 87.44 106 ARG B N 1
ATOM 3314 C CA . ARG B 1 106 ? -6.238 3.266 3.725 1 87.44 106 ARG B CA 1
ATOM 3315 C C . ARG B 1 106 ? -5.5 2.512 2.623 1 87.44 106 ARG B C 1
ATOM 3317 O O . ARG B 1 106 ? -4.98 1.419 2.854 1 87.44 106 ARG B O 1
ATOM 3324 N N . ASN B 1 107 ? -5.449 3.102 1.499 1 83.5 107 ASN B N 1
ATOM 3325 C CA . ASN B 1 107 ? -4.703 2.488 0.404 1 83.5 107 ASN B CA 1
ATOM 3326 C C . ASN B 1 107 ? -3.219 2.371 0.733 1 83.5 107 ASN B C 1
ATOM 3328 O O . ASN B 1 107 ? -2.541 1.466 0.245 1 83.5 107 ASN B O 1
ATOM 3332 N N . GLN B 1 108 ? -2.76 3.217 1.539 1 88.38 108 GLN B N 1
ATOM 3333 C CA . GLN B 1 108 ? -1.354 3.199 1.93 1 88.38 108 GLN B CA 1
ATOM 3334 C C . GLN B 1 108 ? -1.138 2.326 3.164 1 88.38 108 GLN B C 1
ATOM 3336 O O . GLN B 1 108 ? -0.027 2.258 3.695 1 88.38 108 GLN B O 1
ATOM 3341 N N . LEU B 1 109 ? -2.205 1.718 3.668 1 88.75 109 LEU B N 1
ATOM 3342 C CA . LEU B 1 109 ? -2.176 0.827 4.824 1 88.75 109 LEU B CA 1
ATOM 3343 C C . LEU B 1 109 ? -1.632 1.547 6.051 1 88.75 109 LEU B C 1
ATOM 3345 O O . LEU B 1 109 ? -0.764 1.02 6.75 1 88.75 109 LEU B O 1
ATOM 3349 N N . LEU B 1 110 ? -2.145 2.736 6.262 1 92.69 110 LEU B N 1
ATOM 3350 C CA . LEU B 1 110 ? -1.73 3.537 7.41 1 92.69 110 LEU B CA 1
ATOM 3351 C C . LEU B 1 110 ? -2.664 3.311 8.594 1 92.69 110 LEU B C 1
ATOM 3353 O O . LEU B 1 110 ? -3.811 2.891 8.414 1 92.69 110 LEU B O 1
ATOM 3357 N N . MET B 1 111 ? -2.152 3.451 9.789 1 93.62 111 MET B N 1
ATOM 3358 C CA . MET B 1 111 ? -2.938 3.574 11.016 1 93.62 111 MET B CA 1
ATOM 3359 C C . MET B 1 111 ? -3.139 5.039 11.383 1 93.62 111 MET B C 1
ATOM 3361 O O . MET B 1 111 ? -2.168 5.766 11.609 1 93.62 111 MET B O 1
ATOM 3365 N N . TYR B 1 112 ? -4.492 5.438 11.438 1 96.31 112 TYR B N 1
ATOM 3366 C CA . TYR B 1 112 ? -4.641 6.887 11.531 1 96.31 112 TYR B CA 1
ATOM 3367 C C . TYR B 1 112 ? -5.965 7.25 12.195 1 96.31 112 TYR B C 1
ATOM 3369 O O . TYR B 1 112 ? -6.867 6.418 12.297 1 96.31 112 TYR B O 1
ATOM 3377 N N . THR B 1 113 ? -6.008 8.477 12.688 1 96.62 113 THR B N 1
ATOM 3378 C CA . THR B 1 113 ? -7.215 9.211 13.062 1 96.62 113 THR B CA 1
ATOM 3379 C C . THR B 1 113 ? -7.234 10.594 12.414 1 96.62 113 THR B C 1
ATOM 3381 O O . THR B 1 113 ? -6.207 11.273 12.375 1 96.62 113 THR B O 1
ATOM 3384 N N . ILE B 1 114 ? -8.383 10.938 11.852 1 98.38 114 ILE B N 1
ATOM 3385 C CA . ILE B 1 114 ? -8.562 12.297 11.352 1 98.38 114 ILE B CA 1
ATOM 3386 C C . ILE B 1 114 ? -9.242 13.156 12.414 1 98.38 114 ILE B C 1
ATOM 3388 O O . ILE B 1 114 ? -10.328 12.82 12.898 1 98.38 114 ILE B O 1
ATOM 3392 N N . PHE B 1 115 ? -8.562 14.25 12.797 1 98.5 115 PHE B N 1
ATOM 3393 C CA . PHE B 1 115 ? -9.086 15.211 13.75 1 98.5 115 PHE B CA 1
ATOM 3394 C C . PHE B 1 115 ? -9.578 16.469 13.047 1 98.5 115 PHE B C 1
ATOM 3396 O O . PHE B 1 115 ? -8.836 17.078 12.273 1 98.5 115 PHE B O 1
ATOM 3403 N N . ILE B 1 116 ? -10.805 16.812 13.297 1 98.75 116 ILE B N 1
ATOM 3404 C CA . ILE B 1 116 ? -11.352 18.078 12.812 1 98.75 116 ILE B CA 1
ATOM 3405 C C . ILE B 1 116 ? -11.445 19.078 13.961 1 98.75 116 ILE B C 1
ATOM 3407 O O . ILE B 1 116 ? -12.18 18.859 14.93 1 98.75 116 ILE B O 1
ATOM 3411 N N . ILE B 1 117 ? -10.633 20.109 13.867 1 98.69 117 ILE B N 1
ATOM 3412 C CA . ILE B 1 117 ? -10.586 21.125 14.914 1 98.69 117 ILE B CA 1
ATOM 3413 C C . ILE B 1 117 ? -11.422 22.344 14.508 1 98.69 117 ILE B C 1
ATOM 3415 O O . ILE B 1 117 ? -10.961 23.188 13.742 1 98.69 117 ILE B O 1
ATOM 3419 N N . ASN B 1 118 ? -12.57 22.469 15.055 1 98.12 118 ASN B N 1
ATOM 3420 C CA . ASN B 1 118 ? -13.547 23.484 14.703 1 98.12 118 A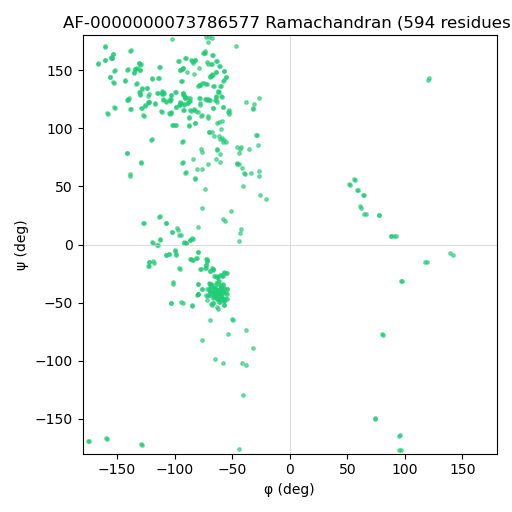SN B CA 1
ATOM 3421 C C . ASN B 1 118 ? -13.383 24.734 15.562 1 98.12 118 ASN B C 1
ATOM 3423 O O . ASN B 1 118 ? -13.32 24.641 16.797 1 98.12 118 ASN B O 1
ATOM 3427 N N . GLN B 1 119 ? -13.242 25.875 14.898 1 96.31 119 GLN B N 1
ATOM 3428 C CA . GLN B 1 119 ? -13.312 27.141 15.609 1 96.31 119 GLN B CA 1
ATOM 3429 C C . GLN B 1 119 ? -14.75 27.641 15.719 1 96.31 119 GLN B C 1
ATOM 3431 O O . GLN B 1 119 ? -15.344 28.062 14.727 1 96.31 119 GLN B O 1
ATOM 3436 N N . ASP B 1 120 ? -15.211 27.578 16.875 1 94.62 120 ASP B N 1
ATOM 3437 C CA . ASP B 1 120 ? -16.562 28.094 17.125 1 94.62 120 ASP B CA 1
ATOM 3438 C C . ASP B 1 120 ? -16.547 29.594 17.359 1 94.62 120 ASP B C 1
ATOM 3440 O O . ASP B 1 120 ? -15.492 30.172 17.625 1 94.62 120 ASP B O 1
ATOM 3444 N N . GLY B 1 121 ? -17.688 30.25 17.141 1 88 121 GLY B N 1
ATOM 3445 C CA . GLY B 1 121 ? -17.812 31.672 17.391 1 88 121 GLY B CA 1
ATOM 3446 C C . GLY B 1 121 ? -17.578 32.531 16.156 1 88 121 GLY B C 1
ATOM 3447 O O . GLY B 1 121 ? -17.609 32 15.031 1 88 121 GLY B O 1
ATOM 3448 N N . GLU B 1 122 ? -17.359 33.844 16.375 1 83.56 122 GLU B N 1
ATOM 3449 C CA . GLU B 1 122 ? -17.312 34.781 15.258 1 83.56 122 GLU B CA 1
ATOM 3450 C C . GLU B 1 122 ? -15.938 35.469 15.164 1 83.56 122 GLU B C 1
ATOM 3452 O O . GLU B 1 122 ? -15.727 36.344 14.328 1 83.56 122 GLU B O 1
ATOM 3457 N N . THR B 1 123 ? -15.102 35.062 16.062 1 83.25 123 THR B N 1
ATOM 3458 C CA . THR B 1 123 ? -13.766 35.656 16.016 1 83.25 123 THR B CA 1
ATOM 3459 C C . THR B 1 123 ? -13.062 35.281 14.719 1 83.25 123 THR B C 1
ATOM 3461 O O . THR B 1 123 ? -13.445 34.312 14.047 1 83.25 123 THR B O 1
ATOM 3464 N N . HIS B 1 124 ? -12.078 36.094 14.359 1 87.25 124 HIS B N 1
ATOM 3465 C CA . HIS B 1 124 ? -11.32 35.812 13.141 1 87.25 124 HIS B CA 1
ATOM 3466 C C . HIS B 1 124 ? -10.688 34.406 13.18 1 87.25 124 HIS B C 1
ATOM 3468 O O . HIS B 1 124 ? -10.219 33.969 14.227 1 87.25 124 HIS B O 1
ATOM 3474 N N . PHE B 1 125 ? -10.727 33.844 12.102 1 90.5 125 PHE B N 1
ATOM 3475 C CA . PHE B 1 125 ? -10.18 32.5 11.953 1 90.5 125 PHE B CA 1
ATOM 3476 C C . PHE B 1 125 ? -8.672 32.5 12.195 1 90.5 125 PHE B C 1
ATOM 3478 O O . PHE B 1 125 ? -7.957 33.344 11.672 1 90.5 125 PHE B O 1
ATOM 3485 N N . ASN B 1 126 ? -8.18 31.656 13.062 1 92.75 126 ASN B N 1
ATOM 3486 C CA . ASN B 1 126 ? -6.754 31.469 13.32 1 92.75 126 ASN B CA 1
ATOM 3487 C C . ASN B 1 126 ? -6.316 30.031 13.039 1 92.75 126 ASN B C 1
ATOM 3489 O O . ASN B 1 126 ? -6.34 29.172 13.93 1 92.75 126 ASN B O 1
ATOM 3493 N N . ARG B 1 127 ? -5.906 29.766 11.836 1 94.88 127 ARG B N 1
ATOM 3494 C CA . ARG B 1 127 ? -5.516 28.453 11.352 1 94.88 127 ARG B CA 1
ATOM 3495 C C . ARG B 1 127 ? -4.398 27.859 12.203 1 94.88 127 ARG B C 1
ATOM 3497 O O . ARG B 1 127 ? -4.473 26.703 12.625 1 94.88 127 ARG B O 1
ATOM 3504 N N . ALA B 1 128 ? -3.381 28.609 12.453 1 96.31 128 ALA B N 1
ATOM 3505 C CA . ALA B 1 128 ? -2.201 28.156 13.188 1 96.31 128 ALA B CA 1
ATOM 3506 C C . ALA B 1 128 ? -2.562 27.75 14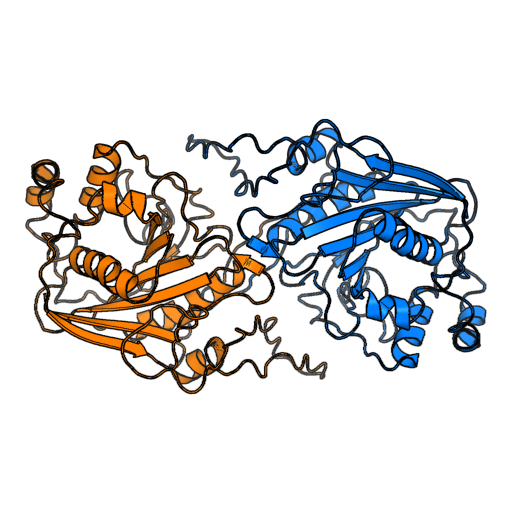.609 1 96.31 128 ALA B C 1
ATOM 3508 O O . ALA B 1 128 ? -2.109 26.719 15.102 1 96.31 128 ALA B O 1
ATOM 3509 N N . LEU B 1 129 ? -3.371 28.562 15.234 1 96.38 129 LEU B N 1
ATOM 3510 C CA . LEU B 1 129 ? -3.84 28.266 16.578 1 96.38 129 LEU B CA 1
ATOM 3511 C C . LEU B 1 129 ? -4.602 26.938 16.609 1 96.38 129 LEU B C 1
ATOM 3513 O O . LEU B 1 129 ? -4.391 26.109 17.5 1 96.38 129 LEU B O 1
ATOM 3517 N N . LEU B 1 130 ? -5.445 26.703 15.672 1 97.88 130 LEU B N 1
ATOM 3518 C CA . LEU B 1 130 ? -6.238 25.484 15.602 1 97.88 130 LEU B CA 1
ATOM 3519 C C . LEU B 1 130 ? -5.34 24.266 15.422 1 97.88 130 LEU B C 1
ATOM 3521 O O . LEU B 1 130 ? -5.605 23.203 16 1 97.88 130 LEU B O 1
ATOM 3525 N N . LEU B 1 131 ? -4.336 24.391 14.617 1 98.56 131 LEU B N 1
ATOM 3526 C CA . LEU B 1 131 ? -3.418 23.281 14.375 1 98.56 131 LEU B CA 1
ATOM 3527 C C . LEU B 1 131 ? -2.641 22.938 15.641 1 98.56 131 LEU B C 1
ATOM 3529 O O . LEU B 1 131 ? -2.432 21.766 15.945 1 98.56 131 LEU B O 1
ATOM 3533 N N . ASN B 1 132 ? -2.254 23.969 16.406 1 98.56 132 ASN B N 1
ATOM 3534 C CA . ASN B 1 132 ? -1.658 23.734 17.719 1 98.56 132 ASN B CA 1
ATOM 3535 C C . ASN B 1 132 ? -2.621 22.984 18.641 1 98.56 132 ASN B C 1
ATOM 3537 O O . ASN B 1 132 ? -2.229 22.047 19.328 1 98.56 132 ASN B O 1
ATOM 3541 N N . VAL B 1 133 ? -3.857 23.438 18.641 1 98.38 133 VAL B N 1
ATOM 3542 C CA . VAL B 1 133 ? -4.875 22.797 19.469 1 98.38 133 VAL B CA 1
ATOM 3543 C C . VAL B 1 133 ? -5.031 21.328 19.062 1 98.38 133 VAL B C 1
ATOM 3545 O O . VAL B 1 133 ? -5.129 20.453 19.922 1 98.38 133 VAL B O 1
ATOM 3548 N N . GLY B 1 134 ? -5.082 21.125 17.781 1 98.75 134 GLY B N 1
ATOM 3549 C CA . GLY B 1 134 ? -5.168 19.766 17.281 1 98.75 134 GLY B CA 1
ATOM 3550 C C . GLY B 1 134 ? -4.051 18.875 17.797 1 98.75 134 GLY B C 1
ATOM 3551 O O . GLY B 1 134 ? -4.285 17.719 18.172 1 98.75 134 GLY B O 1
ATOM 3552 N N . PHE B 1 135 ? -2.863 19.391 17.812 1 98.69 135 PHE B N 1
ATOM 3553 C CA . PHE B 1 135 ? -1.724 18.656 18.344 1 98.69 135 PHE B CA 1
ATOM 3554 C C . PHE B 1 135 ? -1.94 18.297 19.797 1 98.69 135 PHE B C 1
ATOM 3556 O O . PHE B 1 135 ? -1.756 17.141 20.188 1 98.69 135 PHE B O 1
ATOM 3563 N N . ILE B 1 136 ? -2.383 19.219 20.547 1 97.69 136 ILE B N 1
ATOM 3564 C CA . ILE B 1 136 ? -2.578 19.031 21.984 1 97.69 136 ILE B CA 1
ATOM 3565 C C . ILE B 1 136 ? -3.713 18.031 22.219 1 97.69 136 ILE B C 1
ATOM 3567 O O . ILE B 1 136 ? -3.547 17.047 22.953 1 97.69 136 ILE B O 1
ATOM 3571 N N . GLU B 1 137 ? -4.816 18.25 21.625 1 96.25 137 GLU B N 1
ATOM 3572 C CA . GLU B 1 137 ? -6.012 17.453 21.891 1 96.25 137 GLU B CA 1
ATOM 3573 C C . GLU B 1 137 ? -5.859 16.031 21.359 1 96.25 137 GLU B C 1
ATOM 3575 O O . GLU B 1 137 ? -6.391 15.086 21.938 1 96.25 137 GLU B O 1
ATOM 3580 N N . SER B 1 138 ? -5.148 15.875 20.234 1 96.19 138 SER B N 1
ATOM 3581 C CA . SER B 1 138 ? -4.934 14.531 19.703 1 96.19 138 SER B CA 1
ATOM 3582 C C . SER B 1 138 ? -4.121 13.68 20.688 1 96.19 138 SER B C 1
ATOM 3584 O O . SER B 1 138 ? -4.332 12.469 20.781 1 96.19 138 SER B O 1
ATOM 3586 N N . LYS B 1 139 ? -3.209 14.289 21.391 1 93.25 139 LYS B N 1
ATOM 3587 C CA . LYS B 1 139 ? -2.367 13.57 22.344 1 93.25 139 LYS B CA 1
ATOM 3588 C C . LYS B 1 139 ? -3.191 13.031 23.516 1 93.25 139 LYS B C 1
ATOM 3590 O O . LYS B 1 139 ? -2.762 12.117 24.219 1 93.25 139 LYS B O 1
ATOM 3595 N N . ARG B 1 140 ? -4.312 13.633 23.688 1 89.94 140 ARG B N 1
ATOM 3596 C CA . ARG B 1 140 ? -5.199 13.172 24.75 1 89.94 140 ARG B CA 1
ATOM 3597 C C . ARG B 1 140 ? -5.934 11.898 24.328 1 89.94 140 ARG B C 1
ATOM 3599 O O . ARG B 1 140 ? -6.496 11.203 25.172 1 89.94 140 ARG B O 1
ATOM 3606 N N . VAL B 1 141 ? -6.02 11.672 23.094 1 89.44 141 VAL B N 1
ATOM 3607 C CA . VAL B 1 141 ? -6.734 10.508 22.578 1 89.44 141 VAL B CA 1
ATOM 3608 C C . VAL B 1 141 ? -5.812 9.289 22.578 1 89.44 141 VAL B C 1
ATOM 3610 O O . VAL B 1 141 ? -6.172 8.234 23.094 1 89.44 141 VAL B O 1
ATOM 3613 N N . THR B 1 142 ? -4.656 9.344 22 1 89.19 142 THR B N 1
ATOM 3614 C CA . THR B 1 142 ? -3.637 8.305 22 1 89.19 142 THR B CA 1
ATOM 3615 C C . THR B 1 142 ? -2.268 8.883 21.656 1 89.19 142 THR B C 1
ATOM 3617 O O . THR B 1 142 ? -2.152 10.07 21.328 1 89.19 142 THR B O 1
ATOM 3620 N N . ASN B 1 143 ? -1.324 8.016 21.844 1 92 143 ASN B N 1
ATOM 3621 C CA . ASN B 1 143 ? 0.028 8.438 21.5 1 92 143 ASN B CA 1
ATOM 3622 C C . ASN B 1 143 ? 0.294 8.289 20 1 92 143 ASN B C 1
ATOM 3624 O O . ASN B 1 143 ? 0.477 7.172 19.516 1 92 143 ASN B O 1
ATOM 3628 N N . PHE B 1 144 ? 0.289 9.359 19.359 1 96.38 144 PHE B N 1
ATOM 3629 C CA . PHE B 1 144 ? 0.594 9.367 17.922 1 96.38 144 PHE B CA 1
ATOM 3630 C C . PHE B 1 144 ? 2.076 9.625 17.688 1 96.38 144 PHE B C 1
ATOM 3632 O O . PHE B 1 144 ? 2.732 10.289 18.5 1 96.38 144 PHE B O 1
ATOM 3639 N N . ASP B 1 145 ? 2.566 9.094 16.578 1 96.94 145 ASP B N 1
ATOM 3640 C CA . ASP B 1 145 ? 3.977 9.219 16.219 1 96.94 145 ASP B CA 1
ATOM 3641 C C . ASP B 1 145 ? 4.184 10.305 15.164 1 96.94 145 ASP B C 1
ATOM 3643 O O . ASP B 1 145 ? 5.238 10.938 15.117 1 96.94 145 ASP B O 1
ATOM 3647 N N . CYS B 1 146 ? 3.252 10.43 14.336 1 98.19 146 CYS B N 1
ATOM 3648 C CA . CYS B 1 146 ? 3.326 11.32 13.188 1 98.19 146 CYS B CA 1
ATOM 3649 C C . CYS B 1 146 ? 2.09 12.211 13.102 1 98.19 146 CYS B C 1
ATOM 3651 O O . CYS B 1 146 ? 0.964 11.727 13.25 1 98.19 146 CYS B O 1
ATOM 3653 N N . PHE B 1 147 ? 2.336 13.5 12.922 1 98.81 147 PHE B N 1
ATOM 3654 C CA . PHE B 1 147 ? 1.271 14.492 12.836 1 98.81 147 PHE B CA 1
ATOM 3655 C C . PHE B 1 147 ? 1.267 15.164 11.469 1 98.81 147 PHE B C 1
ATOM 3657 O O . PHE B 1 147 ? 2.275 15.734 11.047 1 98.81 147 PHE B O 1
ATOM 3664 N N . ILE B 1 148 ? 0.14 15.039 10.797 1 98.81 148 ILE B N 1
ATOM 3665 C CA . ILE B 1 148 ? -0.028 15.711 9.516 1 98.81 148 ILE B CA 1
ATOM 3666 C C . ILE B 1 148 ? -1.058 16.828 9.648 1 98.81 148 ILE B C 1
ATOM 3668 O O . ILE B 1 148 ? -2.227 16.578 9.953 1 98.81 148 ILE B O 1
ATOM 3672 N N . PHE B 1 149 ? -0.593 18.031 9.484 1 98.81 149 PHE B N 1
ATOM 3673 C CA . PHE B 1 149 ? -1.447 19.203 9.492 1 98.81 149 PHE B CA 1
ATOM 3674 C C . PHE B 1 149 ? -1.924 19.547 8.078 1 98.81 149 PHE B C 1
ATOM 3676 O O . PHE B 1 149 ? -1.111 19.781 7.184 1 98.81 149 PHE B O 1
ATOM 3683 N N . HIS B 1 150 ? -3.197 19.547 7.898 1 98.62 150 HIS B N 1
ATOM 3684 C CA . HIS B 1 150 ? -3.725 19.422 6.543 1 98.62 150 HIS B CA 1
ATOM 3685 C C . HIS B 1 150 ? -4.922 20.344 6.332 1 98.62 150 HIS B C 1
ATOM 3687 O O . HIS B 1 150 ? -5.906 20.281 7.07 1 98.62 150 HIS B O 1
ATOM 3693 N N . ASP B 1 151 ? -4.852 21.188 5.289 1 96.81 151 ASP B N 1
ATOM 3694 C CA . ASP B 1 151 ? -6 22.016 4.934 1 96.81 151 ASP B CA 1
ATOM 3695 C C . ASP B 1 151 ? -7.145 21.156 4.383 1 96.81 151 ASP B C 1
ATOM 3697 O O . ASP B 1 151 ? -6.914 20.219 3.623 1 96.81 151 ASP B O 1
ATOM 3701 N N . VAL B 1 152 ? -8.344 21.562 4.688 1 97.25 152 VAL B N 1
ATOM 3702 C CA . VAL B 1 152 ? -9.523 20.75 4.375 1 97.25 152 VAL B CA 1
ATOM 3703 C C . VAL B 1 152 ? -9.789 20.797 2.873 1 97.25 152 VAL B C 1
ATOM 3705 O O . VAL B 1 152 ? -10.43 19.891 2.328 1 97.25 152 VAL B O 1
ATOM 3708 N N . ASP B 1 153 ? -9.258 21.797 2.189 1 94.88 153 ASP B N 1
ATOM 3709 C CA . ASP B 1 153 ? -9.641 21.984 0.793 1 94.88 153 ASP B CA 1
ATOM 3710 C C . ASP B 1 153 ? -8.555 21.469 -0.149 1 94.88 153 ASP B C 1
ATOM 3712 O O . ASP B 1 153 ? -8.578 21.75 -1.349 1 94.88 153 ASP B O 1
ATOM 3716 N N . LEU B 1 154 ? -7.59 20.781 0.349 1 96.38 154 LEU B N 1
ATOM 3717 C CA . LEU B 1 154 ? -6.531 20.219 -0.481 1 96.38 154 LEU B CA 1
ATOM 3718 C C . LEU B 1 154 ? -6.637 18.688 -0.54 1 96.38 154 LEU B C 1
ATOM 3720 O O . LEU B 1 154 ? -6.754 18.031 0.496 1 96.38 154 LEU B O 1
ATOM 3724 N N . LEU B 1 155 ? -6.605 18.172 -1.737 1 95.5 155 LEU B N 1
ATOM 3725 C CA . LEU B 1 155 ? -6.688 16.719 -1.937 1 95.5 155 LEU B CA 1
ATOM 3726 C C . LEU B 1 155 ? -5.48 16.219 -2.719 1 95.5 155 LEU B C 1
ATOM 3728 O O . LEU B 1 155 ? -5.203 16.688 -3.822 1 95.5 155 LEU B O 1
ATOM 3732 N N . PRO B 1 156 ? -4.738 15.273 -2.131 1 94.94 156 PRO B N 1
ATOM 3733 C CA . PRO B 1 156 ? -3.621 14.711 -2.889 1 94.94 156 PRO B CA 1
ATOM 3734 C C . PRO B 1 156 ? -4.078 13.953 -4.133 1 94.94 156 PRO B C 1
ATOM 3736 O O . PRO B 1 156 ? -5.117 13.289 -4.113 1 94.94 156 PRO B O 1
ATOM 3739 N N . GLU B 1 157 ? -3.203 13.992 -5.199 1 90.94 157 GLU B N 1
ATOM 3740 C CA . GLU B 1 157 ? -3.6 13.422 -6.484 1 90.94 157 GLU B CA 1
ATOM 3741 C C . GLU B 1 157 ? -2.732 12.227 -6.848 1 90.94 157 GLU B C 1
ATOM 3743 O O . GLU B 1 157 ? -2.912 11.617 -7.906 1 90.94 157 GLU B O 1
ATOM 3748 N N . ASP B 1 158 ? -1.801 11.906 -5.996 1 85.62 158 ASP B N 1
ATOM 3749 C CA . ASP B 1 158 ? -0.855 10.836 -6.301 1 85.62 158 ASP B CA 1
ATOM 3750 C C . ASP B 1 158 ? -0.556 10 -5.059 1 85.62 158 ASP B C 1
ATOM 3752 O O . ASP B 1 158 ? -0.099 10.523 -4.043 1 85.62 158 ASP B O 1
ATOM 3756 N N . ASP B 1 159 ? -0.757 8.719 -5.113 1 81.94 159 ASP B N 1
ATOM 3757 C CA . ASP B 1 159 ? -0.637 7.855 -3.945 1 81.94 159 ASP B CA 1
ATOM 3758 C C . ASP B 1 159 ? 0.825 7.527 -3.652 1 81.94 159 ASP B C 1
ATOM 3760 O O . ASP B 1 159 ? 1.138 6.93 -2.621 1 81.94 159 ASP B O 1
ATOM 3764 N N . ARG B 1 160 ? 1.739 7.934 -4.527 1 83.12 160 ARG B N 1
ATOM 3765 C CA . ARG B 1 160 ? 3.16 7.801 -4.227 1 83.12 160 ARG B CA 1
ATOM 3766 C C . ARG B 1 160 ? 3.596 8.812 -3.172 1 83.12 160 ARG B C 1
ATOM 3768 O O . ARG B 1 160 ? 4.676 8.68 -2.588 1 83.12 160 ARG B O 1
ATOM 3775 N N . ASN B 1 161 ? 2.723 9.828 -3.02 1 90.06 161 ASN B N 1
ATOM 3776 C CA . ASN B 1 161 ? 2.955 10.75 -1.918 1 90.06 161 ASN B CA 1
ATOM 3777 C C . ASN B 1 161 ? 2.684 10.094 -0.567 1 90.06 161 ASN B C 1
ATOM 3779 O O . ASN B 1 161 ? 1.549 10.102 -0.086 1 90.06 161 ASN B O 1
ATOM 3783 N N . SER B 1 162 ? 3.688 9.633 0.052 1 89.81 162 SER B N 1
ATOM 3784 C CA . SER B 1 162 ? 3.551 8.859 1.285 1 89.81 162 SER B CA 1
ATOM 3785 C C . SER B 1 162 ? 3.17 9.758 2.457 1 89.81 162 SER B C 1
ATOM 3787 O O . SER B 1 162 ? 3.838 10.758 2.721 1 89.81 162 SER B O 1
ATOM 3789 N N . TYR B 1 163 ? 2.113 9.383 3.082 1 95.25 163 TYR B N 1
ATOM 3790 C CA . TYR B 1 163 ? 1.685 10.133 4.254 1 95.25 163 TYR B CA 1
ATOM 3791 C C . TYR B 1 163 ? 2.307 9.562 5.523 1 95.25 163 TYR B C 1
ATOM 3793 O O . TYR B 1 163 ? 1.595 9.094 6.414 1 95.25 163 TYR B O 1
ATOM 3801 N N . ARG B 1 164 ? 3.551 9.609 5.582 1 94.38 164 ARG B N 1
ATOM 3802 C CA . ARG B 1 164 ? 4.391 9.203 6.707 1 94.38 164 ARG B CA 1
ATOM 3803 C C . ARG B 1 164 ? 5.398 10.289 7.059 1 94.38 164 ARG B C 1
ATOM 3805 O O . ARG B 1 164 ? 5.695 11.156 6.234 1 94.38 164 ARG B O 1
ATOM 3812 N N . CYS B 1 165 ? 5.805 10.258 8.289 1 96.5 165 CYS B N 1
ATOM 3813 C CA . CYS B 1 165 ? 6.824 11.211 8.719 1 96.5 165 CYS B CA 1
ATOM 3814 C C . CYS B 1 165 ? 8.219 10.719 8.344 1 96.5 165 CYS B C 1
ATOM 3816 O O . CYS B 1 165 ? 8.391 9.555 7.98 1 96.5 165 CYS B O 1
ATOM 3818 N N . ALA B 1 166 ? 9.117 11.664 8.289 1 93.44 166 ALA B N 1
ATOM 3819 C CA . ALA B 1 166 ? 10.516 11.383 7.961 1 93.44 166 ALA B CA 1
ATOM 3820 C C . ALA B 1 166 ? 11.453 11.992 8.992 1 93.44 166 ALA B C 1
ATOM 3822 O O . ALA B 1 166 ? 11.016 12.43 10.062 1 93.44 166 ALA B O 1
ATOM 3823 N N . ASN B 1 167 ? 12.758 11.898 8.633 1 92.38 167 ASN B N 1
ATOM 3824 C CA . ASN B 1 167 ? 13.758 12.391 9.57 1 92.38 167 ASN B CA 1
ATOM 3825 C C . ASN B 1 167 ? 13.75 13.914 9.641 1 92.38 167 ASN B C 1
ATOM 3827 O O . ASN B 1 167 ? 14.297 14.5 10.578 1 92.38 167 ASN B O 1
ATOM 3831 N N . HIS B 1 168 ? 13.094 14.555 8.688 1 96.25 168 HIS B N 1
ATOM 3832 C CA . HIS B 1 168 ? 12.836 15.984 8.672 1 96.25 168 HIS B CA 1
ATOM 3833 C C . HIS B 1 168 ? 11.367 16.266 8.375 1 96.25 168 HIS B C 1
ATOM 3835 O O . HIS B 1 168 ? 10.664 15.43 7.809 1 96.25 168 HIS B O 1
ATOM 3841 N N . PRO B 1 169 ? 10.945 17.469 8.836 1 97.94 169 PRO B N 1
ATOM 3842 C CA . PRO B 1 169 ? 9.57 17.828 8.469 1 97.94 169 PRO B CA 1
ATOM 3843 C C . PRO B 1 169 ? 9.328 17.781 6.965 1 97.94 169 PRO B C 1
ATOM 3845 O O . PRO B 1 169 ? 10.211 18.125 6.18 1 97.94 169 PRO B O 1
ATOM 3848 N N . ARG B 1 170 ? 8.102 17.359 6.59 1 98.06 170 ARG B N 1
ATOM 3849 C CA . ARG B 1 170 ? 7.801 17.172 5.176 1 98.06 170 ARG B CA 1
ATOM 3850 C C . ARG B 1 170 ? 6.734 18.141 4.703 1 98.06 170 ARG B C 1
ATOM 3852 O O . ARG B 1 170 ? 5.734 18.359 5.391 1 98.06 170 ARG B O 1
ATOM 3859 N N . HIS B 1 171 ? 7.059 18.766 3.611 1 98 171 HIS B N 1
ATOM 3860 C CA . HIS B 1 171 ? 6.043 19.5 2.869 1 98 171 HIS B CA 1
ATOM 3861 C C . HIS B 1 171 ? 5.324 18.609 1.871 1 98 171 HIS B C 1
ATOM 3863 O O . HIS B 1 171 ? 5.852 18.312 0.793 1 98 171 HIS B O 1
ATOM 3869 N N . LEU B 1 172 ? 4.168 18.188 2.172 1 97.81 172 LEU B N 1
ATOM 3870 C CA . LEU B 1 172 ? 3.461 17.203 1.367 1 97.81 172 LEU B CA 1
ATOM 3871 C C . LEU B 1 172 ? 2.818 17.844 0.146 1 97.81 172 LEU B C 1
ATOM 3873 O O . LEU B 1 172 ? 2.869 17.297 -0.956 1 97.81 172 LEU B O 1
ATOM 3877 N N . SER B 1 173 ? 2.213 19 0.37 1 97.38 173 SER B N 1
ATOM 3878 C CA . SER B 1 173 ? 1.508 19.672 -0.709 1 97.38 173 SER B CA 1
ATOM 3879 C C . SER B 1 173 ? 2.414 20.688 -1.41 1 97.38 173 SER B C 1
ATOM 3881 O O . SER B 1 173 ? 2.119 21.891 -1.432 1 97.38 173 SER B O 1
ATOM 3883 N N . VAL B 1 174 ? 3.375 20.172 -2.127 1 95.81 174 VAL B N 1
ATOM 3884 C CA . VAL B 1 174 ? 4.398 20.969 -2.785 1 95.81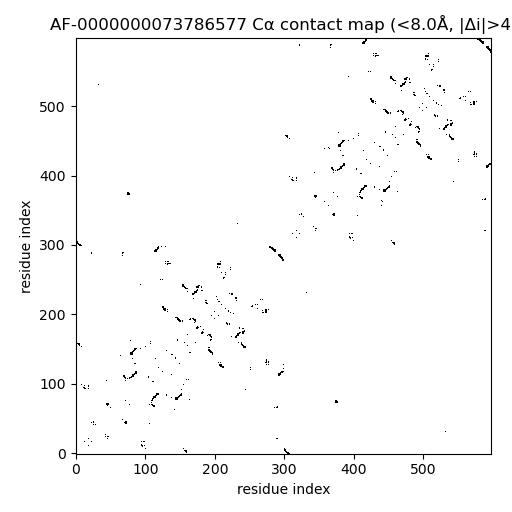 174 VAL B CA 1
ATOM 3885 C C . VAL B 1 174 ? 3.787 21.703 -3.977 1 95.81 174 VAL B C 1
ATOM 3887 O O . VAL B 1 174 ? 4.043 22.906 -4.172 1 95.81 174 VAL B O 1
ATOM 3890 N N . ALA B 1 175 ? 2.998 21.016 -4.734 1 95.12 175 ALA B N 1
ATOM 3891 C CA . ALA B 1 175 ? 2.42 21.531 -5.969 1 95.12 175 ALA B CA 1
ATOM 3892 C C . ALA B 1 175 ? 0.896 21.484 -5.926 1 95.12 175 ALA B C 1
ATOM 3894 O O . ALA B 1 175 ? 0.307 20.406 -5.789 1 95.12 175 ALA B O 1
ATOM 3895 N N . VAL B 1 176 ? 0.362 22.656 -6.109 1 94.75 176 VAL B N 1
ATOM 3896 C CA . VAL B 1 176 ? -1.092 22.766 -6.062 1 94.75 176 VAL B CA 1
ATOM 3897 C C . VAL B 1 176 ? -1.612 23.281 -7.406 1 94.75 176 VAL B C 1
ATOM 3899 O O . VAL B 1 176 ? -0.978 24.125 -8.047 1 94.75 176 VAL B O 1
ATOM 3902 N N . ASP B 1 177 ? -2.699 22.812 -7.816 1 92.62 177 ASP B N 1
ATOM 3903 C CA . ASP B 1 177 ? -3.256 23.141 -9.125 1 92.62 177 ASP B CA 1
ATOM 3904 C C . ASP B 1 177 ? -3.445 24.641 -9.281 1 92.62 177 ASP B C 1
ATOM 3906 O O . ASP B 1 177 ? -3.193 25.203 -10.352 1 92.62 177 ASP B O 1
ATOM 3910 N N . LYS B 1 178 ? -3.846 25.281 -8.25 1 90.25 178 LYS B N 1
ATOM 3911 C CA . LYS B 1 178 ? -4.059 26.719 -8.273 1 90.25 178 LYS B CA 1
ATOM 3912 C C . LYS B 1 178 ? -2.793 27.469 -8.695 1 90.25 178 LYS B C 1
ATOM 3914 O O . LYS B 1 178 ? -2.865 28.562 -9.25 1 90.25 178 LYS B O 1
ATOM 3919 N N . PHE B 1 179 ? -1.713 26.859 -8.508 1 91.88 179 PHE B N 1
ATOM 3920 C CA . PHE B 1 179 ? -0.432 27.469 -8.859 1 91.88 179 PHE B CA 1
ATOM 3921 C C . PHE B 1 179 ? 0.227 26.703 -10 1 91.88 179 PHE B C 1
ATOM 3923 O O . PHE B 1 179 ? 1.452 26.562 -10.039 1 91.88 179 PHE B O 1
ATOM 3930 N N . ASN B 1 180 ? -0.553 26.031 -10.75 1 92.56 180 ASN B N 1
ATOM 3931 C CA . ASN B 1 180 ? -0.12 25.297 -11.93 1 92.56 180 ASN B CA 1
ATOM 3932 C C . ASN B 1 180 ? 0.796 24.141 -11.555 1 92.56 180 ASN B C 1
ATOM 3934 O O . ASN B 1 180 ? 1.768 23.844 -12.258 1 92.56 180 ASN B O 1
ATOM 3938 N N . TYR B 1 181 ? 0.597 23.703 -10.375 1 94.31 181 TYR B N 1
ATOM 3939 C CA . TYR B 1 181 ? 1.311 22.531 -9.883 1 94.31 181 TYR B CA 1
ATOM 3940 C C . TYR B 1 181 ? 2.811 22.797 -9.812 1 94.31 181 TYR B C 1
ATOM 3942 O O . TYR B 1 181 ? 3.615 21.969 -10.234 1 94.31 181 TYR B O 1
ATOM 3950 N N . ARG B 1 182 ? 3.045 23.984 -9.32 1 92.94 182 ARG B N 1
ATOM 3951 C CA . ARG B 1 182 ? 4.418 24.391 -9.031 1 92.94 182 ARG B CA 1
ATOM 3952 C C . ARG B 1 182 ? 4.531 24.953 -7.617 1 92.94 182 ARG B C 1
ATOM 3954 O O . ARG B 1 182 ? 3.568 25.516 -7.09 1 92.94 182 ARG B O 1
ATOM 3961 N N . LEU B 1 183 ? 5.68 24.75 -7.102 1 92.06 183 LEU B N 1
ATOM 3962 C CA . LEU B 1 183 ? 5.953 25.406 -5.828 1 92.06 183 LEU B CA 1
ATOM 3963 C C . LEU B 1 183 ? 5.941 26.922 -5.988 1 92.06 183 LEU B C 1
ATOM 3965 O O . LEU B 1 183 ? 6.707 27.484 -6.781 1 92.06 183 LEU B O 1
ATOM 3969 N N . PRO B 1 184 ? 5.152 27.578 -5.25 1 90.06 184 PRO B N 1
ATOM 3970 C CA . PRO B 1 184 ? 5.051 29.031 -5.449 1 90.06 184 PRO B CA 1
ATOM 3971 C C . PRO B 1 184 ? 6.344 29.766 -5.09 1 90.06 184 PRO B C 1
ATOM 3973 O O . PRO B 1 184 ? 6.77 30.656 -5.82 1 90.06 184 PRO B O 1
ATOM 3976 N N . TYR B 1 185 ? 6.863 29.5 -3.924 1 90.81 185 TYR B N 1
ATOM 3977 C CA . TYR B 1 185 ? 8.141 30.047 -3.471 1 90.81 185 TYR B CA 1
ATOM 3978 C C . TYR B 1 185 ? 8.773 29.156 -2.418 1 90.81 185 TYR B C 1
ATOM 3980 O O . TYR B 1 185 ? 8.094 28.344 -1.783 1 90.81 185 TYR B O 1
ATOM 3988 N N . LEU B 1 186 ? 9.93 29.234 -2.178 1 89.88 186 LEU B N 1
ATOM 3989 C CA . LEU B 1 186 ? 10.75 28.25 -1.466 1 89.88 186 LEU B CA 1
ATOM 3990 C C . LEU B 1 186 ? 10.336 28.172 0.001 1 89.88 186 LEU B C 1
ATOM 3992 O O . LEU B 1 186 ? 10.398 27.094 0.605 1 89.88 186 LEU B O 1
ATOM 3996 N N . THR B 1 187 ? 9.938 29.25 0.595 1 92.81 187 THR B N 1
ATOM 3997 C CA . THR B 1 187 ? 9.75 29.281 2.041 1 92.81 187 THR B CA 1
ATOM 3998 C C . THR B 1 187 ? 8.312 28.922 2.41 1 92.81 187 THR B C 1
ATOM 4000 O O . THR B 1 187 ? 7.969 28.859 3.592 1 92.81 187 THR B O 1
ATOM 4003 N N . ILE B 1 188 ? 7.555 28.641 1.391 1 93.5 188 ILE B N 1
ATOM 4004 C CA . ILE B 1 188 ? 6.18 28.25 1.687 1 93.5 188 ILE B CA 1
ATOM 4005 C C . ILE B 1 188 ? 6.164 26.875 2.354 1 93.5 188 ILE B C 1
ATOM 4007 O O . ILE B 1 188 ? 6.766 25.922 1.847 1 93.5 188 ILE B O 1
ATOM 4011 N N . PHE B 1 189 ? 5.586 26.766 3.49 1 95.94 189 PHE B N 1
ATOM 4012 C CA . PHE B 1 189 ? 5.477 25.531 4.258 1 95.94 189 PHE B CA 1
ATOM 4013 C C . PHE B 1 189 ? 4.113 25.438 4.934 1 95.94 189 PHE B C 1
ATOM 4015 O O . PHE B 1 189 ? 3.996 25.672 6.141 1 95.94 189 PHE B O 1
ATOM 4022 N N . GLY B 1 190 ? 3.172 25.062 4.117 1 95.75 190 GLY B N 1
ATOM 4023 C CA . GLY B 1 190 ? 1.787 24.953 4.551 1 95.75 190 GLY B CA 1
ATOM 4024 C C . GLY B 1 190 ? 0.954 24.062 3.658 1 95.75 190 GLY B C 1
ATOM 4025 O O . GLY B 1 190 ? 1.496 23.234 2.92 1 95.75 190 GLY B O 1
ATOM 4026 N N . GLY B 1 191 ? -0.386 24.109 3.807 1 96.25 191 GLY B N 1
ATOM 4027 C CA . GLY B 1 191 ? -1.274 23.219 3.082 1 96.25 191 GLY B CA 1
ATOM 4028 C C . GLY B 1 191 ? -1.378 21.844 3.709 1 96.25 191 GLY B C 1
ATOM 4029 O O . GLY B 1 191 ? -2.373 21.531 4.363 1 96.25 191 GLY B O 1
ATOM 4030 N N . ALA B 1 192 ? -0.395 21.047 3.482 1 98.38 192 ALA B N 1
ATOM 4031 C CA . ALA B 1 192 ? -0.204 19.766 4.156 1 98.38 192 ALA B CA 1
ATOM 4032 C C . ALA B 1 192 ? 1.26 19.562 4.535 1 98.38 192 ALA B C 1
ATOM 4034 O O . ALA B 1 192 ? 2.137 19.562 3.666 1 98.38 192 ALA B O 1
ATOM 4035 N N . VAL B 1 193 ? 1.479 19.484 5.824 1 98.62 193 VAL B N 1
ATOM 4036 C CA . VAL B 1 193 ? 2.846 19.297 6.309 1 98.62 193 VAL B CA 1
ATOM 4037 C C . VAL B 1 193 ? 2.883 18.188 7.355 1 98.62 193 VAL B C 1
ATOM 4039 O O . VAL B 1 193 ? 1.885 17.938 8.031 1 98.62 193 VAL B O 1
ATOM 4042 N N . ALA B 1 194 ? 4.016 17.547 7.438 1 98.69 194 ALA B N 1
ATOM 4043 C CA . ALA B 1 194 ? 4.156 16.406 8.344 1 98.69 194 ALA B CA 1
ATOM 4044 C C . ALA B 1 194 ? 5.316 16.625 9.32 1 98.69 194 ALA B C 1
ATOM 4046 O O . ALA B 1 194 ? 6.379 17.109 8.93 1 98.69 194 ALA B O 1
ATOM 4047 N N . PHE B 1 195 ? 5.039 16.328 10.609 1 98.69 195 PHE B N 1
ATOM 4048 C CA . PHE B 1 195 ? 6.031 16.344 11.672 1 98.69 195 PHE B CA 1
ATOM 4049 C C . PHE B 1 195 ? 5.945 15.086 12.523 1 98.69 195 PHE B C 1
ATOM 4051 O O . PHE B 1 195 ? 4.848 14.625 12.844 1 98.69 195 PHE B O 1
ATOM 4058 N N . THR B 1 196 ? 7.098 14.578 12.867 1 98.38 196 THR B N 1
ATOM 4059 C CA . THR B 1 196 ? 7.07 13.68 14.016 1 98.38 196 THR B CA 1
ATOM 4060 C C . THR B 1 196 ? 6.723 14.445 15.289 1 98.38 196 THR B C 1
ATOM 4062 O O . THR B 1 196 ? 6.828 15.672 15.336 1 98.38 196 THR B O 1
ATOM 4065 N N . LYS B 1 197 ? 6.344 13.68 16.281 1 98.12 197 LYS B N 1
ATOM 4066 C CA . LYS B 1 197 ? 6.066 14.289 17.578 1 98.12 197 LYS B CA 1
ATOM 4067 C C . LYS B 1 197 ? 7.262 15.102 18.062 1 98.12 197 LYS B C 1
ATOM 4069 O O . LYS B 1 197 ? 7.117 16.266 18.453 1 98.12 197 LYS B O 1
ATOM 4074 N N . LYS B 1 198 ? 8.414 14.539 17.969 1 98 198 LYS B N 1
ATOM 4075 C CA . LYS B 1 198 ? 9.633 15.172 18.453 1 98 198 LYS B CA 1
ATOM 4076 C C . LYS B 1 198 ? 9.953 16.438 17.656 1 98 198 LYS B C 1
ATOM 4078 O O . LYS B 1 198 ? 10.312 17.469 18.234 1 98 198 LYS B O 1
ATOM 4083 N N . GLN B 1 199 ? 9.828 16.328 16.406 1 98.56 199 GLN B N 1
ATOM 4084 C CA . GLN B 1 199 ? 10.102 17.469 15.547 1 98.56 199 GLN B CA 1
ATOM 4085 C C . GLN B 1 199 ? 9.172 18.641 15.875 1 98.56 199 GLN B C 1
ATOM 4087 O O . GLN B 1 199 ? 9.625 19.781 16.016 1 98.56 199 GLN B O 1
ATOM 4092 N N . PHE B 1 200 ? 7.914 18.344 16 1 98.75 200 PHE B N 1
ATOM 4093 C CA . PHE B 1 200 ? 6.934 19.391 16.25 1 98.75 200 PHE B CA 1
ATOM 4094 C C . PHE B 1 200 ? 7.168 20.047 17.609 1 98.75 200 PHE B C 1
ATOM 4096 O O . PHE B 1 200 ? 7.105 21.266 17.734 1 98.75 200 PHE B O 1
ATOM 4103 N N . GLU B 1 201 ? 7.465 19.25 18.562 1 98.25 201 GLU B N 1
ATOM 4104 C CA . GLU B 1 201 ? 7.77 19.766 19.891 1 98.25 201 GLU B CA 1
ATOM 4105 C C . GLU B 1 201 ? 9.023 20.625 19.875 1 98.25 201 GLU B C 1
ATOM 4107 O O . GLU B 1 201 ? 9.062 21.688 20.5 1 98.25 201 GLU B O 1
ATOM 4112 N N . LYS B 1 202 ? 9.938 20.188 19.156 1 97.88 202 LYS B N 1
ATOM 4113 C CA . LYS B 1 202 ? 11.203 20.906 19.094 1 97.88 202 LYS B CA 1
ATOM 4114 C C . LYS B 1 202 ? 11.023 22.281 18.453 1 97.88 202 LYS B C 1
ATOM 4116 O O . LYS B 1 202 ? 11.57 23.281 18.938 1 97.88 202 LYS B O 1
ATOM 4121 N N . VAL B 1 203 ? 10.234 22.375 17.422 1 97.88 203 VAL B N 1
ATOM 4122 C CA . VAL B 1 203 ? 10.109 23.641 16.703 1 97.88 203 VAL B CA 1
ATOM 4123 C C . VAL B 1 203 ? 9.07 24.531 17.391 1 97.88 203 VAL B C 1
ATOM 4125 O O . VAL B 1 203 ? 8.891 25.688 17.016 1 97.88 203 VAL B O 1
ATOM 4128 N N . GLY B 1 204 ? 8.305 23.969 18.281 1 97.62 204 GLY B N 1
ATOM 4129 C CA . GLY B 1 204 ? 7.348 24.734 19.062 1 97.62 204 GLY B CA 1
ATOM 4130 C C . GLY B 1 204 ? 5.996 24.875 18.391 1 97.62 204 GLY B C 1
ATOM 4131 O O . GLY B 1 204 ? 5.156 25.672 18.828 1 97.62 204 GLY B O 1
ATOM 4132 N N . GLY B 1 205 ? 5.852 24.172 17.297 1 98.06 205 GLY B N 1
ATOM 4133 C CA . GLY B 1 205 ? 4.594 24.234 16.562 1 98.06 205 GLY B CA 1
ATOM 4134 C C . GLY B 1 205 ? 4.402 25.531 15.805 1 98.06 205 GLY B C 1
ATOM 4135 O O . GLY B 1 205 ? 5.359 26.094 15.266 1 98.06 205 GLY B O 1
ATOM 4136 N N . PHE B 1 206 ? 3.146 25.906 15.68 1 97.81 206 PHE B N 1
ATOM 4137 C CA . PHE B 1 206 ? 2.781 27.109 14.945 1 97.81 206 PHE B CA 1
ATOM 4138 C C . PHE B 1 206 ? 2.734 28.312 15.883 1 97.81 206 PHE B C 1
ATOM 4140 O O . PHE B 1 206 ? 2.66 28.156 17.109 1 97.81 206 PHE B O 1
ATOM 4147 N N . SER B 1 207 ? 2.812 29.5 15.25 1 96.38 207 SER B N 1
ATOM 4148 C CA . SER B 1 207 ? 2.57 30.719 16.016 1 96.38 207 SER B CA 1
ATOM 4149 C C . SER B 1 207 ? 1.08 30.938 16.25 1 96.38 207 SER B C 1
ATOM 4151 O O . SER B 1 207 ? 0.276 30.797 15.32 1 96.38 207 SER B O 1
ATOM 4153 N N . ASN B 1 208 ? 0.75 31.312 17.422 1 94.75 208 ASN B N 1
ATOM 4154 C CA . ASN B 1 208 ? -0.646 31.547 17.766 1 94.75 208 ASN B CA 1
ATOM 4155 C C . ASN B 1 208 ? -1.084 32.969 17.375 1 94.75 208 ASN B C 1
ATOM 4157 O O . ASN B 1 208 ? -2.244 33.344 17.562 1 94.75 208 ASN B O 1
ATOM 4161 N N . MET B 1 209 ? -0.27 33.688 16.734 1 91.38 209 MET B N 1
ATOM 4162 C CA . MET B 1 209 ? -0.467 35.125 16.641 1 91.38 209 MET B CA 1
ATOM 4163 C C . MET B 1 209 ? -1.13 35.5 15.32 1 91.38 209 MET B C 1
ATOM 4165 O O . MET B 1 209 ? -1.526 36.656 15.125 1 91.38 209 MET B O 1
ATOM 4169 N N . TYR B 1 210 ? -1.249 34.594 14.477 1 89.44 210 TYR B N 1
ATOM 4170 C CA . TYR B 1 210 ? -1.69 34.938 13.125 1 89.44 210 TYR B CA 1
ATOM 4171 C C . TYR B 1 210 ? -3.203 34.781 13 1 89.44 210 TYR B C 1
ATOM 4173 O O . TYR B 1 210 ? -3.703 33.719 12.602 1 89.44 210 TYR B O 1
ATOM 4181 N N . PHE B 1 211 ? -3.889 35.781 13.297 1 82.69 211 PHE B N 1
ATOM 4182 C CA . PHE B 1 211 ? -5.32 35.875 13.031 1 82.69 211 PHE B CA 1
ATOM 4183 C C . PHE B 1 211 ? -5.582 36.406 11.625 1 82.69 211 PHE B C 1
ATOM 4185 O O . PHE B 1 211 ? -5.055 37.469 11.242 1 82.69 211 PHE B O 1
ATOM 4192 N N . GLY B 1 212 ? -6.352 35.688 10.867 1 77.88 212 GLY B N 1
ATOM 4193 C CA . GLY B 1 212 ? -6.516 35.969 9.461 1 77.88 212 GLY B CA 1
ATOM 4194 C C . GLY B 1 212 ? -5.598 35.156 8.562 1 77.88 212 GLY B C 1
ATOM 4195 O O . GLY B 1 212 ? -4.859 34.312 9.047 1 77.88 212 GLY B O 1
ATOM 4196 N N . TRP B 1 213 ? -5.723 35.5 7.254 1 74.5 213 TRP B N 1
ATOM 4197 C CA . TRP B 1 213 ? -5 34.656 6.309 1 74.5 213 TRP B CA 1
ATOM 4198 C C . TRP B 1 213 ? -3.6 35.188 6.055 1 74.5 213 TRP B C 1
ATOM 4200 O O . TRP B 1 213 ? -3.416 36.406 5.883 1 74.5 213 TRP B O 1
ATOM 4210 N N . GLY B 1 214 ? -2.627 34.281 6.254 1 79.5 214 GLY B N 1
ATOM 4211 C CA . GLY B 1 214 ? -1.322 34.625 5.715 1 79.5 214 GLY B CA 1
ATOM 4212 C C . GLY B 1 214 ? -0.241 34.688 6.777 1 79.5 214 GLY B C 1
ATOM 4213 O O . GLY B 1 214 ? -0.503 35.125 7.902 1 79.5 214 GLY B O 1
ATOM 4214 N N . GLY B 1 215 ? 0.95 34.25 6.41 1 88.19 215 GLY B N 1
ATOM 4215 C CA . GLY B 1 215 ? 2.16 34.438 7.188 1 88.19 215 GLY B CA 1
ATOM 4216 C C . GLY B 1 215 ? 2.51 33.25 8.062 1 88.19 215 GLY B C 1
ATOM 4217 O O . GLY B 1 215 ? 3.678 33.062 8.406 1 88.19 215 GLY B O 1
ATOM 4218 N N . GLU B 1 216 ? 1.527 32.562 8.516 1 90.94 216 GLU B N 1
ATOM 4219 C CA . GLU B 1 216 ? 1.751 31.453 9.453 1 90.94 216 GLU B CA 1
ATOM 4220 C C . GLU B 1 216 ? 2.615 30.375 8.828 1 90.94 216 GLU B C 1
ATOM 4222 O O . GLU B 1 216 ? 3.395 29.719 9.523 1 90.94 216 GLU B O 1
ATOM 4227 N N . ASP B 1 217 ? 2.5 30.203 7.512 1 92.81 217 ASP B N 1
ATOM 4228 C CA . ASP B 1 217 ? 3.275 29.172 6.824 1 92.81 217 ASP B CA 1
ATOM 4229 C C . ASP B 1 217 ? 4.762 29.531 6.801 1 92.81 217 ASP B C 1
ATOM 4231 O O . ASP B 1 217 ? 5.613 28.672 7.035 1 92.81 217 ASP B O 1
ATOM 4235 N N . ASP B 1 218 ? 4.988 30.781 6.504 1 93.81 218 ASP B N 1
ATOM 4236 C CA . ASP B 1 218 ? 6.371 31.25 6.453 1 93.81 218 ASP B CA 1
ATOM 4237 C C . ASP B 1 218 ? 6.996 31.266 7.844 1 93.81 218 ASP B C 1
ATOM 4239 O O . ASP B 1 218 ? 8.195 31.016 7.996 1 93.81 218 ASP B O 1
ATOM 4243 N N . ASP B 1 219 ? 6.191 31.609 8.797 1 95.75 219 ASP B N 1
ATOM 4244 C CA . ASP B 1 219 ? 6.66 31.547 10.172 1 95.75 219 ASP B CA 1
ATOM 4245 C C . ASP B 1 219 ? 7.078 30.141 10.547 1 95.75 219 ASP B C 1
ATOM 4247 O O . ASP B 1 219 ? 8.164 29.922 11.102 1 95.75 219 ASP B O 1
ATOM 4251 N N . LEU B 1 220 ? 6.258 29.141 10.219 1 97.25 220 LEU B N 1
ATOM 4252 C CA . LEU B 1 220 ? 6.559 27.75 10.508 1 97.25 220 LEU B CA 1
ATOM 4253 C C . LEU B 1 220 ? 7.848 27.312 9.82 1 97.25 220 LEU B C 1
ATOM 4255 O O . LEU B 1 220 ? 8.672 26.625 10.414 1 97.25 220 LEU B O 1
ATOM 4259 N N . TYR B 1 221 ? 8 27.75 8.562 1 96.81 221 TYR B N 1
ATOM 4260 C CA . TYR B 1 221 ? 9.227 27.453 7.832 1 96.81 221 TYR B CA 1
ATOM 4261 C C . TYR B 1 221 ? 10.445 27.969 8.586 1 96.81 221 TYR B C 1
ATOM 4263 O O . TYR B 1 221 ? 11.438 27.25 8.75 1 96.81 221 TYR B O 1
ATOM 4271 N N . ALA B 1 222 ? 10.336 29.172 9.016 1 96.56 222 ALA B N 1
ATOM 4272 C CA . ALA B 1 222 ? 11.445 29.797 9.727 1 96.56 222 ALA B CA 1
ATOM 4273 C C . ALA B 1 222 ? 11.766 29.047 11.016 1 96.56 222 ALA B C 1
ATOM 4275 O O . ALA B 1 222 ? 12.93 28.922 11.391 1 96.56 222 ALA B O 1
ATOM 4276 N N . ARG B 1 223 ? 10.766 28.594 11.711 1 97.62 223 ARG B N 1
ATOM 4277 C CA . ARG B 1 223 ? 10.961 27.828 12.93 1 97.62 223 ARG B CA 1
ATOM 4278 C C . ARG B 1 223 ? 11.719 26.531 12.633 1 97.62 223 ARG B C 1
ATOM 4280 O O . ARG B 1 223 ? 12.617 26.156 13.383 1 97.62 223 ARG B O 1
ATOM 4287 N N . VAL B 1 224 ? 11.375 25.859 11.57 1 97.81 224 VAL B N 1
ATOM 4288 C CA . VAL B 1 224 ? 12 24.609 11.164 1 97.81 224 VAL B CA 1
ATOM 4289 C C . VAL B 1 224 ? 13.492 24.844 10.898 1 97.81 224 VAL B C 1
ATOM 4291 O O . VAL B 1 224 ? 14.336 24.109 11.414 1 97.81 224 VAL B O 1
ATOM 4294 N N . VAL B 1 225 ? 13.758 25.906 10.188 1 96.44 225 VAL B N 1
ATOM 4295 C CA . VAL B 1 225 ? 15.133 26.219 9.82 1 96.44 225 VAL B CA 1
ATOM 4296 C C . VAL B 1 225 ? 15.914 26.641 11.062 1 96.44 225 VAL B C 1
ATOM 4298 O O . VAL B 1 225 ? 17.062 26.219 11.25 1 96.44 225 VAL B O 1
ATOM 4301 N N . TYR B 1 226 ? 15.312 27.375 11.859 1 96.69 226 TYR B N 1
ATOM 4302 C CA . TYR B 1 226 ? 15.93 27.859 13.086 1 96.69 226 TYR B CA 1
ATOM 4303 C C . TYR B 1 226 ? 16.391 26.703 13.961 1 96.69 226 TYR B C 1
ATOM 4305 O O . TYR B 1 226 ? 17.438 26.797 14.617 1 96.69 226 TYR B O 1
ATOM 4313 N N . HIS B 1 227 ? 15.711 25.656 13.969 1 96.94 227 HIS B N 1
ATOM 4314 C CA . HIS B 1 227 ? 16.031 24.516 14.828 1 96.94 227 HIS B CA 1
ATOM 4315 C C . HIS B 1 227 ? 16.812 23.469 14.07 1 96.94 227 HIS B C 1
ATOM 4317 O O . HIS B 1 227 ? 16.812 22.297 14.453 1 96.94 227 HIS B O 1
ATOM 4323 N N . ASN B 1 228 ? 17.312 23.797 12.953 1 96.5 228 ASN B N 1
ATOM 4324 C CA . ASN B 1 228 ? 18.312 23.031 12.195 1 96.5 228 ASN B CA 1
ATOM 4325 C C . ASN B 1 228 ? 17.672 21.844 11.484 1 96.5 228 ASN B C 1
ATOM 4327 O O . ASN B 1 228 ? 18.297 20.781 11.375 1 96.5 228 ASN B O 1
ATOM 4331 N N . TYR B 1 229 ? 16.438 22.016 11.234 1 97.19 229 TYR B N 1
ATOM 4332 C CA . TYR B 1 229 ? 15.797 21.062 10.328 1 97.19 229 TYR B CA 1
ATOM 4333 C C . TYR B 1 229 ? 15.75 21.625 8.906 1 97.19 229 TYR B C 1
ATOM 4335 O O . TYR B 1 229 ? 15.93 22.828 8.703 1 97.19 229 TYR B O 1
ATOM 4343 N N . SER B 1 230 ? 15.625 20.719 7.957 1 95.88 230 SER B N 1
ATOM 4344 C CA . SER B 1 230 ? 15.289 21.078 6.578 1 95.88 230 SER B CA 1
ATOM 4345 C C . SER B 1 230 ? 13.906 20.562 6.199 1 95.88 230 SER B C 1
ATOM 4347 O O . SER B 1 230 ? 13.391 19.625 6.809 1 95.88 230 SER B O 1
ATOM 4349 N N . VAL B 1 231 ? 13.359 21.281 5.289 1 95.88 231 VAL B N 1
ATOM 4350 C CA . VAL B 1 231 ? 12.055 20.859 4.789 1 95.88 231 VAL B CA 1
ATOM 4351 C C . VAL B 1 231 ? 12.242 19.844 3.658 1 95.88 231 VAL B C 1
ATOM 4353 O O . VAL B 1 231 ? 12.945 20.125 2.684 1 95.88 231 VAL B O 1
ATOM 4356 N N . MET B 1 232 ? 11.648 18.703 3.834 1 94.56 232 MET B N 1
ATOM 4357 C CA . MET B 1 232 ? 11.711 17.672 2.797 1 94.56 232 MET B CA 1
ATOM 4358 C C . MET B 1 232 ? 10.508 17.766 1.863 1 94.56 232 MET B C 1
ATOM 4360 O O . MET B 1 232 ? 9.359 17.812 2.318 1 94.56 232 MET B O 1
ATOM 4364 N N . ARG B 1 233 ? 10.797 17.766 0.518 1 94.19 233 ARG B N 1
ATOM 4365 C CA . ARG B 1 233 ? 9.766 17.844 -0.505 1 94.19 233 ARG B CA 1
ATOM 4366 C C . ARG B 1 233 ? 9.945 16.766 -1.563 1 94.19 233 ARG B C 1
ATOM 4368 O O . ARG B 1 233 ? 11.055 16.562 -2.072 1 94.19 233 ARG B O 1
ATOM 4375 N N . TYR B 1 234 ? 8.836 16.031 -1.817 1 90.75 234 TYR B N 1
ATOM 4376 C CA . TYR B 1 234 ? 8.852 15.156 -2.982 1 90.75 234 TYR B CA 1
ATOM 4377 C C . TYR B 1 234 ? 8.719 15.953 -4.273 1 90.75 234 TYR B C 1
ATOM 4379 O O . TYR B 1 234 ? 8.328 17.125 -4.246 1 90.75 234 TYR B O 1
ATOM 4387 N N . PRO B 1 235 ? 9.055 15.266 -5.41 1 88.62 235 PRO B N 1
ATOM 4388 C CA . PRO B 1 235 ? 8.875 15.953 -6.691 1 88.62 235 PRO B CA 1
ATOM 4389 C C . PRO B 1 235 ? 7.434 16.422 -6.91 1 88.62 235 PRO B C 1
ATOM 4391 O O . PRO B 1 235 ? 6.496 15.766 -6.445 1 88.62 235 PRO B O 1
ATOM 4394 N N . GLU B 1 236 ? 7.336 17.5 -7.625 1 91.5 236 GLU B N 1
ATOM 4395 C CA . GLU B 1 236 ? 6.043 18.125 -7.863 1 91.5 236 GLU B CA 1
ATOM 4396 C C . GLU B 1 236 ? 5.07 17.172 -8.531 1 91.5 236 GLU B C 1
ATOM 4398 O O . GLU B 1 236 ? 3.855 17.266 -8.336 1 91.5 236 GLU B O 1
ATOM 4403 N N . GLU B 1 237 ? 5.582 16.234 -9.25 1 85.69 237 GLU B N 1
ATOM 4404 C CA . GLU B 1 237 ? 4.734 15.273 -9.953 1 85.69 237 GLU B CA 1
ATOM 4405 C C . GLU B 1 237 ? 4.039 14.336 -8.969 1 85.69 237 GLU B C 1
ATOM 4407 O O . GLU B 1 237 ? 2.984 13.773 -9.281 1 85.69 237 GLU B O 1
ATOM 4412 N N . ILE B 1 238 ? 4.652 14.219 -7.797 1 87.12 238 ILE B N 1
ATOM 4413 C CA . ILE B 1 238 ? 4.145 13.297 -6.781 1 87.12 238 ILE B CA 1
ATOM 4414 C C . ILE B 1 238 ? 3.395 14.086 -5.703 1 87.12 238 ILE B C 1
ATOM 4416 O O . ILE B 1 238 ? 2.252 13.758 -5.371 1 87.12 238 ILE B O 1
ATOM 4420 N N . ALA B 1 239 ? 4.074 15.094 -5.242 1 93.5 239 ALA B N 1
ATOM 4421 C CA . ALA B 1 239 ? 3.508 15.914 -4.176 1 93.5 239 ALA B CA 1
ATOM 4422 C C . ALA B 1 239 ? 2.547 16.953 -4.734 1 93.5 239 ALA B C 1
ATOM 4424 O O . ALA B 1 239 ? 2.686 18.156 -4.457 1 93.5 239 ALA B O 1
ATOM 4425 N N . ARG B 1 240 ? 1.535 16.5 -5.465 1 93.44 240 ARG B N 1
ATOM 4426 C CA . ARG B 1 240 ? 0.606 17.391 -6.145 1 93.44 240 ARG B CA 1
ATOM 4427 C C . ARG B 1 240 ? -0.796 17.281 -5.555 1 93.44 240 ARG B C 1
ATOM 4429 O O . ARG B 1 240 ? -1.254 16.172 -5.238 1 93.44 240 ARG B O 1
ATOM 4436 N N . TYR B 1 241 ? -1.448 18.422 -5.504 1 95.5 241 TYR B N 1
ATOM 4437 C CA . TYR B 1 241 ? -2.742 18.5 -4.836 1 95.5 241 TYR B CA 1
ATOM 4438 C C . TYR B 1 241 ? -3.736 19.297 -5.676 1 95.5 241 TYR B C 1
ATOM 4440 O O . TYR B 1 241 ? -3.352 20.219 -6.391 1 95.5 241 TYR B O 1
ATOM 4448 N N . ARG B 1 242 ? -4.961 18.906 -5.535 1 94.12 242 ARG B N 1
ATOM 4449 C CA . ARG B 1 242 ? -6.086 19.672 -6.051 1 94.12 242 ARG B CA 1
ATOM 4450 C C . ARG B 1 242 ? -6.746 20.484 -4.945 1 94.12 242 ARG B C 1
ATOM 4452 O O . ARG B 1 242 ? -7.031 19.969 -3.867 1 94.12 242 ARG B O 1
ATOM 4459 N N . MET B 1 243 ? -6.945 21.703 -5.234 1 94 243 MET B N 1
ATOM 4460 C CA . MET B 1 243 ? -7.664 22.547 -4.293 1 94 243 MET B CA 1
ATOM 4461 C C . MET B 1 243 ? -9.148 22.625 -4.645 1 94 243 MET B C 1
ATOM 4463 O O . MET B 1 243 ? -9.508 22.953 -5.773 1 94 243 MET B O 1
ATOM 4467 N N . ILE B 1 244 ? -9.914 22.234 -3.693 1 90.75 244 ILE B N 1
ATOM 4468 C CA . ILE B 1 244 ? -11.352 22.391 -3.879 1 90.75 244 ILE B CA 1
ATOM 4469 C C . ILE B 1 244 ? -11.727 23.875 -3.785 1 90.75 244 ILE B C 1
ATOM 4471 O O . ILE B 1 244 ? -11.406 24.531 -2.799 1 90.75 244 ILE B O 1
ATOM 4475 N N . SER B 1 245 ? -12.359 24.344 -4.82 1 82.94 245 SER B N 1
ATOM 4476 C CA . SER B 1 245 ? -12.688 25.766 -4.871 1 82.94 245 SER B CA 1
ATOM 4477 C C . SER B 1 245 ? -13.688 26.141 -3.783 1 82.94 245 SER B C 1
ATOM 4479 O O . SER B 1 245 ? -14.562 25.344 -3.432 1 82.94 245 SER B O 1
ATOM 4481 N N . HIS B 1 246 ? -13.391 27.203 -3.205 1 74 246 HIS B N 1
ATOM 4482 C CA . HIS B 1 246 ? -14.344 27.766 -2.25 1 74 246 HIS B CA 1
ATOM 4483 C C . HIS B 1 246 ? -14.406 29.281 -2.35 1 74 246 HIS B C 1
ATOM 4485 O O . HIS B 1 246 ? -13.469 29.922 -2.828 1 74 246 HIS B O 1
ATOM 4491 N N . LYS B 1 247 ? -15.602 29.781 -2.023 1 67.69 247 LYS B N 1
ATOM 4492 C CA . LYS B 1 247 ? -15.766 31.219 -1.953 1 67.69 247 LYS B CA 1
ATOM 4493 C C . LYS B 1 247 ? -15 31.797 -0.766 1 67.69 247 LYS B C 1
ATOM 4495 O O . LYS B 1 247 ? -14.812 31.125 0.25 1 67.69 247 LYS B O 1
ATOM 4500 N N . LYS B 1 248 ? -14.5 32.969 -1 1 65.06 248 LYS B N 1
ATOM 4501 C CA . LYS B 1 248 ? -13.805 33.656 0.087 1 65.06 248 LYS B CA 1
ATOM 4502 C C . LYS B 1 248 ? -14.727 33.875 1.285 1 65.06 248 LYS B C 1
ATOM 4504 O O . LYS B 1 248 ? -15.906 34.188 1.119 1 65.06 248 LYS B O 1
ATOM 4509 N N . ASP B 1 249 ? -14.18 33.438 2.361 1 63.66 249 ASP B N 1
ATOM 4510 C CA . ASP B 1 249 ? -14.898 33.656 3.609 1 63.66 249 ASP B CA 1
ATOM 4511 C C . ASP B 1 249 ? -14.75 35.094 4.074 1 63.66 249 ASP B C 1
ATOM 4513 O O . ASP B 1 249 ? -13.648 35.531 4.402 1 63.66 249 ASP B O 1
ATOM 4517 N N . PRO B 1 250 ? -15.766 35.812 4.031 1 66.19 250 PRO B N 1
ATOM 4518 C CA . PRO B 1 250 ? -15.672 37.188 4.469 1 66.19 250 PRO B CA 1
ATOM 4519 C C . PRO B 1 250 ? -15.117 37.344 5.883 1 66.19 250 PRO B C 1
ATOM 4521 O O . PRO B 1 250 ? -14.547 38.375 6.227 1 66.19 250 PRO B O 1
ATOM 4524 N N . SER B 1 251 ? -15.258 36.375 6.602 1 65 251 SER B N 1
ATOM 4525 C CA . SER B 1 251 ? -14.82 36.438 7.992 1 65 251 SER B CA 1
ATOM 4526 C C . SER B 1 251 ? -13.344 36.062 8.133 1 65 251 SER B C 1
ATOM 4528 O O . SER B 1 251 ? -12.797 36.094 9.234 1 65 251 SER B O 1
ATOM 4530 N N . ASN B 1 252 ? -12.719 35.844 7.043 1 69.62 252 ASN B N 1
ATOM 4531 C CA . ASN B 1 252 ? -11.297 35.531 7.062 1 69.62 252 ASN B CA 1
ATOM 4532 C C . ASN B 1 252 ? -10.508 36.406 6.105 1 69.62 252 ASN B C 1
ATOM 4534 O O . ASN B 1 252 ? -9.969 35.938 5.109 1 69.62 252 ASN B O 1
ATOM 4538 N N . PRO B 1 253 ? -10.438 37.656 6.52 1 74.06 253 PRO B N 1
ATOM 4539 C CA . PRO B 1 253 ? -9.68 38.562 5.66 1 74.06 253 PRO B CA 1
ATOM 4540 C C . PRO B 1 253 ? -8.172 38.344 5.754 1 74.06 253 PRO B C 1
ATOM 4542 O O . PRO B 1 253 ? -7.703 37.625 6.641 1 74.06 253 PRO B O 1
ATOM 4545 N N . VAL B 1 254 ? -7.527 38.938 4.805 1 78.44 254 VAL B N 1
ATOM 4546 C CA . VAL B 1 254 ? -6.066 38.906 4.852 1 78.44 254 VAL B CA 1
ATOM 4547 C C . VAL B 1 254 ? -5.586 39.594 6.133 1 78.44 254 VAL B C 1
ATOM 4549 O O . VAL B 1 254 ? -6.109 40.625 6.527 1 78.44 254 VAL B O 1
ATOM 4552 N N . ASN B 1 255 ? -4.617 38.969 6.762 1 80.12 255 ASN B N 1
ATOM 4553 C CA . ASN B 1 255 ? -4.02 39.562 7.957 1 80.12 255 ASN B CA 1
ATOM 4554 C C . ASN B 1 255 ? -3.166 40.781 7.625 1 80.12 255 ASN B C 1
ATOM 4556 O O . ASN B 1 255 ? -2.092 40.656 7.035 1 80.12 255 ASN B O 1
ATOM 4560 N N . PRO B 1 256 ? -3.6 41.875 7.988 1 78.69 256 PRO B N 1
ATOM 4561 C CA . PRO B 1 256 ? -2.838 43.062 7.66 1 78.69 256 PRO B CA 1
ATOM 4562 C C . PRO B 1 256 ? -1.498 43.156 8.391 1 78.69 256 PRO B C 1
ATOM 4564 O O . PRO B 1 256 ? -0.595 43.875 7.961 1 78.69 256 PRO B O 1
ATOM 4567 N N . LYS B 1 257 ? -1.406 42.438 9.445 1 82.81 257 LYS B N 1
ATOM 4568 C CA . LYS B 1 257 ? -0.211 42.531 10.281 1 82.81 257 LYS B CA 1
ATOM 4569 C C . LYS B 1 257 ? 0.782 41.438 9.93 1 82.81 257 LYS B C 1
ATOM 4571 O O . LYS B 1 257 ? 1.817 41.281 10.586 1 82.81 257 LYS B O 1
ATOM 4576 N N . ARG B 1 258 ? 0.533 40.75 8.922 1 82.62 258 ARG B N 1
ATOM 4577 C CA . ARG B 1 258 ? 1.308 39.531 8.641 1 82.62 258 ARG B CA 1
ATOM 4578 C C . ARG B 1 258 ? 2.775 39.875 8.398 1 82.62 258 ARG B C 1
ATOM 4580 O O . ARG B 1 258 ? 3.666 39.156 8.859 1 82.62 258 ARG B O 1
ATOM 4587 N N . ASN B 1 259 ? 3.012 40.938 7.695 1 84.19 259 ASN B N 1
ATOM 4588 C CA . ASN B 1 259 ? 4.391 41.281 7.383 1 84.19 259 ASN B CA 1
ATOM 4589 C C . ASN B 1 259 ? 5.16 41.688 8.633 1 84.19 259 ASN B C 1
ATOM 4591 O O . ASN B 1 259 ? 6.328 41.344 8.797 1 84.19 259 ASN B O 1
ATOM 4595 N N . GLU B 1 260 ? 4.496 42.438 9.406 1 85.75 260 GLU B N 1
ATOM 4596 C CA . GLU B 1 260 ? 5.117 42.844 10.664 1 85.75 260 GLU B CA 1
ATOM 4597 C C . GLU B 1 260 ? 5.41 41.625 11.555 1 85.75 260 GLU B C 1
ATOM 4599 O O . GLU B 1 260 ? 6.488 41.531 12.141 1 85.75 260 GLU B O 1
ATOM 4604 N N . LEU B 1 261 ? 4.516 40.812 11.672 1 86.5 261 LEU B N 1
ATOM 4605 C CA . LEU B 1 261 ? 4.664 39.594 12.484 1 86.5 261 LEU B CA 1
ATOM 4606 C C . LEU B 1 261 ? 5.812 38.75 11.969 1 86.5 261 LEU B C 1
ATOM 4608 O O . LEU B 1 261 ? 6.57 38.156 12.75 1 86.5 261 LEU B O 1
ATOM 4612 N N . LEU B 1 262 ? 5.98 38.688 10.68 1 89.19 262 LEU B N 1
ATOM 4613 C CA . LEU B 1 262 ? 7.023 37.875 10.07 1 89.19 262 LEU B CA 1
ATOM 4614 C C . LEU B 1 262 ? 8.406 38.469 10.336 1 89.19 262 LEU B C 1
ATOM 4616 O O . LEU B 1 262 ? 9.367 37.75 10.562 1 89.19 262 LEU B O 1
ATOM 4620 N N . LYS B 1 263 ? 8.391 39.75 10.273 1 88 263 LYS B N 1
ATOM 4621 C CA . LYS B 1 263 ? 9.656 40.438 10.5 1 88 263 LYS B CA 1
ATOM 4622 C C . LYS B 1 263 ? 10.219 40.125 11.883 1 88 263 LYS B C 1
ATOM 4624 O O . LYS B 1 263 ? 11.43 39.969 12.039 1 88 263 LYS B O 1
ATOM 4629 N N . ASP B 1 264 ? 9.359 39.969 12.82 1 89.12 264 ASP B N 1
ATOM 4630 C CA . ASP B 1 264 ? 9.812 39.75 14.188 1 89.12 264 ASP B CA 1
ATOM 4631 C C . ASP B 1 264 ? 9.586 38.312 14.625 1 89.12 264 ASP B C 1
ATOM 4633 O O . ASP B 1 264 ? 9.547 38 15.82 1 89.12 264 ASP B O 1
ATOM 4637 N N . ALA B 1 265 ? 9.398 37.438 13.781 1 91.38 265 ALA B N 1
ATOM 4638 C CA . ALA B 1 265 ? 8.992 36.062 14.078 1 91.38 265 ALA B CA 1
ATOM 4639 C C . ALA B 1 265 ? 10.016 35.375 14.961 1 91.38 265 ALA B C 1
ATOM 4641 O O . ALA B 1 265 ? 9.656 34.656 15.914 1 91.38 265 ALA B O 1
ATOM 4642 N N . SER B 1 266 ? 11.281 35.594 14.727 1 92.38 266 SER B N 1
ATOM 4643 C CA . SER B 1 266 ? 12.352 34.875 15.406 1 92.38 266 SER B CA 1
ATOM 4644 C C . SER B 1 266 ? 12.344 35.156 16.906 1 92.38 266 SER B C 1
ATOM 4646 O O . SER B 1 266 ? 12.75 34.312 17.703 1 92.38 266 SER B O 1
ATOM 4648 N N . SER B 1 267 ? 11.859 36.281 17.219 1 92.62 267 SER B N 1
ATOM 4649 C CA . SER B 1 267 ? 11.82 36.656 18.625 1 92.62 267 SER B CA 1
ATOM 4650 C C . SER B 1 267 ? 10.758 35.875 19.375 1 92.62 267 SER B C 1
ATOM 4652 O O . SER B 1 267 ? 10.773 35.844 20.609 1 92.62 267 SER B O 1
ATOM 4654 N N . ARG B 1 268 ? 9.906 35.219 18.672 1 93.5 268 ARG B N 1
ATOM 4655 C CA . ARG B 1 268 ? 8.773 34.562 19.312 1 93.5 268 ARG B CA 1
ATOM 4656 C C . ARG B 1 268 ? 8.891 33.031 19.219 1 93.5 268 ARG B C 1
ATOM 4658 O O . ARG B 1 268 ? 8.047 32.312 19.75 1 93.5 268 ARG B O 1
ATOM 4665 N N . PHE B 1 269 ? 9.945 32.531 18.703 1 94.44 269 PHE B N 1
ATOM 4666 C CA . PHE B 1 269 ? 10.078 31.109 18.484 1 94.44 269 PHE B CA 1
ATOM 4667 C C . PHE B 1 269 ? 10.094 30.359 19.812 1 94.44 269 PHE B C 1
ATOM 4669 O O . PHE B 1 269 ? 9.633 29.219 19.891 1 94.44 269 PHE B O 1
ATOM 4676 N N . LYS B 1 270 ? 10.531 31 20.844 1 93.12 270 LYS B N 1
ATOM 4677 C CA . LYS B 1 270 ? 10.68 30.328 22.125 1 93.12 270 LYS B CA 1
ATOM 4678 C C . LYS B 1 270 ? 9.562 30.734 23.094 1 93.12 270 LYS B C 1
ATOM 4680 O O . LYS B 1 270 ? 9.43 30.156 24.172 1 93.12 270 LYS B O 1
ATOM 4685 N N . THR B 1 271 ? 8.789 31.719 22.672 1 94.12 271 THR B N 1
ATOM 4686 C CA . THR B 1 271 ? 7.812 32.219 23.625 1 94.12 271 THR B CA 1
ATOM 4687 C C . THR B 1 271 ? 6.391 32.031 23.109 1 94.12 271 THR B C 1
ATOM 4689 O O . THR B 1 271 ? 5.426 32.188 23.859 1 94.12 271 THR B O 1
ATOM 4692 N N . ASP B 1 272 ? 6.285 31.75 21.859 1 96.31 272 ASP B N 1
ATOM 4693 C CA . ASP B 1 272 ? 4.992 31.5 21.234 1 96.31 272 ASP B CA 1
ATOM 4694 C C . ASP B 1 272 ? 4.98 30.156 20.516 1 96.31 272 ASP B C 1
ATOM 4696 O O . ASP B 1 272 ? 5.781 29.922 19.609 1 96.31 272 ASP B O 1
ATOM 4700 N N . GLY B 1 273 ? 4.082 29.297 20.938 1 96.81 273 GLY B N 1
ATOM 4701 C CA . GLY B 1 273 ? 4.008 27.969 20.344 1 96.81 273 GLY B CA 1
ATOM 4702 C C . GLY B 1 273 ? 2.846 27.141 20.859 1 96.81 273 GLY B C 1
ATOM 4703 O O . GLY B 1 273 ? 1.9 27.688 21.438 1 96.81 273 GLY B O 1
ATOM 4704 N N . TYR B 1 274 ? 2.865 25.844 20.516 1 97.75 274 TYR B N 1
ATOM 4705 C CA . TYR B 1 274 ? 1.742 24.969 20.844 1 97.75 274 TYR B CA 1
ATOM 4706 C C . TYR B 1 274 ? 1.516 24.906 22.344 1 97.75 274 TYR B C 1
ATOM 4708 O O . TYR B 1 274 ? 0.386 24.719 22.812 1 97.75 274 TYR B O 1
ATOM 4716 N N . TRP B 1 275 ? 2.521 25.125 23.219 1 96.06 275 TRP B N 1
ATOM 4717 C CA . TRP B 1 275 ? 2.461 24.922 24.656 1 96.06 275 TRP B CA 1
ATOM 4718 C C . TRP B 1 275 ? 1.784 26.094 25.344 1 96.06 275 TRP B C 1
ATOM 4720 O O . TRP B 1 275 ? 1.434 26 26.531 1 96.06 275 TRP B O 1
ATOM 4730 N N . ASN B 1 276 ? 1.544 27.203 24.719 1 95.12 276 ASN B N 1
ATOM 4731 C CA . ASN B 1 276 ? 0.893 28.312 25.391 1 95.12 276 ASN B CA 1
ATOM 4732 C C . ASN B 1 276 ? -0.333 28.797 24.625 1 95.12 276 ASN B C 1
ATOM 4734 O O . ASN B 1 276 ? -0.729 29.953 24.734 1 95.12 276 ASN B O 1
ATOM 4738 N N . VAL B 1 277 ? -0.805 27.969 23.781 1 96.44 277 VAL B N 1
ATOM 4739 C CA . VAL B 1 277 ? -2.043 28.297 23.094 1 96.44 277 VAL B CA 1
ATOM 4740 C C . VAL B 1 277 ? -3.18 28.453 24.094 1 96.44 277 VAL B C 1
ATOM 4742 O O . VAL B 1 277 ? -3.297 27.656 25.031 1 96.44 277 VAL B O 1
ATOM 4745 N N . ASN B 1 278 ? -3.926 29.531 23.969 1 94.81 278 ASN B N 1
ATOM 4746 C CA . ASN B 1 278 ? -5.078 29.766 24.828 1 94.81 278 ASN B CA 1
ATOM 4747 C C . ASN B 1 278 ? -6.391 29.484 24.109 1 94.81 278 ASN B C 1
ATOM 4749 O O . ASN B 1 278 ? -6.652 30.062 23.047 1 94.81 278 ASN B O 1
ATOM 4753 N N . TYR B 1 279 ? -7.195 28.609 24.672 1 95.88 279 TYR B N 1
ATOM 4754 C CA . TYR B 1 279 ? -8.484 28.266 24.078 1 95.88 279 TYR B CA 1
ATOM 4755 C C . TYR B 1 279 ? -9.414 27.641 25.109 1 95.88 279 TYR B C 1
ATOM 4757 O O . TYR B 1 279 ? -8.961 27.219 26.172 1 95.88 279 TYR B O 1
ATOM 4765 N N . THR B 1 280 ? -10.711 27.688 24.844 1 96.5 280 THR B N 1
ATOM 4766 C CA . THR B 1 280 ? -11.719 26.969 25.625 1 96.5 280 THR B CA 1
ATOM 4767 C C . THR B 1 280 ? -12.273 25.781 24.828 1 96.5 280 THR B C 1
ATOM 4769 O O . THR B 1 280 ? -12.742 25.953 23.703 1 96.5 280 THR B O 1
ATOM 4772 N N . LEU B 1 281 ? -12.164 24.562 25.406 1 96.12 281 LEU B N 1
ATOM 4773 C CA . LEU B 1 281 ? -12.703 23.375 24.781 1 96.12 281 LEU B CA 1
ATOM 4774 C C . LEU B 1 281 ? -14.211 23.281 24.969 1 96.12 281 LEU B C 1
ATOM 4776 O O . LEU B 1 281 ? -14.695 23.312 26.109 1 96.12 281 LEU B O 1
ATOM 4780 N N . LEU B 1 282 ? -14.938 23.25 23.922 1 95.88 282 LEU B N 1
ATOM 4781 C CA . LEU B 1 282 ? -16.391 23.172 24 1 95.88 282 LEU B CA 1
ATOM 4782 C C . LEU B 1 282 ? -16.875 21.734 23.953 1 95.88 282 LEU B C 1
ATOM 4784 O O . LEU B 1 282 ? -17.734 21.328 24.75 1 95.88 282 LEU B O 1
ATOM 4788 N N . GLU B 1 283 ? -16.438 20.938 23 1 94.62 283 GLU B N 1
ATOM 4789 C CA . GLU B 1 283 ? -16.781 19.531 22.844 1 94.62 283 GLU B CA 1
ATOM 4790 C C . GLU B 1 283 ? -15.664 18.766 22.141 1 94.62 283 GLU B C 1
ATOM 4792 O O . GLU B 1 283 ? -14.875 19.344 21.406 1 94.62 283 GLU B O 1
ATOM 4797 N N . SER B 1 284 ? -15.523 17.5 22.438 1 94.19 284 SER B N 1
ATOM 4798 C CA . SER B 1 284 ? -14.555 16.594 21.812 1 94.19 284 SER B CA 1
ATOM 4799 C C . SER B 1 284 ? -15.062 15.156 21.844 1 94.19 284 SER B C 1
ATOM 4801 O O . SER B 1 284 ? -15.297 14.594 22.906 1 94.19 284 SER B O 1
ATOM 4803 N N . TYR B 1 285 ? -15.266 14.523 20.641 1 90.5 285 TYR B N 1
ATOM 4804 C CA . TYR B 1 285 ? -15.82 13.18 20.562 1 90.5 285 TYR B CA 1
ATOM 4805 C C . TYR B 1 285 ? -15.633 12.586 19.172 1 90.5 285 TYR B C 1
ATOM 4807 O O . TYR B 1 285 ? -15.438 13.32 18.203 1 90.5 285 TYR B O 1
ATOM 4815 N N . PRO B 1 286 ? -15.633 11.258 19.078 1 92 286 PRO B N 1
ATOM 4816 C CA . PRO B 1 286 ? -15.68 10.648 17.75 1 92 286 PRO B CA 1
ATOM 4817 C C . PRO B 1 286 ? -17 10.906 17.031 1 92 286 PRO B C 1
ATOM 4819 O O . PRO B 1 286 ? -18.062 10.492 17.516 1 92 286 PRO B O 1
ATOM 4822 N N . ALA B 1 287 ? -16.922 11.555 15.984 1 94.19 287 ALA B N 1
ATOM 4823 C CA . ALA B 1 287 ? -18.125 11.93 15.25 1 94.19 287 ALA B CA 1
ATOM 4824 C C . ALA B 1 287 ? -18.438 10.938 14.133 1 94.19 287 ALA B C 1
ATOM 4826 O O . ALA B 1 287 ? -17.516 10.336 13.57 1 94.19 287 ALA B O 1
ATOM 4827 N N . HIS B 1 288 ? -19.766 10.781 13.812 1 93.62 288 HIS B N 1
ATOM 4828 C CA . HIS B 1 288 ? -20.234 9.961 12.703 1 93.62 288 HIS B CA 1
ATOM 4829 C C . HIS B 1 288 ? -19.641 8.555 12.766 1 93.62 288 HIS B C 1
ATOM 4831 O O . HIS B 1 288 ? -19.062 8.07 11.797 1 93.62 288 HIS B O 1
ATOM 4837 N N . ASN B 1 289 ? -19.734 7.914 13.859 1 89.06 289 ASN B N 1
ATOM 4838 C CA . ASN B 1 289 ? -19.297 6.551 14.117 1 89.06 289 ASN B CA 1
ATOM 4839 C C . ASN B 1 289 ? -17.781 6.406 13.938 1 89.06 289 ASN B C 1
ATOM 4841 O O . ASN B 1 289 ? -17.312 5.414 13.383 1 89.06 289 ASN B O 1
ATOM 4845 N N . GLY B 1 290 ? -17.109 7.539 14.258 1 90.44 290 GLY B N 1
ATOM 4846 C CA . GLY B 1 290 ? -15.648 7.461 14.242 1 90.44 290 GLY B CA 1
ATOM 4847 C C . GLY B 1 290 ? -15.047 7.852 12.906 1 90.44 290 GLY B C 1
ATOM 4848 O O . GLY B 1 290 ? -13.852 7.652 12.68 1 90.44 290 GLY B O 1
ATOM 4849 N N . LEU B 1 291 ? -15.914 8.352 12.023 1 94.94 291 LEU B N 1
ATOM 4850 C CA . LEU B 1 291 ? -15.398 8.812 10.734 1 94.94 291 LEU B CA 1
ATOM 4851 C C . LEU B 1 291 ? -14.281 9.836 10.938 1 94.94 291 LEU B C 1
ATOM 4853 O O . LEU B 1 291 ? -13.32 9.867 10.164 1 94.94 291 LEU B O 1
ATOM 4857 N N . PHE B 1 292 ? -14.453 10.633 11.883 1 96.69 292 PHE B N 1
ATOM 4858 C CA . PHE B 1 292 ? -13.445 11.57 12.336 1 96.69 292 PHE B CA 1
ATOM 4859 C C . PHE B 1 292 ? -13.648 11.922 13.812 1 96.69 292 PHE B C 1
ATOM 4861 O O . PHE B 1 292 ? -14.656 11.539 14.406 1 96.69 292 PHE B O 1
ATOM 4868 N N . TYR B 1 293 ? -12.609 12.5 14.406 1 96.5 293 TYR B N 1
ATOM 4869 C CA . TYR B 1 293 ? -12.68 13 15.773 1 96.5 293 TYR B CA 1
ATOM 4870 C C . TYR B 1 293 ? -12.914 14.5 15.805 1 96.5 293 TYR B C 1
ATOM 4872 O O . TYR B 1 293 ? -12.102 15.273 15.289 1 96.5 293 TYR B O 1
ATOM 4880 N N . TRP B 1 294 ? -14.016 14.898 16.375 1 97 294 TRP B N 1
ATOM 4881 C CA . TRP B 1 294 ? -14.445 16.297 16.406 1 97 294 TRP B CA 1
ATOM 4882 C C . TRP B 1 294 ? -13.945 16.984 17.672 1 97 294 TRP B C 1
ATOM 4884 O O . TRP B 1 294 ? -14.094 16.469 18.766 1 97 294 TRP B O 1
ATOM 4894 N N . VAL B 1 295 ? -13.305 18.109 17.484 1 97.38 295 VAL B N 1
ATOM 4895 C CA . VAL B 1 295 ? -12.898 18.984 18.578 1 97.38 295 VAL B CA 1
ATOM 4896 C C . VAL B 1 295 ? -13.367 20.406 18.297 1 97.38 295 VAL B C 1
ATOM 4898 O O . VAL B 1 295 ? -12.953 21.031 17.312 1 97.38 295 VAL B O 1
ATOM 4901 N N . SER B 1 296 ? -14.219 20.938 19.125 1 97.81 296 SER B N 1
ATOM 4902 C CA . SER B 1 296 ? -14.711 22.297 18.969 1 97.81 296 SER B CA 1
ATOM 4903 C C . SER B 1 296 ? -14.18 23.203 20.078 1 97.81 296 SER B C 1
ATOM 4905 O O . SER B 1 296 ? -14.25 22.859 21.266 1 97.81 296 SER B O 1
ATOM 4907 N N . ILE B 1 297 ? -13.648 24.328 19.641 1 97.75 297 ILE B N 1
ATOM 4908 C CA . ILE B 1 297 ? -13.047 25.234 20.625 1 97.75 297 ILE B CA 1
ATOM 4909 C C . ILE B 1 297 ? -13.414 26.672 20.297 1 97.75 297 ILE B C 1
ATOM 4911 O O . ILE B 1 297 ? -13.938 26.953 19.219 1 97.75 297 ILE B O 1
ATOM 4915 N N . THR B 1 298 ? -13.18 27.578 21.234 1 95.56 298 THR B N 1
ATOM 4916 C CA . THR B 1 298 ? -13.156 29.016 21.016 1 95.56 298 THR B CA 1
ATOM 4917 C C . THR B 1 298 ? -11.812 29.609 21.438 1 95.56 298 THR B C 1
ATOM 4919 O O . THR B 1 298 ? -11.289 29.281 22.516 1 95.56 298 THR B O 1
ATOM 4922 N N . PRO B 1 299 ? -11.289 30.375 20.5 1 91.62 299 PRO B N 1
ATOM 4923 C CA . PRO B 1 299 ? -10.008 30.984 20.859 1 91.62 299 PRO B CA 1
ATOM 4924 C C . PRO B 1 299 ? -10.156 32.094 21.906 1 91.62 299 PRO B C 1
ATOM 4926 O O . PRO B 1 299 ? -11.211 32.719 22 1 91.62 299 PRO B O 1
#

Radius of gyration: 27.15 Å; Cα contacts (8 Å, |Δi|>4): 1202; chains: 2; bounding box: 52×84×62 Å

Foldseek 3Di:
DQAWFADQDPDQDDLVVLCVLQQPQPPPPPPPPDDDDDPPDPCLGFNQPPPPDPDDADCPDDDLRDFQWGAGPVDGDPFEEEEEEEDEDCVSLQRSLLVQVSVLCVVLRHTYFYEYEYADDLAFDFLQLSLLVSLVVVVSSDDGFKYKYAYSFKHFGTSVQDPDDDPFKEQLQQFEVVVPLHRPDDLFRDRIIMDTPVLCVQLQGWFRPDGADDQRRSLSSVSRVVSPGDYHYDDSVHSYIYGHDDDDDPSHHHGPCNVVCNVCSVVCRVPGHSVPRDKAWDDWAQPSRNSHIYTYIHD/DQAWFADQDPDQDDLVVLCVLQQPACCDDPVPPDDDDDPPDPCLPQNLPPPPPPDPDDCPDDPLNDFQWGAGPVDGDPFEEEEEEEDEDCVSLQRSLLVQVSVLCVVLRHTYFYEYEYADDLAFDFLQLSLLVSLVVVVSSDDGFKYKYAYSFKHFGTSVQDPDDDPFKEQLQQFEVVVPLHRPDDLFADRIIMDTPVLCVQLQGWFRPDGADDQRRSLSSVSRVVSPGDYHYDDSVHSYIYGHDDDDDPSHHHGPCNVVCNVCSVVCRVPGHSVPRDKAWDDWAQPSRNSHIYTYIHD

pLDDT: mean 82.69, std 22.81, range [24.89, 98.88]

Solvent-accessible surface area (backbone atoms only — not comparable to full-atom values): 33096 Å² total; per-residue (Å²): 88,68,66,26,52,44,43,80,75,82,70,73,61,50,71,66,58,47,33,58,72,71,45,50,64,43,64,80,72,65,81,70,77,68,90,77,80,80,75,71,62,83,73,76,39,42,75,62,75,76,69,83,80,75,78,93,80,86,84,70,92,74,86,88,74,51,79,32,60,44,46,47,79,60,30,49,41,73,53,34,33,36,37,32,23,46,41,67,94,47,66,68,43,44,41,39,34,52,61,49,46,53,54,54,43,52,73,68,44,44,25,36,33,43,34,41,26,32,57,50,82,82,69,61,45,36,58,37,41,33,48,24,48,36,55,56,57,48,56,71,74,44,86,55,45,23,39,32,44,34,45,47,43,54,39,77,35,22,67,70,45,67,94,65,58,58,100,37,40,29,36,49,46,42,3,31,50,92,56,73,42,36,65,88,55,87,56,67,42,47,64,23,33,28,25,27,53,66,56,36,61,70,36,23,49,32,50,62,77,40,53,23,44,57,51,55,29,46,46,38,36,49,34,37,48,72,68,74,42,56,80,42,66,59,59,45,88,34,14,23,24,44,63,57,85,71,78,84,54,82,69,47,45,73,27,85,55,28,65,62,50,54,74,51,37,79,79,34,49,88,77,38,20,42,92,68,64,70,66,46,83,74,49,72,47,58,37,71,76,17,69,28,34,39,34,34,28,33,114,85,71,67,26,53,44,43,78,74,83,71,73,61,49,72,66,57,47,32,60,72,72,46,52,69,44,80,44,86,68,79,70,80,69,92,79,81,80,75,71,63,83,70,77,39,45,73,65,77,74,70,81,82,75,76,93,84,86,85,72,92,64,86,86,72,51,79,32,62,44,44,47,77,61,30,48,42,73,53,36,33,37,37,32,23,45,42,66,94,47,64,70,43,45,40,40,34,50,60,49,46,53,54,54,43,52,72,68,43,44,25,36,35,43,34,40,25,32,57,52,83,83,68,62,46,34,58,36,39,33,48,24,48,36,55,56,57,48,55,70,74,44,87,54,45,24,40,32,44,34,45,48,41,54,40,77,34,24,69,72,46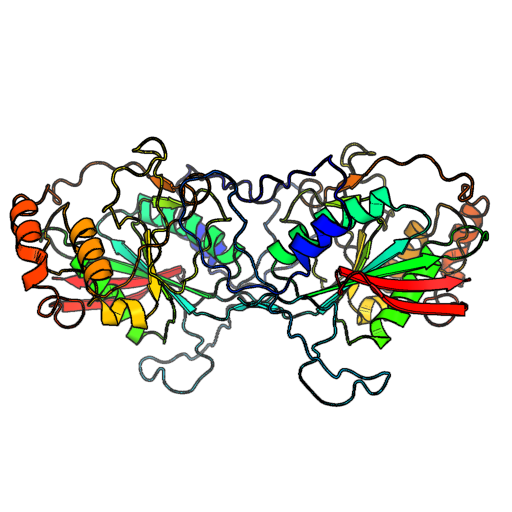,68,92,65,58,58,100,37,40,30,36,50,46,42,2,31,49,90,55,73,43,35,65,88,54,88,57,67,43,47,62,24,33,28,25,28,52,66,54,35,62,72,35,23,49,32,50,64,78,40,54,24,44,58,50,54,29,45,46,36,37,50,34,37,48,71,69,74,40,57,80,41,62,60,59,46,87,34,13,21,24,44,63,59,86,72,77,84,53,84,68,46,46,73,27,85,55,29,64,62,51,56,74,52,36,78,79,33,50,87,77,39,20,43,90,70,64,71,68,46,82,73,50,73,48,56,36,74,75,17,70,29,33,39,33,34,28,34,113

Nearest PDB structures (foldseek):
  2fyc-assembly2_D  TM=9.559E-01  e=7.966E-34  Bos taurus
  4l41-assembly1_C  TM=9.556E-01  e=3.095E-33  Homo sapiens
  1yro-assembly2_D  TM=9.533E-01  e=3.962E-33  Bos taurus
  2fyd-assembly2_D  TM=9.554E-01  e=1.741E-32  Bos taurus
  1pzy-assembly2_D  TM=9.585E-01  e=4.673E-32  Bos taurus

InterPro domains:
  IPR003859 Beta-1,4-galactosyltransferase [PR02050] (115-134)
  IPR003859 Beta-1,4-galactosyltransferase [PR02050] (146-165)
  IPR003859 Beta-1,4-galactosyltransferase [PR02050] (183-204)
  IPR003859 Beta-1,4-galactosyltransferase [PR02050] (205-223)
  IPR003859 Beta-1,4-galactosyltransferase [PTHR19300] (63-295)
  IPR027791 Galactosyltransferase, C-terminal [PF02709] (170-247)
  IPR027995 Galactosyltransferase, N-terminal [PF13733] (58-165)
  IPR029044 Nucleotide-diphospho-sugar transferases [G3DSA:3.90.550.10] (33-298)
  IPR029044 Nucleotide-diphospho-sugar transferases [SSF53448] (68-285)